Protein AF-A0A482VNZ1-F1 (afdb_monomer_lite)

InterPro domains:
  IPR006845 Pex, N-terminal [PF04757] (44-208)
  IPR018472 Large ribosomal subunit protein mL64 [PF10147] (235-432)
  IPR018472 Large ribosomal subunit protein mL64 [PTHR31761] (234-441)
  IPR043035 Large ribosomal subunit protein mL64 domain superfamily [G3DSA:6.10.280.120] (249-374)

Radius of gyration: 48.81 Å; chains: 1; bounding box: 123×78×130 Å

Sequence (446 aa):
LAMQFSEASVADVLRSAQRDENFVREMQGQVEFIGKLLGVKNYHGTQRIVPALTNAWYYFMTTLGNLQTLGEEYTGTLRLDDDNRIPTKLVELMWLALYIGGEPLFDRFMHSLQTKIKKSNELTEKAKTLFLKILDFTQQHKQTVKRIHHSLFYINGKYYNISNRAMGIKYVLVRQWLQDDTFTRSFKLLGHLSLFYVLFNFVQQIWSSKNNGDVSENVVSSSELSWKVIDEELKAREEEIERKRNKSRLKEPDRNFLYEKNPYPEPAFWHHGTLKYMRRLYGRYGAASGVDPSVCWPVKQELEEALEYERVAYPFTIPQMIEDAKKKRSEKNERVRLRQEEIVKKMEKLEDMKRELYNKIRKKETEAKAAKDRKERLIEEVRMHFGYTVDPRDEKFKEMLEKKEKEQKKALKEERRKAREETMLARMLSKKTETSKEKAQKKETD

pLDDT: mean 84.92, std 14.38, range [24.12, 97.94]

Organism: Asbolus verrucosus (NCBI:txid1661398)

Secondary structure (DSSP, 8-state):
----PEEPPHHHHHHHHHHHHHHHHHHHHHHHHHHHHT-HHHHHHHHTTHHHHHHHHHHHHTTTTTPPPHHHHHHTEEEE-TTSSPPPHHHHHHHHHHHHHHHHHHHHHHHHHHHHHHH-SSS-HHHHHHHHHHHHHHHHTHHHHHHHHHHHHHHH-S-SSHHHHHTT-EEEES-GGG---TTHHHHHHHHHHHHHHHHHHHHHHHHHHHHGGGS-S--------------HHHHHHHHHHHHHH------HHHHHHHTTS-S-SS--SGGGGSHHHHHHHHHHHGGGG---GGGGSPPHHHHHHHHHHHHHH--S-HHHHHHHHHHHHHHHHHHHHHHHHHHHHHHHTHHHHHHHHHHHHHHHHHHHHHHHHHHHHHHHHHHHHHSS---TTSHHHHHHHHHHHHHHHHHHHHHHHHHHHHHHHHHHHHHHHHHHHHHHHTTS--

Structure (mmCIF, N/CA/C/O backbone):
data_AF-A0A482VNZ1-F1
#
_entry.id   AF-A0A482VNZ1-F1
#
loop_
_atom_site.group_PDB
_atom_site.id
_atom_site.type_symbol
_atom_site.label_atom_id
_atom_site.label_alt_id
_atom_site.label_comp_id
_atom_site.label_asym_id
_atom_site.label_entity_id
_atom_site.label_seq_id
_atom_site.pdbx_PDB_ins_code
_atom_site.Cartn_x
_atom_site.Cartn_y
_atom_site.Cartn_z
_atom_site.occupancy
_atom_site.B_iso_or_equiv
_atom_site.auth_seq_id
_atom_site.auth_comp_id
_atom_site.auth_asym_id
_atom_site.auth_atom_id
_atom_site.pdbx_PDB_model_num
ATOM 1 N N . LEU A 1 1 ? -25.930 22.412 4.530 1.00 44.97 1 LEU A N 1
ATOM 2 C CA . LEU A 1 1 ? -24.501 22.285 4.891 1.00 44.97 1 LEU A CA 1
ATOM 3 C C . LEU A 1 1 ? -23.741 21.961 3.617 1.00 44.97 1 LEU A C 1
ATOM 5 O O . LEU A 1 1 ? -23.868 20.847 3.129 1.00 44.97 1 LEU A O 1
ATOM 9 N N . ALA A 1 2 ? -23.061 22.940 3.018 1.00 46.81 2 ALA A N 1
ATOM 10 C CA . ALA A 1 2 ? -22.165 22.655 1.902 1.00 46.81 2 ALA A CA 1
ATOM 11 C C . ALA A 1 2 ? -21.009 21.813 2.453 1.00 46.81 2 ALA A C 1
ATOM 13 O O . ALA A 1 2 ? -20.335 22.237 3.391 1.00 46.81 2 ALA A O 1
ATOM 14 N N . MET A 1 3 ? -20.853 20.593 1.946 1.00 58.38 3 MET A N 1
ATOM 15 C CA . MET A 1 3 ? -19.755 19.715 2.333 1.00 58.38 3 MET A CA 1
ATOM 16 C C . MET A 1 3 ? -18.462 20.379 1.852 1.00 58.38 3 MET A C 1
ATOM 18 O O . MET A 1 3 ? -18.260 20.555 0.653 1.00 58.38 3 MET A O 1
ATOM 22 N N . GLN A 1 4 ? -17.644 20.856 2.786 1.00 65.69 4 GLN A N 1
ATOM 23 C CA . GLN A 1 4 ? -16.390 21.518 2.460 1.00 65.69 4 GLN A CA 1
ATOM 24 C C . GLN A 1 4 ? -15.365 20.431 2.136 1.00 65.69 4 GLN A C 1
ATOM 26 O O . GLN A 1 4 ? -14.972 19.663 3.007 1.00 65.69 4 GLN A O 1
ATOM 31 N N . PHE A 1 5 ? -15.007 20.323 0.862 1.00 73.00 5 PHE A N 1
ATOM 32 C CA . PHE A 1 5 ? -14.013 19.378 0.371 1.00 73.00 5 PHE A CA 1
ATOM 33 C C . PHE A 1 5 ? -12.601 19.930 0.605 1.00 73.00 5 PHE A C 1
ATOM 35 O O . PHE A 1 5 ? -12.324 21.058 0.189 1.00 73.00 5 PHE A O 1
ATOM 42 N N . SER A 1 6 ? -11.705 19.157 1.228 1.00 80.06 6 SER A N 1
ATOM 43 C CA . SER A 1 6 ? -10.276 19.487 1.258 1.00 80.06 6 SER A CA 1
ATOM 44 C C . SER A 1 6 ? -9.514 18.815 0.124 1.00 80.06 6 SER A C 1
ATOM 46 O O . SER A 1 6 ? -9.825 17.702 -0.306 1.00 80.06 6 SER A O 1
ATOM 48 N N . GLU A 1 7 ? -8.496 19.506 -0.384 1.00 84.88 7 GLU A N 1
ATOM 49 C CA . GLU A 1 7 ? -7.564 18.910 -1.340 1.00 84.88 7 GLU A CA 1
ATOM 50 C C . GLU A 1 7 ? -6.804 17.757 -0.660 1.00 84.88 7 GLU A C 1
ATOM 52 O O . GLU A 1 7 ? -6.388 17.875 0.494 1.00 84.88 7 GLU A O 1
ATOM 57 N N . ALA A 1 8 ? -6.640 16.633 -1.364 1.00 86.62 8 ALA A N 1
ATOM 58 C CA . ALA A 1 8 ? -5.899 15.493 -0.831 1.00 86.62 8 ALA A CA 1
ATOM 59 C C . ALA A 1 8 ? -4.407 15.834 -0.679 1.00 86.62 8 ALA A C 1
ATOM 61 O O . ALA A 1 8 ? -3.820 16.500 -1.537 1.00 86.62 8 ALA A O 1
ATOM 62 N N . SER A 1 9 ? -3.770 15.344 0.390 1.00 88.94 9 SER A N 1
ATOM 63 C CA . SER A 1 9 ? -2.328 15.520 0.570 1.00 88.94 9 SER A CA 1
ATOM 64 C C . SER A 1 9 ? -1.551 14.688 -0.455 1.00 88.94 9 SER A C 1
ATOM 66 O O . SER A 1 9 ? -2.003 13.632 -0.902 1.00 88.94 9 SER A O 1
ATOM 68 N N . VAL A 1 10 ? -0.326 15.116 -0.782 1.00 89.94 10 VAL A N 1
ATOM 69 C CA . VAL A 1 10 ? 0.598 14.370 -1.660 1.00 89.94 10 VAL A CA 1
ATOM 70 C C . VAL A 1 10 ? 0.752 12.921 -1.177 1.00 89.94 10 VAL A C 1
ATOM 72 O O . VAL A 1 10 ? 0.766 11.992 -1.983 1.00 89.94 10 VAL A O 1
ATOM 75 N N . ALA A 1 11 ? 0.825 12.723 0.143 1.00 88.31 11 ALA A N 1
ATOM 76 C CA . ALA A 1 11 ? 0.948 11.407 0.762 1.00 88.31 11 ALA A CA 1
ATOM 77 C C . ALA A 1 11 ? -0.284 10.520 0.527 1.00 88.31 11 ALA A C 1
ATOM 79 O O . ALA A 1 11 ? -0.142 9.315 0.324 1.00 88.31 11 ALA A O 1
ATOM 80 N N . ASP A 1 12 ? -1.484 11.097 0.543 1.00 89.56 12 ASP A N 1
ATOM 81 C CA . ASP A 1 12 ? -2.736 10.365 0.330 1.00 89.56 12 ASP A CA 1
ATOM 82 C C . ASP A 1 12 ? -2.833 9.902 -1.117 1.00 89.56 12 ASP A C 1
ATOM 84 O O . ASP A 1 12 ? -3.066 8.727 -1.385 1.00 89.56 12 ASP A O 1
ATOM 88 N N . VAL A 1 13 ? -2.538 10.800 -2.057 1.00 90.19 13 VAL A N 1
ATOM 89 C CA . VAL A 1 13 ? -2.543 10.476 -3.486 1.00 90.19 13 VAL A CA 1
ATOM 90 C C . VAL A 1 13 ? -1.501 9.403 -3.815 1.00 90.19 13 VAL A C 1
ATOM 92 O O . VAL A 1 13 ? -1.794 8.470 -4.561 1.00 90.19 13 VAL A O 1
ATOM 95 N N . LEU A 1 14 ? -0.304 9.479 -3.221 1.00 90.12 14 LEU A N 1
ATOM 96 C CA . LEU A 1 14 ? 0.736 8.460 -3.398 1.00 90.12 14 LEU A CA 1
ATOM 97 C C . LEU A 1 14 ? 0.327 7.102 -2.824 1.00 90.12 14 LEU A C 1
ATOM 99 O O . LEU A 1 14 ? 0.523 6.085 -3.483 1.00 90.12 14 LEU A O 1
ATOM 103 N N . ARG A 1 15 ? -0.254 7.070 -1.618 1.00 88.88 15 ARG A N 1
ATOM 104 C CA . ARG A 1 15 ? -0.733 5.826 -0.995 1.00 88.88 15 ARG A CA 1
ATOM 105 C C . ARG A 1 15 ? -1.871 5.195 -1.795 1.00 88.88 15 ARG A C 1
ATOM 107 O O . ARG A 1 15 ? -1.863 3.980 -1.980 1.00 88.88 15 ARG A O 1
ATOM 114 N N . SER A 1 16 ? -2.796 6.012 -2.302 1.00 91.50 16 SER A N 1
ATOM 115 C CA . SER A 1 16 ? -3.868 5.576 -3.201 1.00 91.50 16 SER A CA 1
ATOM 116 C C . SER A 1 16 ? -3.286 4.945 -4.466 1.00 91.50 16 SER A C 1
ATOM 118 O O . SER A 1 16 ? -3.578 3.790 -4.771 1.00 91.50 16 SER A O 1
ATOM 120 N N . ALA A 1 17 ? -2.407 5.667 -5.169 1.00 90.94 17 ALA A N 1
ATOM 121 C CA . ALA A 1 17 ? -1.794 5.192 -6.408 1.00 90.94 17 ALA A CA 1
ATOM 122 C C . ALA A 1 17 ? -0.974 3.911 -6.192 1.00 90.94 17 ALA A C 1
ATOM 124 O O . ALA A 1 17 ? -1.108 2.956 -6.948 1.00 90.94 17 ALA A O 1
ATOM 125 N N . GLN A 1 18 ? -0.183 3.845 -5.119 1.00 92.00 18 GLN A N 1
ATOM 126 C CA . GLN A 1 18 ? 0.610 2.661 -4.790 1.00 92.00 18 GLN A CA 1
ATOM 127 C C . GLN A 1 18 ? -0.272 1.440 -4.506 1.00 92.00 18 GLN A C 1
ATOM 129 O O . GLN A 1 18 ? 0.075 0.321 -4.889 1.00 92.00 18 GLN A O 1
ATOM 134 N N . ARG A 1 19 ? -1.412 1.633 -3.832 1.00 94.94 19 ARG A N 1
ATOM 135 C CA . ARG A 1 19 ? -2.356 0.547 -3.556 1.00 94.94 19 ARG A CA 1
ATOM 136 C C . ARG A 1 19 ? -2.986 0.014 -4.842 1.00 94.94 19 ARG A C 1
ATOM 138 O O . ARG A 1 19 ? -3.027 -1.204 -5.009 1.00 94.94 19 ARG A O 1
ATOM 145 N N . ASP A 1 20 ? -3.403 0.908 -5.736 1.00 94.25 20 ASP A N 1
ATOM 146 C CA . ASP A 1 20 ? -3.930 0.549 -7.056 1.00 94.25 20 ASP A CA 1
ATOM 147 C C . ASP A 1 20 ? -2.879 -0.189 -7.898 1.00 94.25 20 ASP A C 1
ATOM 149 O O . ASP A 1 20 ? -3.146 -1.273 -8.412 1.00 94.25 20 ASP A O 1
ATOM 153 N N . GLU A 1 21 ? -1.652 0.333 -7.977 1.00 91.81 21 GLU A N 1
ATOM 154 C CA . GLU A 1 21 ? -0.563 -0.300 -8.728 1.00 91.81 21 GLU A CA 1
ATOM 155 C C . GLU A 1 21 ? -0.232 -1.702 -8.215 1.00 91.81 21 GLU A C 1
ATOM 157 O O . GLU A 1 21 ? 0.001 -2.612 -9.010 1.00 91.81 21 GLU A O 1
ATOM 162 N N . ASN A 1 22 ? -0.210 -1.899 -6.895 1.00 94.00 22 ASN A N 1
ATOM 163 C CA . ASN A 1 22 ? 0.060 -3.209 -6.308 1.00 94.00 22 ASN A CA 1
ATOM 164 C C . ASN A 1 22 ? -1.013 -4.230 -6.700 1.00 94.00 22 ASN A C 1
ATOM 166 O O . ASN A 1 22 ? -0.675 -5.354 -7.069 1.00 94.00 22 ASN A O 1
ATOM 170 N N . PHE A 1 23 ? -2.286 -3.831 -6.668 1.00 95.44 23 PHE A N 1
ATOM 171 C CA . PHE A 1 23 ? -3.388 -4.700 -7.073 1.00 95.44 23 PHE A CA 1
ATOM 172 C C . PHE A 1 23 ? -3.340 -5.018 -8.572 1.00 95.44 23 PHE A C 1
ATOM 174 O O . PHE A 1 23 ? -3.461 -6.174 -8.973 1.00 95.44 23 PHE A O 1
ATOM 181 N N . VAL A 1 24 ? -3.069 -4.018 -9.416 1.00 94.19 24 VAL A N 1
ATOM 182 C CA . VAL A 1 24 ? -2.922 -4.233 -10.862 1.00 94.19 24 VAL A CA 1
ATOM 183 C C . VAL A 1 24 ? -1.742 -5.160 -11.172 1.00 94.19 24 VAL A C 1
ATOM 185 O O . VAL A 1 24 ? -1.868 -6.019 -12.043 1.00 94.19 24 VAL A O 1
ATOM 188 N N . ARG A 1 25 ? -0.611 -5.049 -10.462 1.00 93.56 25 ARG A N 1
ATOM 189 C CA . ARG A 1 25 ? 0.529 -5.974 -10.620 1.00 93.56 25 ARG A CA 1
ATOM 190 C C . ARG A 1 25 ? 0.177 -7.404 -10.212 1.00 93.56 25 ARG A C 1
ATOM 192 O O . ARG A 1 25 ? 0.602 -8.346 -10.876 1.00 93.56 25 ARG A O 1
ATOM 199 N N . GLU A 1 26 ? -0.618 -7.579 -9.160 1.00 94.56 26 GLU A N 1
ATOM 200 C CA . GLU A 1 26 ? -1.127 -8.896 -8.768 1.00 94.56 26 GLU A CA 1
ATOM 201 C C . GLU A 1 26 ? -2.021 -9.491 -9.866 1.00 94.56 26 GLU A C 1
ATOM 203 O O . GLU A 1 26 ? -1.806 -10.629 -10.291 1.00 94.56 26 GLU A O 1
ATOM 208 N N . MET A 1 27 ? -2.949 -8.696 -10.414 1.00 93.62 27 MET A N 1
ATOM 209 C CA . MET A 1 27 ? -3.770 -9.099 -11.561 1.00 93.62 27 MET A CA 1
ATOM 210 C C . MET A 1 27 ? -2.922 -9.441 -12.793 1.00 93.62 27 MET A C 1
ATOM 212 O O . MET A 1 27 ? -3.211 -10.416 -13.484 1.00 93.62 27 MET A O 1
ATOM 216 N N . GLN A 1 28 ? -1.866 -8.669 -13.075 1.00 93.31 28 GLN A N 1
ATOM 217 C CA . GLN A 1 28 ? -0.918 -8.969 -14.156 1.00 93.31 28 GLN A CA 1
ATOM 218 C C . GLN A 1 28 ? -0.286 -10.342 -13.958 1.00 93.31 28 GLN A C 1
ATOM 220 O O . GLN A 1 28 ? -0.333 -11.154 -14.877 1.00 93.31 28 GLN A O 1
ATOM 225 N N . GLY A 1 29 ? 0.212 -10.641 -12.756 1.00 91.00 29 GLY A N 1
ATOM 226 C CA . GLY A 1 29 ? 0.785 -11.949 -12.439 1.00 91.00 29 GLY A CA 1
ATOM 227 C C . GLY A 1 29 ? -0.202 -13.103 -12.645 1.00 91.00 29 GLY A C 1
ATOM 228 O O . GLY A 1 29 ? 0.169 -14.139 -13.199 1.00 91.00 29 GLY A O 1
ATOM 229 N N . GLN A 1 30 ? -1.471 -12.919 -12.271 1.00 91.50 30 GLN A N 1
ATOM 230 C CA . GLN A 1 30 ? -2.522 -13.921 -12.487 1.00 91.50 30 GLN A CA 1
ATOM 231 C C . GLN A 1 30 ? -2.823 -14.136 -13.978 1.00 91.50 30 GLN A C 1
ATOM 233 O O . GLN A 1 30 ? -2.900 -15.276 -14.438 1.00 91.50 30 GLN A O 1
ATOM 238 N N . VAL A 1 31 ? -2.943 -13.057 -14.758 1.00 90.00 31 VAL A N 1
ATOM 239 C CA . VAL A 1 31 ? -3.182 -13.139 -16.208 1.00 90.00 31 VAL A CA 1
ATOM 240 C C . VAL A 1 31 ? -1.983 -13.760 -16.929 1.00 90.00 31 VAL A C 1
ATOM 242 O O . VAL A 1 31 ? -2.161 -14.593 -17.816 1.00 90.00 31 VAL A O 1
ATOM 245 N N . GLU A 1 32 ? -0.758 -13.422 -16.528 1.00 88.50 32 GLU A N 1
ATOM 246 C CA . GLU A 1 32 ? 0.459 -14.044 -17.053 1.00 88.50 32 GLU A CA 1
ATOM 247 C C . GLU A 1 32 ? 0.532 -15.537 -16.721 1.00 88.50 32 GLU A C 1
ATOM 249 O O . GLU A 1 32 ? 0.944 -16.329 -17.568 1.00 88.50 32 GLU A O 1
ATOM 254 N N . PHE A 1 33 ? 0.112 -15.944 -15.520 1.00 87.50 33 PHE A N 1
ATOM 255 C CA . PHE A 1 33 ? 0.037 -17.353 -15.131 1.00 87.50 33 PHE A CA 1
ATOM 256 C C . PHE A 1 33 ? -0.959 -18.134 -16.001 1.00 87.50 33 PHE A C 1
ATOM 258 O O . PHE A 1 33 ? -0.617 -19.196 -16.524 1.00 87.50 33 PHE A O 1
ATOM 265 N N . ILE A 1 34 ? -2.149 -17.576 -16.242 1.00 86.50 34 ILE A N 1
ATOM 266 C CA . ILE A 1 34 ? -3.137 -18.151 -17.169 1.00 86.50 34 ILE A CA 1
ATOM 267 C C . ILE A 1 34 ? -2.560 -18.225 -18.591 1.00 86.50 34 ILE A C 1
ATOM 269 O O . ILE A 1 34 ? -2.685 -19.246 -19.264 1.00 86.50 34 ILE A O 1
ATOM 273 N N . GLY A 1 35 ? -1.860 -17.180 -19.038 1.00 83.56 35 GLY A N 1
ATOM 274 C CA . GLY A 1 35 ? -1.185 -17.165 -20.336 1.00 83.56 35 GLY A CA 1
ATOM 275 C C . GLY A 1 35 ? -0.117 -18.257 -20.475 1.00 83.56 35 GLY A C 1
ATOM 276 O O . GLY A 1 35 ? -0.009 -18.871 -21.534 1.00 83.56 35 GLY A O 1
ATOM 277 N N . LYS A 1 36 ? 0.636 -18.549 -19.405 1.00 83.50 36 LYS A N 1
ATOM 278 C CA . LYS A 1 36 ? 1.621 -19.647 -19.370 1.00 83.50 36 LYS A CA 1
ATOM 279 C C . LYS A 1 36 ? 0.953 -21.021 -19.456 1.00 83.50 36 LYS A C 1
ATOM 281 O O . LYS A 1 36 ? 1.468 -21.885 -20.162 1.00 83.50 36 LYS A O 1
ATOM 286 N N . LEU A 1 37 ? -0.197 -21.205 -18.803 1.00 85.38 37 LEU A N 1
ATOM 287 C CA . LEU A 1 37 ? -0.996 -22.437 -18.887 1.00 85.38 37 LEU A CA 1
ATOM 288 C C . LEU A 1 37 ? -1.524 -22.702 -20.307 1.00 85.38 37 LEU A C 1
ATOM 290 O O . LEU A 1 37 ? -1.593 -23.852 -20.729 1.00 85.38 37 LEU A O 1
ATOM 294 N N . LEU A 1 38 ? -1.847 -21.647 -21.061 1.00 81.94 38 LEU A N 1
ATOM 295 C CA . LEU A 1 38 ? -2.339 -21.732 -22.444 1.00 81.94 38 LEU A CA 1
ATOM 296 C C . LEU A 1 38 ? -1.226 -21.920 -23.498 1.00 81.94 38 LEU A C 1
ATOM 298 O O . LEU A 1 38 ? -1.526 -22.069 -24.684 1.00 81.94 38 LEU A O 1
ATOM 302 N N . GLY A 1 39 ? 0.049 -21.938 -23.088 1.00 81.88 39 GLY A N 1
ATOM 303 C CA . GLY A 1 39 ? 1.193 -22.299 -23.929 1.00 81.88 39 GLY A CA 1
ATOM 304 C C . GLY A 1 39 ? 2.204 -21.173 -24.196 1.00 81.88 39 GLY A C 1
ATOM 305 O O . GLY A 1 39 ? 1.871 -20.007 -24.409 1.00 81.88 39 GLY A O 1
ATOM 306 N N . VAL A 1 40 ? 3.485 -21.555 -24.267 1.00 76.06 40 VAL A N 1
ATOM 307 C CA . VAL A 1 40 ? 4.651 -20.645 -24.345 1.00 76.06 40 VAL A CA 1
ATOM 308 C C . VAL A 1 40 ? 4.676 -19.788 -25.622 1.00 76.06 40 VAL A C 1
ATOM 310 O O . VAL A 1 40 ? 5.115 -18.640 -25.593 1.00 76.06 40 VAL A O 1
ATOM 313 N N . LYS A 1 41 ? 4.160 -20.301 -26.748 1.00 73.25 41 LYS A N 1
ATOM 314 C CA . LYS A 1 41 ? 4.111 -19.547 -28.017 1.00 73.25 41 LYS A CA 1
ATOM 315 C C . LYS A 1 41 ? 3.184 -18.327 -27.935 1.00 73.25 41 LYS A C 1
ATOM 317 O O . LYS A 1 41 ? 3.540 -17.259 -28.426 1.00 73.25 41 LYS A O 1
ATOM 322 N N . ASN A 1 42 ? 2.038 -18.463 -27.266 1.00 69.75 42 ASN A N 1
ATOM 323 C CA . ASN A 1 42 ? 1.077 -17.371 -27.084 1.00 69.75 42 ASN A CA 1
ATOM 324 C C . ASN A 1 42 ? 1.507 -16.408 -25.970 1.00 69.75 42 ASN A C 1
ATOM 326 O O . ASN A 1 42 ? 1.162 -15.226 -26.006 1.00 69.75 42 ASN A O 1
ATOM 330 N N . TYR A 1 43 ? 2.303 -16.886 -25.012 1.00 77.56 43 TYR A N 1
ATOM 331 C CA . TYR A 1 43 ? 2.810 -16.092 -23.898 1.00 77.56 43 TYR A CA 1
ATOM 332 C C . TYR A 1 43 ? 3.645 -14.884 -24.353 1.00 77.56 43 TYR A C 1
ATOM 334 O O . TYR A 1 43 ? 3.375 -13.768 -23.917 1.00 77.56 43 TYR A O 1
ATOM 342 N N . HIS A 1 44 ? 4.590 -15.058 -25.285 1.00 75.25 44 HIS A N 1
ATOM 343 C CA . HIS A 1 44 ? 5.470 -13.962 -25.723 1.00 75.25 44 HIS A CA 1
ATOM 344 C C . HIS A 1 44 ? 4.726 -12.810 -26.418 1.00 75.25 44 HIS A C 1
ATOM 346 O O . HIS A 1 44 ? 5.058 -11.644 -26.208 1.00 75.25 44 HIS A O 1
ATOM 352 N N . GLY A 1 45 ? 3.699 -13.117 -27.219 1.00 73.56 45 GLY A N 1
ATOM 353 C CA . GLY A 1 45 ? 2.852 -12.092 -27.839 1.00 73.56 45 GLY A CA 1
ATOM 354 C C . GLY A 1 45 ? 1.938 -11.401 -26.825 1.00 73.56 45 GLY A C 1
ATOM 355 O O . GLY A 1 45 ? 1.768 -10.181 -26.856 1.00 73.56 45 GLY A O 1
ATOM 356 N N . THR A 1 46 ? 1.401 -12.178 -25.884 1.00 73.62 46 THR A N 1
ATOM 357 C CA . THR A 1 46 ? 0.449 -11.703 -24.873 1.00 73.62 46 THR A CA 1
ATOM 358 C C . THR A 1 46 ? 1.136 -10.833 -23.817 1.00 73.62 46 THR A C 1
ATOM 360 O O . THR A 1 46 ? 0.586 -9.802 -23.441 1.00 73.62 46 THR A O 1
ATOM 363 N N . GLN A 1 47 ? 2.378 -11.141 -23.424 1.00 83.75 47 GLN A N 1
ATOM 364 C CA . GLN A 1 47 ? 3.139 -10.406 -22.401 1.00 83.75 47 GLN A CA 1
ATOM 365 C C . GLN A 1 47 ? 3.267 -8.902 -22.699 1.00 83.75 47 GLN A C 1
ATOM 367 O O . GLN A 1 47 ? 3.239 -8.079 -21.789 1.00 83.75 47 GLN A O 1
ATOM 372 N N . ARG A 1 48 ? 3.350 -8.512 -23.977 1.00 84.31 48 ARG A N 1
ATOM 373 C CA . ARG A 1 48 ? 3.412 -7.094 -24.368 1.00 84.31 48 ARG A CA 1
ATOM 374 C C . ARG A 1 48 ? 2.097 -6.347 -24.116 1.00 84.31 48 ARG A C 1
ATOM 376 O O . ARG A 1 48 ? 2.114 -5.142 -23.884 1.00 84.31 48 ARG A O 1
ATOM 383 N N . ILE A 1 49 ? 0.968 -7.045 -24.208 1.00 86.62 49 ILE A N 1
ATOM 384 C CA . ILE A 1 49 ? -0.382 -6.469 -24.138 1.00 86.62 49 ILE A CA 1
ATOM 385 C C . ILE A 1 49 ? -0.929 -6.537 -22.709 1.00 86.62 49 ILE A C 1
ATOM 387 O O . ILE A 1 49 ? -1.685 -5.652 -22.310 1.00 86.62 49 ILE A O 1
ATOM 391 N N . VAL A 1 50 ? -0.518 -7.539 -21.924 1.00 89.81 50 VAL A N 1
ATOM 392 C CA . VAL A 1 50 ? -1.023 -7.792 -20.565 1.00 89.81 50 VAL A CA 1
ATOM 393 C C . VAL A 1 50 ? -1.002 -6.549 -19.673 1.00 89.81 50 VAL A C 1
ATOM 395 O O . VAL A 1 50 ? -2.054 -6.253 -19.109 1.00 89.81 50 VAL A O 1
ATOM 398 N N . PRO A 1 51 ? 0.089 -5.759 -19.577 1.00 90.44 51 PRO A N 1
ATOM 399 C CA . PRO A 1 51 ? 0.091 -4.589 -18.705 1.00 90.44 51 PRO A CA 1
ATOM 400 C C . PRO A 1 51 ? -0.953 -3.540 -19.090 1.00 90.44 51 PRO A C 1
ATOM 402 O O . PRO A 1 51 ? -1.594 -2.957 -18.220 1.00 90.44 51 PRO A O 1
ATOM 405 N N . ALA A 1 52 ? -1.151 -3.304 -20.389 1.00 90.81 52 ALA A N 1
ATOM 406 C CA . ALA A 1 52 ? -2.160 -2.371 -20.877 1.00 90.81 52 ALA A CA 1
ATOM 407 C C . ALA A 1 52 ? -3.577 -2.920 -20.663 1.00 90.81 52 ALA A C 1
ATOM 409 O O . ALA A 1 52 ? -4.469 -2.179 -20.259 1.00 90.81 52 ALA A O 1
ATOM 410 N N . LEU A 1 53 ? -3.771 -4.222 -20.890 1.00 92.31 53 LEU A N 1
ATOM 411 C CA . LEU A 1 53 ? -5.055 -4.897 -20.736 1.00 92.31 53 LEU A CA 1
ATOM 412 C C . LEU A 1 53 ? -5.530 -4.905 -19.282 1.00 92.31 53 LEU A C 1
ATOM 414 O O . LEU A 1 53 ? -6.687 -4.593 -19.030 1.00 92.31 53 LEU A O 1
ATOM 418 N N . THR A 1 54 ? -4.664 -5.237 -18.323 1.00 93.62 54 THR A N 1
ATOM 419 C CA . THR A 1 54 ? -5.052 -5.283 -16.906 1.00 93.62 54 THR A CA 1
ATOM 420 C C . THR A 1 54 ? -5.322 -3.899 -16.339 1.00 93.62 54 THR A C 1
ATOM 422 O O . THR A 1 54 ? -6.305 -3.733 -15.624 1.00 93.62 54 THR A O 1
ATOM 425 N N . ASN A 1 55 ? -4.521 -2.893 -16.708 1.00 93.06 55 ASN A N 1
ATOM 426 C CA . ASN A 1 55 ? -4.811 -1.499 -16.371 1.00 93.06 55 ASN A CA 1
ATOM 427 C C . ASN A 1 55 ? -6.153 -1.058 -16.971 1.00 93.06 55 ASN A C 1
ATOM 429 O O . ASN A 1 55 ? -6.976 -0.478 -16.265 1.00 93.06 55 ASN A O 1
ATOM 433 N N . ALA A 1 56 ? -6.399 -1.362 -18.251 1.00 94.38 56 ALA A N 1
ATOM 434 C CA . ALA A 1 56 ? -7.663 -1.034 -18.907 1.00 94.38 56 ALA A CA 1
ATOM 435 C C . ALA A 1 56 ? -8.828 -1.701 -18.187 1.00 94.38 56 ALA A C 1
ATOM 437 O O . ALA A 1 56 ? -9.797 -1.032 -17.860 1.00 94.38 56 ALA A O 1
ATOM 438 N N . TRP A 1 57 ? -8.712 -2.994 -17.897 1.00 94.62 57 TRP A N 1
ATOM 439 C CA . TRP A 1 57 ? -9.756 -3.762 -17.240 1.00 94.62 57 TRP A CA 1
ATOM 440 C C . TRP A 1 57 ? -10.052 -3.234 -15.831 1.00 94.62 57 TRP A C 1
ATOM 442 O O . TRP A 1 57 ? -11.214 -2.988 -15.507 1.00 94.62 57 TRP A O 1
ATOM 452 N N . TYR A 1 58 ? -9.022 -2.985 -15.020 1.00 95.50 58 TYR A N 1
ATOM 453 C CA . TYR A 1 58 ? -9.183 -2.472 -13.661 1.00 95.50 58 TYR A CA 1
ATOM 454 C C . TYR A 1 58 ? -9.890 -1.112 -13.634 1.00 95.50 58 TYR A C 1
ATOM 456 O O . TYR A 1 58 ? -10.913 -0.951 -12.966 1.00 95.50 58 TYR A O 1
ATOM 464 N N . TYR A 1 59 ? -9.391 -0.141 -14.404 1.00 93.44 59 TYR A N 1
ATOM 465 C CA . TYR A 1 59 ? -9.966 1.206 -14.442 1.00 93.44 59 TYR A CA 1
ATOM 466 C C . TYR A 1 59 ? -11.286 1.285 -15.220 1.00 93.44 59 TYR A C 1
ATOM 468 O O . TYR A 1 59 ? -12.090 2.188 -14.983 1.00 93.44 59 TYR A O 1
ATOM 476 N N . PHE A 1 60 ? -11.549 0.329 -16.113 1.00 94.06 60 PHE A N 1
ATOM 477 C CA . PHE A 1 60 ? -12.854 0.173 -16.745 1.00 94.06 60 PHE A CA 1
ATOM 478 C C . PHE A 1 60 ? -13.917 -0.265 -15.733 1.00 94.06 60 PHE A C 1
ATOM 480 O O . PHE A 1 60 ? -14.984 0.338 -15.667 1.00 94.06 60 PHE A O 1
ATOM 487 N N . MET A 1 61 ? -13.613 -1.274 -14.912 1.00 93.25 61 MET A N 1
ATOM 488 C CA . MET A 1 61 ? -14.554 -1.771 -13.903 1.00 93.25 61 MET A CA 1
ATOM 489 C C . MET A 1 61 ? -14.757 -0.791 -12.747 1.00 93.25 61 MET A C 1
ATOM 491 O O . MET A 1 61 ? -15.854 -0.711 -12.207 1.00 93.25 61 MET A O 1
ATOM 495 N N . THR A 1 62 ? -13.717 -0.043 -12.373 1.00 93.12 62 THR A N 1
ATOM 496 C CA . THR A 1 62 ? -13.781 0.919 -11.264 1.00 93.12 62 THR A CA 1
ATOM 497 C C . THR A 1 62 ? -14.252 2.291 -11.749 1.00 93.12 62 THR A C 1
ATOM 499 O O . THR A 1 62 ? -15.439 2.605 -11.684 1.00 93.12 62 THR A O 1
ATOM 502 N N . THR A 1 63 ? -13.348 3.087 -12.321 1.00 89.06 63 THR A N 1
ATOM 503 C CA . THR A 1 63 ? -13.587 4.491 -12.685 1.00 89.06 63 THR A CA 1
ATOM 504 C C . THR A 1 63 ? -14.728 4.646 -13.698 1.00 89.06 63 THR A C 1
ATOM 506 O O . THR A 1 63 ? -15.718 5.320 -13.421 1.00 89.06 63 THR A O 1
ATOM 509 N N . LEU A 1 64 ? -14.672 3.953 -14.843 1.00 88.75 64 LEU A N 1
ATOM 510 C CA . LEU A 1 64 ? -15.754 4.027 -15.842 1.00 88.75 64 LEU A CA 1
ATOM 511 C C . LEU A 1 64 ? -17.072 3.415 -15.333 1.00 88.75 64 LEU A C 1
ATOM 513 O O . LEU A 1 64 ? -18.139 3.817 -15.798 1.00 88.75 64 LEU A O 1
ATOM 517 N N . GLY A 1 65 ? -17.022 2.551 -14.319 1.00 87.50 65 GLY A N 1
ATOM 518 C CA . GLY A 1 65 ? -18.180 2.041 -13.583 1.00 87.50 65 GLY A CA 1
ATOM 519 C C . GLY A 1 65 ? -18.779 3.003 -12.546 1.00 87.50 65 GLY A C 1
ATOM 520 O O . GLY A 1 65 ? -19.785 2.649 -11.940 1.00 87.50 65 GLY A O 1
ATOM 521 N N . ASN A 1 66 ? -18.215 4.208 -12.344 1.00 88.06 66 ASN A N 1
ATOM 522 C CA . ASN A 1 66 ? -18.542 5.112 -11.221 1.00 88.06 66 ASN A CA 1
ATOM 523 C C . ASN A 1 66 ? -18.301 4.480 -9.835 1.00 88.06 66 ASN A C 1
ATOM 525 O O . ASN A 1 66 ? -18.945 4.853 -8.854 1.00 88.06 66 ASN A O 1
ATOM 529 N N . LEU A 1 67 ? -17.385 3.520 -9.747 1.00 90.69 67 LEU A N 1
ATOM 530 C CA . LEU A 1 67 ? -16.966 2.903 -8.496 1.00 90.69 67 LEU A CA 1
ATOM 531 C C . LEU A 1 67 ? -15.615 3.476 -8.067 1.00 90.69 67 LEU A C 1
ATOM 533 O O . LEU A 1 67 ? -14.787 3.846 -8.904 1.00 90.69 67 LEU A O 1
ATOM 537 N N . GLN A 1 68 ? -15.400 3.530 -6.755 1.00 92.00 68 GLN A N 1
ATOM 538 C CA . GLN A 1 68 ? -14.112 3.928 -6.200 1.00 92.00 68 GLN A CA 1
ATOM 539 C C . GLN A 1 68 ? -13.049 2.883 -6.543 1.00 92.00 68 GLN A C 1
ATOM 541 O O . GLN A 1 68 ? -13.331 1.684 -6.616 1.00 92.00 68 GLN A O 1
ATOM 546 N N . THR A 1 69 ? -11.818 3.333 -6.777 1.00 94.88 69 THR A N 1
ATOM 547 C CA . THR A 1 69 ? -10.684 2.406 -6.871 1.00 94.88 69 THR A CA 1
ATOM 548 C C . THR A 1 69 ? -10.311 1.881 -5.482 1.00 94.88 69 THR A C 1
ATOM 550 O O . THR A 1 69 ? -10.620 2.488 -4.457 1.00 94.88 69 THR A O 1
ATOM 553 N N . LEU A 1 70 ? -9.599 0.757 -5.424 1.00 94.69 70 LEU A N 1
ATOM 554 C CA . LEU A 1 70 ? -9.118 0.187 -4.164 1.00 94.69 70 LEU A CA 1
ATOM 555 C C . LEU A 1 70 ? -8.212 1.169 -3.400 1.00 94.69 70 LEU A C 1
ATOM 557 O O . LEU A 1 70 ? -8.212 1.207 -2.170 1.00 94.69 70 LEU A O 1
ATOM 561 N N . GLY A 1 71 ? -7.419 1.954 -4.131 1.00 93.69 71 GLY A N 1
ATOM 562 C CA . GLY A 1 71 ? -6.618 3.043 -3.592 1.00 93.69 71 GLY A CA 1
ATOM 563 C C . GLY A 1 71 ? -7.473 4.160 -3.007 1.00 93.69 71 GLY A C 1
ATOM 564 O O . GLY A 1 71 ? -7.225 4.568 -1.874 1.00 93.69 71 GLY A O 1
ATOM 565 N N . GLU A 1 72 ? -8.501 4.592 -3.737 1.00 92.44 72 GLU A N 1
ATOM 566 C CA . GLU A 1 72 ? -9.448 5.620 -3.295 1.00 92.44 72 GLU A CA 1
ATOM 567 C C . GLU A 1 72 ? -10.185 5.218 -2.015 1.00 92.44 72 GLU A C 1
ATOM 569 O O . GLU A 1 72 ? -10.278 6.015 -1.079 1.00 92.44 72 GLU A O 1
ATOM 574 N N . GLU A 1 73 ? -10.638 3.966 -1.929 1.00 92.69 73 GLU A N 1
ATOM 575 C CA . GLU A 1 73 ? -11.258 3.413 -0.721 1.00 92.69 73 GLU A CA 1
ATOM 576 C C . GLU A 1 73 ? -10.274 3.361 0.455 1.00 92.69 73 GLU A C 1
ATOM 578 O O . GLU A 1 73 ? -10.632 3.691 1.589 1.00 92.69 73 GLU A O 1
ATOM 583 N N . TYR A 1 74 ? -9.023 2.971 0.189 1.00 91.94 74 TYR A N 1
ATOM 584 C CA . TYR A 1 74 ? -7.984 2.824 1.208 1.00 91.94 74 TYR A CA 1
ATOM 585 C C . TYR A 1 74 ? -7.594 4.159 1.854 1.00 91.94 74 TYR A C 1
ATOM 587 O O . TYR A 1 74 ? -7.415 4.226 3.072 1.00 91.94 74 TYR A O 1
ATOM 595 N N . THR A 1 75 ? -7.465 5.227 1.065 1.00 88.81 75 THR A N 1
ATOM 596 C CA . THR A 1 75 ? -7.093 6.563 1.563 1.00 88.81 75 THR A CA 1
ATOM 597 C C . THR A 1 75 ? -8.286 7.472 1.830 1.00 88.81 75 THR A C 1
ATOM 599 O O . THR A 1 75 ? -8.114 8.546 2.401 1.00 88.81 75 THR A O 1
ATOM 602 N N . GLY A 1 76 ? -9.500 7.069 1.447 1.00 90.00 76 GLY A N 1
ATOM 603 C CA . GLY A 1 76 ? -10.690 7.913 1.540 1.00 90.00 76 GLY A CA 1
ATOM 604 C C . GLY A 1 76 ? -10.630 9.135 0.617 1.00 90.00 76 GLY A C 1
ATOM 605 O O . GLY A 1 76 ? -11.185 10.186 0.956 1.00 90.00 76 GLY A O 1
ATOM 606 N N . THR A 1 77 ? -9.934 9.018 -0.515 1.00 91.12 77 THR A N 1
ATOM 607 C CA . THR A 1 77 ? -9.825 10.066 -1.539 1.00 91.12 77 THR A CA 1
ATOM 608 C C . THR A 1 77 ? -10.780 9.796 -2.691 1.00 91.12 77 THR A C 1
ATOM 610 O O . THR A 1 77 ? -11.060 8.648 -3.004 1.00 91.12 77 THR A O 1
ATOM 613 N N . LEU A 1 78 ? -11.246 10.846 -3.355 1.00 92.00 78 LEU A N 1
ATOM 614 C CA . LEU A 1 78 ? -12.130 10.768 -4.510 1.00 92.00 78 LEU A CA 1
ATOM 615 C C . LEU A 1 78 ? -11.541 11.565 -5.674 1.00 92.00 78 LEU A C 1
ATOM 617 O O . LEU A 1 78 ? -10.972 12.642 -5.474 1.00 92.00 78 LEU A O 1
ATOM 621 N N . ARG A 1 79 ? -11.705 11.054 -6.894 1.00 91.12 79 ARG A N 1
ATOM 622 C CA . ARG A 1 79 ? -11.362 11.772 -8.123 1.00 91.12 79 ARG A CA 1
ATOM 623 C C . ARG A 1 79 ? -12.499 12.692 -8.528 1.00 91.12 79 ARG A C 1
ATOM 625 O O . ARG A 1 79 ? -13.614 12.241 -8.773 1.00 91.12 79 ARG A O 1
ATOM 632 N N . LEU A 1 80 ? -12.198 13.979 -8.614 1.00 91.12 80 LEU A N 1
ATOM 633 C CA . LEU A 1 80 ? -13.147 15.011 -9.002 1.00 91.12 80 LEU A CA 1
ATOM 634 C C . LEU A 1 80 ? -12.541 15.911 -10.075 1.00 91.12 80 LEU A C 1
ATOM 636 O O . LEU A 1 80 ? -11.323 16.023 -10.204 1.00 91.12 80 LEU A O 1
ATOM 640 N N . ASP A 1 81 ? -13.418 16.543 -10.838 1.00 89.94 81 ASP A N 1
ATOM 641 C CA . ASP A 1 81 ? -13.080 17.610 -11.772 1.00 89.94 81 ASP A CA 1
ATOM 642 C C . ASP A 1 81 ? -12.714 18.906 -11.018 1.00 89.94 81 ASP A C 1
ATOM 644 O O . ASP A 1 81 ? -12.899 19.011 -9.796 1.00 89.94 81 ASP A O 1
ATOM 648 N N . ASP A 1 82 ? -12.237 19.924 -11.730 1.00 85.12 82 ASP A N 1
ATOM 649 C CA . ASP A 1 82 ? -11.867 21.223 -11.158 1.00 85.12 82 ASP A CA 1
ATOM 650 C C . ASP A 1 82 ? -13.038 21.886 -10.409 1.00 85.12 82 ASP A C 1
ATOM 652 O O . ASP A 1 82 ? -12.830 22.441 -9.323 1.00 85.12 82 ASP A O 1
ATOM 656 N N . ASP A 1 83 ? -14.267 21.691 -10.897 1.00 86.38 83 ASP A N 1
ATOM 657 C CA . ASP A 1 83 ? -15.527 22.139 -10.282 1.00 86.38 83 ASP A CA 1
ATOM 658 C C . ASP A 1 83 ? -16.019 21.249 -9.117 1.00 86.38 83 ASP A C 1
ATOM 660 O O . ASP A 1 83 ? -17.154 21.388 -8.655 1.00 86.38 83 ASP A O 1
ATOM 664 N N . ASN A 1 84 ? -15.194 20.311 -8.633 1.00 86.62 84 ASN A N 1
ATOM 665 C CA . ASN A 1 84 ? -15.533 19.324 -7.597 1.00 86.62 84 ASN A CA 1
ATOM 666 C C . ASN A 1 84 ? -16.736 18.430 -7.960 1.00 86.62 84 ASN A C 1
ATOM 668 O O . ASN A 1 84 ? -17.483 17.979 -7.089 1.00 86.62 84 ASN A O 1
ATOM 672 N N . ARG A 1 85 ? -16.938 18.174 -9.255 1.00 88.75 85 ARG A N 1
ATOM 673 C CA . ARG A 1 85 ? -17.967 17.262 -9.775 1.00 88.75 85 ARG A CA 1
ATOM 674 C C . ARG A 1 85 ? -17.335 15.943 -10.199 1.00 88.75 85 ARG A C 1
ATOM 676 O O . ARG A 1 85 ? -16.141 15.890 -10.479 1.00 88.75 85 ARG A O 1
ATOM 683 N N . ILE A 1 86 ? -18.132 14.880 -10.251 1.00 88.50 86 ILE A N 1
ATOM 684 C CA . ILE A 1 86 ? -17.673 13.601 -10.806 1.00 88.50 86 ILE A CA 1
ATOM 685 C C . ILE A 1 86 ? -17.414 13.815 -12.309 1.00 88.50 86 ILE A C 1
ATOM 687 O O . ILE A 1 86 ? -18.305 14.344 -12.985 1.00 88.50 86 ILE A O 1
ATOM 691 N N . PRO A 1 87 ? -16.228 13.453 -12.836 1.00 90.19 87 PRO A N 1
ATOM 692 C CA . PRO A 1 87 ? -15.916 13.621 -14.250 1.00 90.19 87 PRO A CA 1
ATOM 693 C C . PRO A 1 87 ? -16.927 12.906 -15.153 1.00 90.19 87 PRO A C 1
ATOM 695 O O . PRO A 1 87 ? -17.470 11.853 -14.819 1.00 90.19 87 PRO A O 1
ATOM 698 N N . THR A 1 88 ? -17.189 13.466 -16.334 1.00 92.19 88 THR A N 1
ATOM 699 C CA . THR A 1 88 ? -18.070 12.802 -17.307 1.00 92.19 88 THR A CA 1
ATOM 700 C C . THR A 1 88 ? -17.411 11.542 -17.871 1.00 92.19 88 THR A C 1
ATOM 702 O O . THR A 1 88 ? -16.187 11.455 -17.975 1.00 92.19 88 THR A O 1
ATOM 705 N N . LYS A 1 89 ? -18.220 10.580 -18.333 1.00 92.06 89 LYS A N 1
ATOM 706 C CA . LYS A 1 89 ? -17.713 9.322 -18.912 1.00 92.06 89 LYS A CA 1
ATOM 707 C C . LYS A 1 89 ? -16.767 9.515 -20.090 1.00 92.06 89 LYS A C 1
ATOM 709 O O . LYS A 1 89 ? -15.837 8.733 -20.258 1.00 92.06 89 LYS A O 1
ATOM 714 N N . LEU A 1 90 ? -16.963 10.574 -20.873 1.00 93.00 90 LEU A N 1
ATOM 715 C CA . LEU A 1 90 ? -16.051 10.926 -21.956 1.00 93.00 90 LEU A CA 1
ATOM 716 C C . LEU A 1 90 ? -14.682 11.347 -21.408 1.00 93.00 90 LEU A C 1
ATOM 718 O O . LEU A 1 90 ? -13.662 10.858 -21.888 1.00 93.00 90 LEU A O 1
ATOM 722 N N . VAL A 1 91 ? -14.653 12.203 -20.384 1.00 92.81 91 VAL A N 1
ATOM 723 C CA . VAL A 1 91 ? -13.411 12.660 -19.742 1.00 92.81 91 VAL A CA 1
ATOM 724 C C . VAL A 1 91 ? -12.672 11.490 -19.087 1.00 92.81 91 VAL A C 1
ATOM 726 O O . VAL A 1 91 ? -11.462 11.361 -19.260 1.00 92.81 91 VAL A O 1
ATOM 729 N N . GLU A 1 92 ? -13.384 10.581 -18.415 1.00 92.44 92 GLU A N 1
ATOM 730 C CA . GLU A 1 92 ? -12.797 9.362 -17.838 1.00 92.44 92 GLU A CA 1
ATOM 731 C C . GLU A 1 92 ? -12.229 8.420 -18.906 1.00 92.44 92 GLU A C 1
ATOM 733 O O . GLU A 1 92 ? -11.148 7.854 -18.727 1.00 92.44 92 GLU A O 1
ATOM 738 N N . LEU A 1 93 ? -12.917 8.277 -20.042 1.00 93.81 93 LEU A N 1
ATOM 739 C CA . LEU A 1 93 ? -12.454 7.456 -21.157 1.00 93.81 93 LEU A CA 1
ATOM 740 C C . LEU A 1 93 ? -11.210 8.057 -21.823 1.00 93.81 93 LEU A C 1
ATOM 742 O O . LEU A 1 93 ? -10.248 7.334 -22.085 1.00 93.81 93 LEU A O 1
ATOM 746 N N . MET A 1 94 ? -11.186 9.374 -22.056 1.00 93.81 94 MET A N 1
ATOM 747 C CA . MET A 1 94 ? -10.000 10.056 -22.587 1.00 93.81 94 MET A CA 1
ATOM 748 C C . MET A 1 94 ? -8.831 10.006 -21.602 1.00 93.81 94 MET A C 1
ATOM 750 O O . MET A 1 94 ? -7.691 9.774 -22.010 1.00 93.81 94 MET A O 1
ATOM 754 N N . TRP A 1 95 ? -9.108 10.163 -20.306 1.00 94.69 95 TRP A N 1
ATOM 755 C CA . TRP A 1 95 ? -8.121 9.976 -19.250 1.00 94.69 95 TRP A CA 1
ATOM 756 C C . TRP A 1 95 ? -7.505 8.578 -19.311 1.00 94.69 95 TRP A C 1
ATOM 758 O O . TRP A 1 95 ? -6.280 8.461 -19.306 1.00 94.69 95 TRP A O 1
ATOM 768 N N . LEU A 1 96 ? -8.331 7.532 -19.410 1.00 94.12 96 LEU A N 1
ATOM 769 C CA . LEU A 1 96 ? -7.874 6.144 -19.452 1.00 94.12 96 LEU A CA 1
ATOM 770 C C . LEU A 1 96 ? -7.049 5.862 -20.713 1.00 94.12 96 LEU A C 1
ATOM 772 O O . LEU A 1 96 ? -5.978 5.256 -20.638 1.00 94.12 96 LEU A O 1
ATOM 776 N N . ALA A 1 97 ? -7.507 6.359 -21.865 1.00 93.38 97 ALA A N 1
ATOM 777 C CA . ALA A 1 97 ? -6.787 6.248 -23.128 1.00 93.38 97 ALA A CA 1
ATOM 778 C C . ALA A 1 97 ? -5.402 6.912 -23.054 1.00 93.38 97 ALA A C 1
ATOM 780 O O . ALA A 1 97 ? -4.416 6.342 -23.522 1.00 93.38 97 ALA A O 1
ATOM 781 N N . LEU A 1 98 ? -5.305 8.084 -22.419 1.00 92.88 98 LEU A N 1
ATOM 782 C CA . LEU A 1 98 ? -4.043 8.796 -22.229 1.00 92.88 98 LEU A CA 1
ATOM 783 C C . LEU A 1 98 ? -3.158 8.147 -21.153 1.00 92.88 98 LEU A C 1
ATOM 785 O O . LEU A 1 98 ? -1.937 8.148 -21.288 1.00 92.88 98 LEU A O 1
ATOM 789 N N . TYR A 1 99 ? -3.751 7.573 -20.107 1.00 92.06 99 TYR A N 1
ATOM 790 C CA . TYR A 1 99 ? -3.031 6.881 -19.038 1.00 92.06 99 TYR A CA 1
ATOM 791 C C . TYR A 1 99 ? -2.328 5.619 -19.555 1.00 92.06 99 TYR A C 1
ATOM 793 O O . TYR A 1 99 ? -1.142 5.425 -19.301 1.00 92.06 99 TYR A O 1
ATOM 801 N N . ILE A 1 100 ? -3.028 4.798 -20.342 1.00 91.50 100 ILE A N 1
ATOM 802 C CA . ILE A 1 100 ? -2.495 3.532 -20.871 1.00 91.50 100 ILE A CA 1
ATOM 803 C C . ILE A 1 100 ? -1.696 3.754 -22.155 1.00 91.50 100 ILE A C 1
ATOM 805 O O . ILE A 1 100 ? -0.618 3.193 -22.346 1.00 91.50 100 ILE A O 1
ATOM 809 N N . GLY A 1 101 ? -2.245 4.555 -23.066 1.00 87.56 101 GLY A N 1
ATOM 810 C CA . GLY A 1 101 ? -1.733 4.725 -24.420 1.00 87.56 101 GLY A CA 1
ATOM 811 C C . GLY A 1 101 ? -0.870 5.963 -24.621 1.00 87.56 101 GLY A C 1
ATOM 812 O O . GLY A 1 101 ? -0.381 6.154 -25.730 1.00 87.56 101 GLY A O 1
ATOM 813 N N . GLY A 1 102 ? -0.668 6.809 -23.608 1.00 88.56 102 GLY A N 1
ATOM 814 C CA . GLY A 1 102 ? -0.098 8.145 -23.800 1.00 88.56 102 GLY A CA 1
ATOM 815 C C . GLY A 1 102 ? 1.271 8.165 -24.474 1.00 88.56 102 GLY A C 1
ATOM 816 O O . GLY A 1 102 ? 1.476 8.930 -25.409 1.00 88.56 102 GLY A O 1
ATOM 817 N N . GLU A 1 103 ? 2.196 7.298 -24.061 1.00 88.75 103 GLU A N 1
ATOM 818 C CA . GLU A 1 103 ? 3.532 7.239 -24.667 1.00 88.75 103 GLU A CA 1
ATOM 819 C C . GLU A 1 103 ? 3.529 6.650 -26.094 1.00 88.75 103 GLU A C 1
ATOM 821 O O . GLU A 1 103 ? 4.036 7.318 -26.997 1.00 88.75 103 GLU A O 1
ATOM 826 N N . PRO A 1 104 ? 2.897 5.489 -26.363 1.00 89.81 104 PRO A N 1
ATOM 827 C CA . PRO A 1 104 ? 2.748 4.991 -27.731 1.00 89.81 104 PRO A CA 1
ATOM 828 C C . PRO A 1 104 ? 2.005 5.951 -28.671 1.00 89.81 104 PRO A C 1
ATOM 830 O O . PRO A 1 104 ? 2.362 6.066 -29.844 1.00 89.81 104 PRO A O 1
ATOM 833 N N . LEU A 1 105 ? 0.963 6.633 -28.183 1.00 90.25 105 LEU A N 1
ATOM 834 C CA . LEU A 1 105 ? 0.211 7.622 -28.958 1.00 90.25 105 LEU A CA 1
ATOM 835 C C . LEU A 1 105 ? 1.067 8.848 -29.265 1.00 90.25 105 LEU A C 1
ATOM 837 O O . LEU A 1 105 ? 1.051 9.320 -30.399 1.00 90.25 105 LEU A O 1
ATOM 841 N N . PHE A 1 106 ? 1.845 9.322 -28.292 1.00 91.31 106 PHE A N 1
ATOM 842 C CA . PHE A 1 106 ? 2.776 10.429 -28.476 1.00 91.31 106 PHE A CA 1
ATOM 843 C C . PHE A 1 106 ? 3.838 10.109 -29.532 1.00 91.31 106 PHE A C 1
ATOM 845 O O . PHE A 1 106 ? 4.045 10.904 -30.445 1.00 91.31 106 PHE A O 1
ATOM 852 N N . ASP A 1 107 ? 4.454 8.926 -29.471 1.00 90.62 107 ASP A N 1
ATOM 853 C CA . ASP A 1 107 ? 5.471 8.520 -30.448 1.00 90.62 107 ASP A CA 1
ATOM 854 C C . ASP A 1 107 ? 4.877 8.408 -31.864 1.00 90.62 107 ASP A C 1
ATOM 856 O O . ASP A 1 107 ? 5.464 8.888 -32.836 1.00 90.62 107 ASP A O 1
ATOM 860 N N . ARG A 1 108 ? 3.666 7.843 -31.993 1.00 92.19 108 ARG A N 1
ATOM 861 C CA . ARG A 1 108 ? 2.941 7.786 -33.275 1.00 92.19 108 ARG A CA 1
ATOM 862 C C . ARG A 1 108 ? 2.583 9.174 -33.798 1.00 92.19 108 ARG A C 1
ATOM 864 O O . ARG A 1 108 ? 2.715 9.423 -34.995 1.00 92.19 108 ARG A O 1
ATOM 871 N N . PHE A 1 109 ? 2.128 10.065 -32.922 1.00 92.62 109 PHE A N 1
ATOM 872 C CA . PHE A 1 109 ? 1.777 11.437 -33.271 1.00 92.62 109 PHE A CA 1
ATOM 873 C C . PHE A 1 109 ? 3.003 12.212 -33.761 1.00 92.62 109 PHE A C 1
ATOM 875 O O . PHE A 1 109 ? 2.957 12.793 -34.845 1.00 92.62 109 PHE A O 1
ATOM 882 N N . MET A 1 110 ? 4.121 12.137 -33.035 1.00 91.31 110 MET A N 1
ATOM 883 C CA . MET A 1 110 ? 5.382 12.771 -33.428 1.00 91.31 110 MET A CA 1
ATOM 884 C C . MET A 1 110 ? 5.893 12.243 -34.771 1.00 91.31 110 MET A C 1
ATOM 886 O O . MET A 1 110 ? 6.200 13.035 -35.663 1.00 91.31 110 MET A O 1
ATOM 890 N N . HIS A 1 111 ? 5.869 10.925 -34.983 1.00 91.81 111 HIS A N 1
ATOM 891 C CA . HIS A 1 111 ? 6.239 10.330 -36.268 1.00 91.81 111 HIS A CA 1
ATOM 892 C C . HIS A 1 111 ? 5.290 10.753 -37.407 1.00 91.81 111 HIS A C 1
ATOM 894 O O . HIS A 1 111 ? 5.715 11.022 -38.537 1.00 91.81 111 HIS A O 1
ATOM 900 N N . SER A 1 112 ? 3.985 10.857 -37.135 1.00 91.19 112 SER A N 1
ATOM 901 C CA . SER A 1 112 ? 3.016 11.350 -38.118 1.00 91.19 112 SER A CA 1
ATOM 902 C C . SER A 1 112 ? 3.269 12.811 -38.492 1.00 91.19 112 SER A C 1
ATOM 904 O O . SER A 1 112 ? 3.130 13.163 -39.663 1.00 91.19 112 SER A O 1
ATOM 906 N N . LEU A 1 113 ? 3.649 13.660 -37.538 1.00 90.88 113 LEU A N 1
ATOM 907 C CA . LEU A 1 113 ? 4.002 15.048 -37.822 1.00 90.88 113 LEU A CA 1
ATOM 908 C C . LEU A 1 113 ? 5.312 15.145 -38.610 1.00 90.88 113 LEU A C 1
ATOM 910 O O . LEU A 1 113 ? 5.342 15.826 -39.632 1.00 90.88 113 LEU A O 1
ATOM 914 N N . GLN A 1 114 ? 6.358 14.409 -38.219 1.00 91.00 114 GLN A N 1
ATOM 915 C CA . GLN A 1 114 ? 7.624 14.348 -38.964 1.00 91.00 114 GLN A CA 1
ATOM 916 C C . GLN A 1 114 ? 7.399 13.917 -40.420 1.00 91.00 114 GLN A C 1
ATOM 918 O O . GLN A 1 114 ? 7.940 14.522 -41.343 1.00 91.00 114 GLN A O 1
ATOM 923 N N . THR A 1 115 ? 6.578 12.889 -40.650 1.00 89.44 115 THR A N 1
ATOM 924 C CA . THR A 1 115 ? 6.268 12.402 -42.005 1.00 89.44 115 THR A CA 1
ATOM 925 C C . THR A 1 115 ? 5.434 13.394 -42.814 1.00 89.44 115 THR A C 1
ATOM 927 O O . THR A 1 115 ? 5.697 13.553 -44.005 1.00 89.44 115 THR A O 1
ATOM 930 N N . LYS A 1 116 ? 4.479 14.103 -42.196 1.00 89.81 116 LYS A N 1
ATOM 931 C CA . LYS A 1 116 ? 3.719 15.180 -42.856 1.00 89.81 116 LYS A CA 1
ATOM 932 C C . LYS A 1 116 ? 4.612 16.365 -43.234 1.00 89.81 116 LYS A C 1
ATOM 934 O O . LYS A 1 116 ? 4.536 16.821 -44.367 1.00 89.81 116 LYS A O 1
ATOM 939 N N . ILE A 1 117 ? 5.504 16.796 -42.339 1.00 89.31 117 ILE A N 1
ATOM 940 C CA . ILE A 1 117 ? 6.457 17.897 -42.581 1.00 89.31 117 ILE A CA 1
ATOM 941 C C . ILE A 1 117 ? 7.469 17.530 -43.678 1.00 89.31 117 ILE A C 1
ATOM 943 O O . ILE A 1 117 ? 7.816 18.362 -44.513 1.00 89.31 117 ILE A O 1
ATOM 947 N N . LYS A 1 118 ? 7.922 16.269 -43.729 1.00 87.19 118 LYS A N 1
ATOM 948 C CA . LYS A 1 118 ? 8.806 15.783 -44.804 1.00 87.19 118 LYS A CA 1
ATOM 949 C C . LYS A 1 118 ? 8.113 15.748 -46.170 1.00 87.19 118 LYS A C 1
ATOM 951 O O . LYS A 1 118 ? 8.771 15.967 -47.179 1.00 87.19 118 LYS A O 1
ATOM 956 N N . LYS A 1 119 ? 6.804 15.471 -46.206 1.00 86.94 119 LYS A N 1
ATOM 957 C CA . LYS A 1 119 ? 6.010 15.350 -47.443 1.00 86.94 119 LYS A CA 1
ATOM 958 C C . LYS A 1 119 ? 5.389 16.665 -47.927 1.00 86.94 119 LYS A C 1
ATOM 960 O O . LYS A 1 119 ? 4.933 16.720 -49.063 1.00 86.94 119 LYS A O 1
ATOM 965 N N . SER A 1 120 ? 5.320 17.700 -47.092 1.00 84.12 120 SER A N 1
ATOM 966 C CA . SER A 1 120 ? 4.710 18.978 -47.467 1.00 84.12 120 SER A CA 1
ATOM 967 C C . SER A 1 120 ? 5.604 19.761 -48.432 1.00 84.12 120 SER A C 1
ATOM 969 O O . SER A 1 120 ? 6.742 20.092 -48.092 1.00 84.12 120 SER A O 1
ATOM 971 N N . ASN A 1 121 ? 5.066 20.116 -49.600 1.00 76.12 121 ASN A N 1
ATOM 972 C CA . ASN A 1 121 ? 5.759 20.937 -50.601 1.00 76.12 121 ASN A CA 1
ATOM 973 C C . ASN A 1 121 ? 5.615 22.451 -50.357 1.00 76.12 121 ASN A C 1
ATOM 975 O O . ASN A 1 121 ? 6.302 23.235 -50.996 1.00 76.12 121 ASN A O 1
ATOM 979 N N . GLU A 1 122 ? 4.755 22.859 -49.421 1.00 82.44 122 GLU A N 1
ATOM 980 C CA . GLU A 1 122 ? 4.448 24.270 -49.136 1.00 82.44 122 GLU A CA 1
ATOM 981 C C . GLU A 1 122 ? 5.469 24.952 -48.207 1.00 82.44 122 GLU A C 1
ATOM 983 O O . GLU A 1 122 ? 5.529 26.177 -48.144 1.00 82.44 122 GLU A O 1
ATOM 988 N N . LEU A 1 123 ? 6.283 24.181 -47.475 1.00 80.06 123 LEU A N 1
ATOM 989 C CA . LEU A 1 123 ? 7.251 24.729 -46.521 1.00 80.06 123 LEU A CA 1
ATOM 990 C C . LEU A 1 123 ? 8.637 24.935 -47.142 1.00 80.06 123 LEU A C 1
ATOM 992 O O . LEU A 1 123 ? 9.191 24.040 -47.777 1.00 80.06 123 LEU A O 1
ATOM 996 N N . THR A 1 124 ? 9.255 26.076 -46.835 1.00 84.94 124 THR A N 1
ATOM 997 C CA . THR A 1 124 ? 10.668 26.360 -47.123 1.00 84.94 124 THR A CA 1
ATOM 998 C C . THR A 1 124 ? 11.593 25.338 -46.447 1.00 84.94 124 THR A C 1
ATOM 1000 O O . THR A 1 124 ? 11.392 24.990 -45.283 1.00 84.94 124 THR A O 1
ATOM 1003 N N . GLU A 1 125 ? 12.677 24.927 -47.113 1.00 83.06 125 GLU A N 1
ATOM 1004 C CA . GLU A 1 125 ? 13.653 23.946 -46.588 1.00 83.06 125 GLU A CA 1
ATOM 1005 C C . GLU A 1 125 ? 14.260 24.339 -45.223 1.00 83.06 125 GLU A C 1
ATOM 1007 O O . GLU A 1 125 ? 14.449 23.506 -44.332 1.00 83.06 125 GLU A O 1
ATOM 1012 N N . LYS A 1 126 ? 14.473 25.640 -44.986 1.00 83.94 126 LYS A N 1
ATOM 1013 C CA . LYS A 1 126 ? 14.896 26.162 -43.673 1.00 83.94 126 LYS A CA 1
ATOM 1014 C C . LYS A 1 126 ? 13.833 25.953 -42.585 1.00 83.94 126 LYS A C 1
ATOM 1016 O O . LYS A 1 126 ? 14.170 25.612 -41.459 1.00 83.94 126 LYS A O 1
ATOM 1021 N N . ALA A 1 127 ? 12.552 26.123 -42.910 1.00 84.88 127 ALA A N 1
ATOM 1022 C CA . ALA A 1 127 ? 11.462 25.903 -41.961 1.00 84.88 127 ALA A CA 1
ATOM 1023 C C . ALA A 1 127 ? 11.283 24.408 -41.657 1.00 84.88 127 ALA A C 1
ATOM 1025 O O . ALA A 1 127 ? 11.141 24.034 -40.494 1.00 84.88 127 ALA A O 1
ATOM 1026 N N . LYS A 1 128 ? 11.379 23.539 -42.674 1.00 87.56 128 LYS A N 1
ATOM 1027 C CA . LYS A 1 128 ? 11.322 22.078 -42.496 1.00 87.56 128 LYS A CA 1
ATOM 1028 C C . LYS A 1 128 ? 12.403 21.576 -41.544 1.00 87.56 128 LYS A C 1
ATOM 1030 O O . LYS A 1 128 ? 12.103 20.844 -40.605 1.00 87.56 128 LYS A O 1
ATOM 1035 N N . THR A 1 129 ? 13.650 21.990 -41.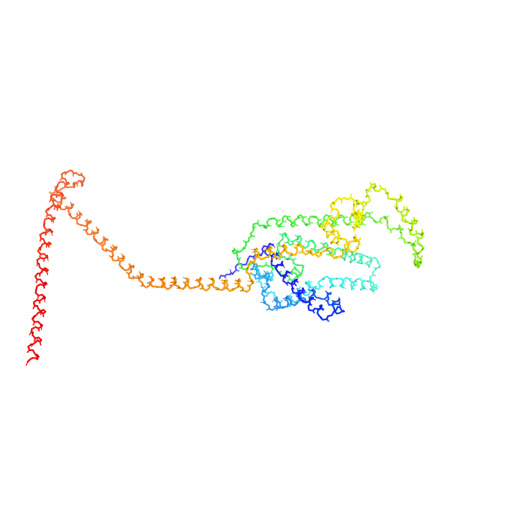757 1.00 87.19 129 THR A N 1
ATOM 1036 C CA . THR A 1 129 ? 14.780 21.577 -40.910 1.00 87.19 129 THR A CA 1
ATOM 1037 C C . THR A 1 129 ? 14.653 22.088 -39.474 1.00 87.19 129 THR A C 1
ATOM 1039 O O . THR A 1 129 ? 14.974 21.347 -38.546 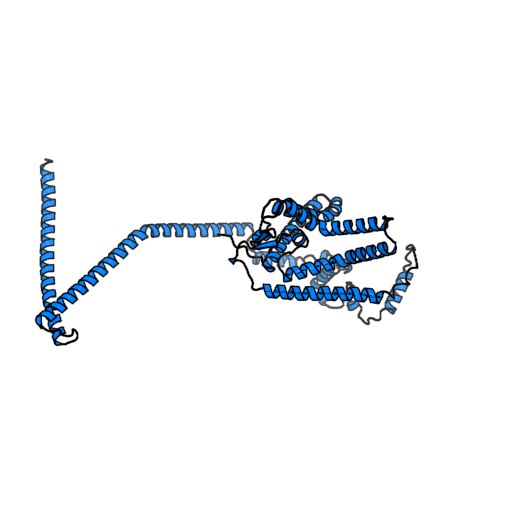1.00 87.19 129 THR A O 1
ATOM 1042 N N . LEU A 1 130 ? 14.130 23.301 -39.259 1.00 88.12 130 LEU A N 1
ATOM 1043 C CA . LEU A 1 130 ? 13.836 23.817 -37.917 1.00 88.12 130 LEU A CA 1
ATOM 1044 C C . LEU A 1 130 ? 12.730 23.018 -37.219 1.00 88.12 130 LEU A C 1
ATOM 1046 O O . LEU A 1 130 ? 12.922 22.593 -36.081 1.00 88.12 130 LEU A O 1
ATOM 1050 N N . PHE A 1 131 ? 11.601 22.766 -37.889 1.00 89.44 131 PHE A N 1
ATOM 1051 C CA . PHE A 1 131 ? 10.514 21.986 -37.297 1.00 89.44 131 PHE A CA 1
ATOM 1052 C C . PHE A 1 131 ? 10.948 20.556 -36.981 1.00 89.44 131 PHE A C 1
ATOM 1054 O O . PHE A 1 131 ? 10.683 20.079 -35.883 1.00 89.44 131 PHE A O 1
ATOM 1061 N N . LEU A 1 132 ? 11.675 19.892 -37.882 1.00 89.62 132 LEU A N 1
ATOM 1062 C CA . LEU A 1 132 ? 12.198 18.549 -37.623 1.00 89.62 132 LEU A CA 1
ATOM 1063 C C . LEU A 1 132 ? 13.154 18.532 -36.423 1.00 89.62 132 LEU A C 1
ATOM 1065 O O . LEU A 1 132 ? 12.977 17.699 -35.542 1.00 89.62 132 LEU A O 1
ATOM 1069 N N . LYS A 1 133 ? 14.069 19.506 -36.310 1.00 89.56 133 LYS A N 1
ATOM 1070 C CA . LYS A 1 133 ? 14.933 19.645 -35.123 1.00 89.56 133 LYS A CA 1
ATOM 1071 C C . LYS A 1 133 ? 14.128 19.818 -33.833 1.00 89.56 133 LYS A C 1
ATOM 1073 O O . LYS A 1 133 ? 14.475 19.213 -32.824 1.00 89.56 133 LYS A O 1
ATOM 1078 N N . ILE A 1 134 ? 13.054 20.612 -33.851 1.00 89.56 134 ILE A N 1
ATOM 1079 C CA . ILE A 1 134 ? 12.183 20.815 -32.680 1.00 89.56 134 ILE A CA 1
ATOM 1080 C C . ILE A 1 134 ? 11.435 19.526 -32.316 1.00 89.56 134 ILE A C 1
ATOM 1082 O O . ILE A 1 134 ? 11.338 19.187 -31.134 1.00 89.56 134 ILE A O 1
ATOM 1086 N N . LEU A 1 135 ? 10.909 18.796 -33.303 1.00 91.50 135 LEU A N 1
ATOM 1087 C CA . LEU A 1 135 ? 10.220 17.529 -33.057 1.00 91.50 135 LEU A CA 1
ATOM 1088 C C . LEU A 1 135 ? 11.180 16.473 -32.501 1.00 91.50 135 LEU A C 1
ATOM 1090 O O . LEU A 1 135 ? 10.855 15.837 -31.499 1.00 91.50 135 LEU A O 1
ATOM 1094 N N . ASP A 1 136 ? 12.369 16.343 -33.088 1.00 88.00 136 ASP A N 1
ATOM 1095 C CA . ASP A 1 136 ? 13.395 15.399 -32.638 1.00 88.00 136 ASP A CA 1
ATOM 1096 C C . ASP A 1 136 ? 13.860 15.736 -31.217 1.00 88.00 136 ASP A C 1
ATOM 1098 O O . ASP A 1 136 ? 13.926 14.856 -30.360 1.00 88.00 136 ASP A O 1
ATOM 1102 N N . PHE A 1 137 ? 14.075 17.022 -30.925 1.00 89.19 137 PHE A N 1
ATOM 1103 C CA . PHE A 1 137 ? 14.379 17.506 -29.578 1.00 89.19 137 PHE A CA 1
ATOM 1104 C C . PHE A 1 137 ? 13.265 17.150 -28.581 1.00 89.19 137 PHE A C 1
ATOM 1106 O O . PHE A 1 137 ? 13.520 16.620 -27.497 1.00 89.19 137 PHE A O 1
ATOM 1113 N N . THR A 1 138 ? 12.004 17.379 -28.953 1.00 88.38 138 THR A N 1
ATOM 1114 C CA . THR A 1 138 ? 10.850 17.072 -28.093 1.00 88.38 138 THR A CA 1
ATOM 1115 C C . THR A 1 138 ? 10.738 15.565 -27.832 1.00 88.38 138 THR A C 1
ATOM 1117 O O . THR A 1 138 ? 10.448 15.143 -26.710 1.00 88.38 138 THR A O 1
ATOM 1120 N N . GLN A 1 139 ? 11.017 14.739 -28.843 1.00 88.81 139 GLN A N 1
ATOM 1121 C CA . GLN A 1 139 ? 11.003 13.282 -28.737 1.00 88.81 139 GLN A CA 1
ATOM 1122 C C . GLN A 1 139 ? 12.152 12.755 -27.864 1.00 88.81 139 GLN A C 1
ATOM 1124 O O . GLN A 1 139 ? 11.930 11.868 -27.037 1.00 88.81 139 GLN A O 1
ATOM 1129 N N . GLN A 1 140 ? 13.350 13.335 -27.981 1.00 88.94 140 GLN A N 1
ATOM 1130 C CA . GLN A 1 140 ? 14.515 12.996 -27.155 1.00 88.94 140 GLN A CA 1
ATOM 1131 C C . GLN A 1 140 ? 14.299 13.333 -25.672 1.00 88.94 140 GLN A C 1
ATOM 1133 O O . GLN A 1 140 ? 14.736 12.588 -24.794 1.00 88.94 140 GLN A O 1
ATOM 1138 N N . HIS A 1 141 ? 13.578 14.417 -25.373 1.00 89.19 141 HIS A N 1
ATOM 1139 C CA . HIS A 1 141 ? 13.402 14.910 -24.003 1.00 89.19 141 HIS A CA 1
ATOM 1140 C C . HIS A 1 141 ? 12.059 14.550 -23.347 1.00 89.19 141 HIS A C 1
ATOM 1142 O O . HIS A 1 141 ? 11.756 15.039 -22.254 1.00 89.19 141 HIS A O 1
ATOM 1148 N N . LYS A 1 142 ? 11.267 13.638 -23.930 1.00 89.38 142 LYS A N 1
ATOM 1149 C CA . LYS A 1 142 ? 9.964 13.225 -23.368 1.00 89.38 142 LYS A CA 1
ATOM 1150 C C . LYS A 1 142 ? 10.043 12.714 -21.920 1.00 89.38 142 LYS A C 1
ATOM 1152 O O . LYS A 1 142 ? 9.151 12.983 -21.117 1.00 89.38 142 LYS A O 1
ATOM 1157 N N . GLN A 1 143 ? 11.128 12.027 -21.548 1.00 89.38 143 GLN A N 1
ATOM 1158 C CA . GLN A 1 143 ? 11.322 11.537 -20.175 1.00 89.38 143 GLN A CA 1
ATOM 1159 C C . GLN A 1 143 ? 11.594 12.674 -19.182 1.00 89.38 143 GLN A C 1
ATOM 1161 O O . GLN A 1 143 ? 11.140 12.618 -18.039 1.00 89.38 143 GLN A O 1
ATOM 1166 N N . THR A 1 144 ? 12.275 13.737 -19.615 1.00 90.56 144 THR A N 1
ATOM 1167 C CA . THR A 1 144 ? 12.498 14.938 -18.801 1.00 90.56 144 THR A CA 1
ATOM 1168 C C . THR A 1 144 ? 11.173 15.615 -18.473 1.00 90.56 144 THR A C 1
ATOM 1170 O O . THR A 1 144 ? 10.944 15.972 -17.322 1.00 90.56 144 THR A O 1
ATOM 1173 N N . VAL A 1 145 ? 10.253 15.700 -19.440 1.00 91.25 145 VAL A N 1
ATOM 1174 C CA . VAL A 1 145 ? 8.906 16.254 -19.222 1.00 91.25 145 VAL A CA 1
ATOM 1175 C C . VAL A 1 145 ? 8.140 15.459 -18.159 1.00 91.25 145 VAL A C 1
ATOM 1177 O O . VAL A 1 145 ? 7.564 16.058 -17.250 1.00 91.25 145 VAL A O 1
ATOM 1180 N N . LYS A 1 146 ? 8.188 14.117 -18.203 1.00 90.12 146 LYS A N 1
ATOM 1181 C CA . LYS A 1 146 ? 7.571 13.271 -17.163 1.00 90.12 146 LYS A CA 1
ATOM 1182 C C . LYS A 1 146 ? 8.168 13.537 -15.779 1.00 90.12 146 LYS A C 1
ATOM 1184 O O . LYS A 1 146 ? 7.426 13.682 -14.810 1.00 90.12 146 LYS A O 1
ATOM 1189 N N . ARG A 1 147 ? 9.497 13.643 -15.686 1.00 91.38 147 ARG A N 1
ATOM 1190 C CA . ARG A 1 147 ? 10.200 13.933 -14.425 1.00 91.38 147 ARG A CA 1
ATOM 1191 C C . ARG A 1 147 ? 9.842 15.314 -13.873 1.00 91.38 147 ARG A C 1
ATOM 1193 O O . ARG A 1 147 ? 9.533 15.416 -12.692 1.00 91.38 147 ARG A O 1
ATOM 1200 N N . ILE A 1 148 ? 9.802 16.344 -14.724 1.00 93.50 148 ILE A N 1
ATOM 1201 C CA . ILE A 1 148 ? 9.365 17.696 -14.341 1.00 93.50 148 ILE A CA 1
ATOM 1202 C C . ILE A 1 148 ? 7.926 17.661 -13.816 1.00 93.50 148 ILE A C 1
ATOM 1204 O O . ILE A 1 148 ? 7.647 18.234 -12.765 1.00 93.50 148 ILE A O 1
ATOM 1208 N N . HIS A 1 149 ? 7.012 16.962 -14.500 1.00 93.12 149 HIS A N 1
ATOM 1209 C CA . HIS A 1 149 ? 5.629 16.814 -14.036 1.00 93.12 149 HIS A CA 1
ATOM 1210 C C . HIS A 1 149 ? 5.549 16.151 -12.654 1.00 93.12 149 HIS A C 1
ATOM 1212 O O . HIS A 1 149 ? 4.852 16.674 -11.786 1.00 93.12 149 HIS A O 1
ATOM 1218 N N . HIS A 1 150 ? 6.295 15.065 -12.416 1.00 89.94 150 HIS A N 1
ATOM 1219 C CA . HIS A 1 150 ? 6.355 14.430 -11.094 1.00 89.94 150 HIS A CA 1
ATOM 1220 C C . HIS A 1 150 ? 6.896 15.380 -10.019 1.00 89.94 150 HIS A C 1
ATOM 1222 O O . HIS A 1 150 ? 6.311 15.476 -8.943 1.00 89.94 150 HIS A O 1
ATOM 1228 N N . SER A 1 151 ? 7.956 16.140 -10.303 1.00 92.56 151 SER A N 1
ATOM 1229 C CA . SER A 1 151 ? 8.468 17.149 -9.369 1.00 92.56 151 SER A CA 1
ATOM 1230 C C . SER A 1 151 ? 7.429 18.231 -9.057 1.00 92.56 151 SER A C 1
ATOM 1232 O O . SER A 1 151 ? 7.239 18.585 -7.895 1.00 92.56 151 SER A O 1
ATOM 1234 N N . LEU A 1 152 ? 6.690 18.712 -10.064 1.00 93.88 152 LEU A N 1
ATOM 1235 C CA . LEU A 1 152 ? 5.589 19.664 -9.871 1.00 93.88 152 LEU A CA 1
ATOM 1236 C C . LEU A 1 152 ? 4.430 19.067 -9.063 1.00 93.88 152 LEU A C 1
ATOM 1238 O O . LEU A 1 152 ? 3.775 19.789 -8.312 1.00 93.88 152 LEU A O 1
ATOM 1242 N N . PHE A 1 153 ? 4.174 17.766 -9.196 1.00 93.38 153 PHE A N 1
ATOM 1243 C CA . PHE A 1 153 ? 3.204 17.066 -8.361 1.00 93.38 153 PHE A CA 1
ATOM 1244 C C . PHE A 1 153 ? 3.618 17.079 -6.884 1.00 93.38 153 PHE A C 1
ATOM 1246 O O . PHE A 1 153 ? 2.788 17.406 -6.047 1.00 93.38 153 PHE A O 1
ATOM 1253 N N . TYR A 1 154 ? 4.884 16.825 -6.546 1.00 91.25 154 TYR A N 1
ATOM 1254 C CA . TYR A 1 154 ? 5.343 16.895 -5.150 1.00 91.25 154 TYR A CA 1
ATOM 1255 C C . TYR A 1 154 ? 5.230 18.303 -4.536 1.00 91.25 154 TYR A C 1
ATOM 1257 O O . TYR A 1 154 ? 5.059 18.432 -3.325 1.00 91.25 154 TYR A O 1
ATOM 1265 N N . ILE A 1 155 ? 5.302 19.356 -5.358 1.00 92.38 155 ILE A N 1
ATOM 1266 C CA . ILE A 1 155 ? 5.165 20.752 -4.910 1.00 92.38 155 ILE A CA 1
ATOM 1267 C C . ILE A 1 155 ? 3.686 21.125 -4.705 1.00 92.38 155 ILE A C 1
ATOM 1269 O O . ILE A 1 155 ? 3.332 21.713 -3.680 1.00 92.38 155 ILE A O 1
ATOM 1273 N N . ASN A 1 156 ? 2.825 20.782 -5.670 1.00 89.69 156 ASN A N 1
ATOM 1274 C CA . ASN A 1 156 ? 1.440 21.265 -5.723 1.00 89.69 156 ASN A CA 1
ATOM 1275 C C . ASN A 1 156 ? 0.394 20.253 -5.226 1.00 89.69 156 ASN A C 1
ATOM 1277 O O . ASN A 1 156 ? -0.697 20.661 -4.855 1.00 89.69 156 ASN A O 1
ATOM 1281 N N . GLY A 1 157 ? 0.672 18.951 -5.278 1.00 85.88 157 GLY A N 1
ATOM 1282 C CA . GLY A 1 157 ? -0.201 17.859 -4.818 1.00 85.88 157 GLY A CA 1
ATOM 1283 C C . GLY A 1 157 ? -1.434 17.541 -5.669 1.00 85.88 157 GLY A C 1
ATOM 1284 O O . GLY A 1 157 ? -2.103 16.551 -5.405 1.00 85.88 157 GLY A O 1
ATOM 1285 N N . LYS A 1 158 ? -1.726 18.318 -6.719 1.00 85.31 158 LYS A N 1
ATOM 1286 C CA . LYS A 1 158 ? -3.007 18.219 -7.448 1.00 85.31 158 LYS A CA 1
ATOM 1287 C C . LYS A 1 158 ? -3.106 17.051 -8.433 1.00 85.31 158 LYS A C 1
ATOM 1289 O O . LYS A 1 158 ? -4.093 16.320 -8.439 1.00 85.31 158 LYS A O 1
ATOM 1294 N N . TYR A 1 159 ? -2.090 16.877 -9.279 1.00 90.00 159 TYR A N 1
ATOM 1295 C CA . TYR A 1 159 ? -2.151 15.980 -10.439 1.00 90.00 159 TYR A CA 1
ATOM 1296 C C . TYR A 1 159 ? -1.000 14.977 -10.444 1.00 90.00 159 TYR A C 1
ATOM 1298 O O . TYR A 1 159 ? 0.112 15.332 -10.836 1.00 90.00 159 TYR A O 1
ATOM 1306 N N . TYR A 1 160 ? -1.263 13.731 -10.044 1.00 89.25 160 TYR A N 1
ATOM 1307 C CA . TYR A 1 160 ? -0.238 12.681 -9.995 1.00 89.25 160 TYR A CA 1
ATOM 1308 C C . TYR A 1 160 ? 0.223 12.242 -11.388 1.00 89.25 160 TYR A C 1
ATOM 1310 O O . TYR A 1 160 ? 1.404 12.346 -11.711 1.00 89.25 160 TYR A O 1
ATOM 1318 N N . ASN A 1 161 ? -0.708 11.847 -12.260 1.00 91.12 161 ASN A N 1
ATOM 1319 C CA . ASN A 1 161 ? -0.394 11.459 -13.637 1.00 91.12 161 ASN A CA 1
ATOM 1320 C C . ASN A 1 161 ? -0.536 12.637 -14.610 1.00 91.12 161 ASN A C 1
ATOM 1322 O O . ASN A 1 161 ? -1.318 13.564 -14.389 1.00 91.12 161 ASN A O 1
ATOM 1326 N N . ILE A 1 162 ? 0.173 12.576 -15.741 1.00 91.62 162 ILE A N 1
ATOM 1327 C CA . ILE A 1 162 ? -0.001 13.544 -16.839 1.00 91.62 162 ILE A CA 1
ATOM 1328 C C . ILE A 1 162 ? -1.430 13.473 -17.389 1.00 91.62 162 ILE A C 1
ATOM 1330 O O . ILE A 1 162 ? -2.012 14.504 -17.712 1.00 91.62 162 ILE A O 1
ATOM 1334 N N . SER A 1 163 ? -2.020 12.274 -17.431 1.00 93.12 163 SER A N 1
ATOM 1335 C CA . SER A 1 163 ? -3.416 12.082 -17.827 1.00 93.12 163 SER A CA 1
ATOM 1336 C C . SER A 1 163 ? -4.384 12.833 -16.913 1.00 93.12 163 SER A C 1
ATOM 1338 O O . SER A 1 163 ? -5.309 13.471 -17.407 1.00 93.12 163 SER A O 1
ATOM 1340 N N . ASN A 1 164 ? -4.146 12.827 -15.597 1.00 92.31 164 ASN A N 1
ATOM 1341 C CA . ASN A 1 164 ? -4.935 13.595 -14.633 1.00 92.31 164 ASN A CA 1
ATOM 1342 C C . ASN A 1 164 ? -4.842 15.097 -14.910 1.00 92.31 164 ASN A C 1
ATOM 1344 O O . ASN A 1 164 ? -5.863 15.773 -14.928 1.00 92.31 164 ASN A O 1
ATOM 1348 N N . ARG A 1 165 ? -3.630 15.604 -15.180 1.00 93.12 165 ARG A N 1
ATOM 1349 C CA . ARG A 1 165 ? -3.412 17.022 -15.496 1.00 93.12 165 ARG A CA 1
ATOM 1350 C C . ARG A 1 165 ? -4.089 17.435 -16.802 1.00 93.12 165 ARG A C 1
ATOM 1352 O O . ARG A 1 165 ? -4.663 18.511 -16.866 1.00 93.12 165 ARG A O 1
ATOM 1359 N N . ALA A 1 166 ? -4.008 16.600 -17.835 1.00 93.06 166 ALA A N 1
ATOM 1360 C CA . ALA A 1 166 ? -4.609 16.892 -19.133 1.00 93.06 166 ALA A CA 1
ATOM 1361 C C . ALA A 1 166 ? -6.144 16.931 -19.073 1.00 93.06 166 ALA A C 1
ATOM 1363 O O . ALA A 1 166 ? -6.757 17.672 -19.832 1.00 93.06 166 ALA A O 1
ATOM 1364 N N . MET A 1 167 ? -6.744 16.127 -18.191 1.00 93.62 167 MET A N 1
ATOM 1365 C CA . MET A 1 167 ? -8.196 15.975 -18.058 1.00 93.62 167 MET A CA 1
ATOM 1366 C C . MET A 1 167 ? -8.802 16.745 -16.874 1.00 93.62 167 MET A C 1
ATOM 1368 O O . MET A 1 167 ? -9.989 16.586 -16.625 1.00 93.62 167 MET A O 1
ATOM 1372 N N . GLY A 1 168 ? -8.015 17.525 -16.122 1.00 92.31 168 GLY A N 1
ATOM 1373 C CA . GLY A 1 168 ? -8.515 18.288 -14.964 1.00 92.31 168 GLY A CA 1
ATOM 1374 C C . GLY A 1 168 ? -8.945 17.433 -13.763 1.00 92.31 168 GLY A C 1
ATOM 1375 O O . GLY A 1 168 ? -9.674 17.895 -12.894 1.00 92.31 168 GLY A O 1
ATOM 1376 N N . ILE A 1 169 ? -8.498 16.174 -13.675 1.00 92.38 169 ILE A N 1
ATOM 1377 C CA . ILE A 1 169 ? -8.940 15.250 -12.619 1.00 92.38 169 ILE A CA 1
ATOM 1378 C C . ILE A 1 169 ? -8.009 15.338 -11.408 1.00 92.38 169 ILE A C 1
ATOM 1380 O O . ILE A 1 169 ? -6.899 14.788 -11.420 1.00 92.38 169 ILE A O 1
ATOM 1384 N N . LYS A 1 170 ? -8.474 15.985 -10.342 1.00 92.06 170 LYS A N 1
ATOM 1385 C CA . LYS A 1 170 ? -7.762 16.131 -9.065 1.00 92.06 170 LYS A CA 1
ATOM 1386 C C . LYS A 1 170 ? -8.279 15.148 -8.012 1.00 92.06 170 LYS A C 1
ATOM 1388 O O . LYS A 1 170 ? -9.385 14.619 -8.116 1.00 92.06 170 LYS A O 1
ATOM 1393 N N . TYR A 1 171 ? -7.467 14.908 -6.986 1.00 91.25 171 TYR A N 1
ATOM 1394 C CA . TYR A 1 171 ? -7.846 14.086 -5.837 1.00 91.25 171 TYR A CA 1
ATOM 1395 C C . TYR A 1 171 ? -8.289 14.966 -4.671 1.00 91.25 171 TYR A C 1
ATOM 1397 O O . TYR A 1 171 ? -7.617 15.930 -4.299 1.00 91.25 171 TYR A O 1
ATOM 1405 N N . VAL A 1 172 ? -9.422 14.610 -4.083 1.00 90.88 172 VAL A N 1
ATOM 1406 C CA . VAL A 1 172 ? -10.056 15.328 -2.978 1.00 90.88 172 VAL A CA 1
ATOM 1407 C C . VAL A 1 172 ? -10.265 14.362 -1.823 1.00 90.88 172 VAL A C 1
ATOM 1409 O O . VAL A 1 172 ? -10.652 13.215 -2.036 1.00 90.88 172 VAL A O 1
ATOM 1412 N N . LEU A 1 173 ? -10.004 14.801 -0.596 1.00 90.06 173 LEU A N 1
ATOM 1413 C CA . LEU A 1 173 ? -10.199 13.974 0.586 1.00 90.06 173 LEU A CA 1
ATOM 1414 C C . LEU A 1 173 ? -11.660 14.064 1.047 1.00 90.06 173 LEU A C 1
ATOM 1416 O O . LEU A 1 173 ? -12.191 15.148 1.277 1.00 90.06 173 LEU A O 1
ATOM 1420 N N . VAL A 1 174 ? -12.323 12.915 1.196 1.00 85.00 174 VAL A N 1
ATOM 1421 C CA . VAL A 1 174 ? -13.725 12.856 1.650 1.00 85.00 174 VAL A CA 1
ATOM 1422 C C . VAL A 1 174 ? -13.812 12.972 3.176 1.00 85.00 174 VAL A C 1
ATOM 1424 O O . VAL A 1 174 ? -14.781 13.501 3.720 1.00 85.00 174 VAL A O 1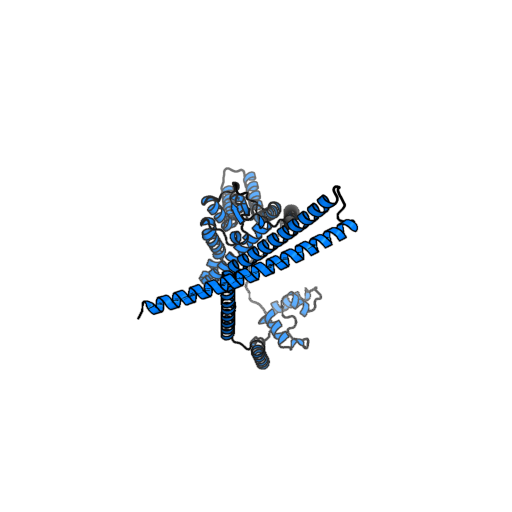
ATOM 1427 N N . ARG A 1 175 ? -12.794 12.473 3.890 1.00 81.50 175 ARG A N 1
ATOM 1428 C CA . ARG A 1 175 ? -12.744 12.431 5.358 1.00 81.50 175 ARG A CA 1
ATOM 1429 C C . ARG A 1 175 ? -11.748 13.453 5.891 1.00 81.50 175 ARG A C 1
ATOM 1431 O O . ARG A 1 175 ? -10.580 13.136 6.079 1.00 81.50 175 ARG A O 1
ATOM 1438 N N . GLN A 1 176 ? -12.230 14.654 6.200 1.00 73.94 176 GLN A N 1
ATOM 1439 C CA . GLN A 1 176 ? -11.400 15.766 6.685 1.00 73.94 176 GLN A CA 1
ATOM 1440 C C . GLN A 1 176 ? -10.511 15.403 7.892 1.00 73.94 176 GLN A C 1
ATOM 1442 O O . GLN A 1 176 ? -9.386 15.873 7.998 1.00 73.94 176 GLN A O 1
ATOM 1447 N N . TRP A 1 177 ? -10.992 14.548 8.799 1.00 74.88 177 TRP A N 1
ATOM 1448 C CA . TRP A 1 177 ? -10.254 14.138 10.004 1.00 74.88 177 TRP A CA 1
ATOM 1449 C C . TRP A 1 177 ? -9.132 13.119 9.744 1.00 74.88 177 TRP A C 1
ATOM 1451 O O . TRP A 1 177 ? -8.406 12.777 10.673 1.00 74.88 177 TRP A O 1
ATOM 1461 N N . LEU A 1 178 ? -9.016 12.594 8.519 1.00 73.31 178 LEU A N 1
ATOM 1462 C CA . LEU A 1 178 ? -7.929 11.703 8.101 1.00 73.31 178 LEU A CA 1
ATOM 1463 C C . LEU A 1 178 ? -6.755 12.482 7.482 1.00 73.31 178 LEU A C 1
ATOM 1465 O O . LEU A 1 178 ? -5.728 11.883 7.171 1.00 73.31 178 LEU A O 1
ATOM 1469 N N . GLN A 1 179 ? -6.908 13.798 7.296 1.00 73.94 179 GLN A N 1
ATOM 1470 C CA . GLN A 1 179 ? -5.883 14.646 6.704 1.00 73.94 179 GLN A CA 1
ATOM 1471 C C . GLN A 1 179 ? -4.656 14.708 7.620 1.00 73.94 179 GLN A C 1
ATOM 1473 O O . GLN A 1 179 ? -4.728 15.219 8.738 1.00 73.94 179 GLN A O 1
ATOM 1478 N N . ASP A 1 180 ? -3.528 14.193 7.132 1.00 71.88 180 ASP A N 1
ATOM 1479 C CA . ASP A 1 180 ? -2.243 14.252 7.822 1.00 71.88 180 ASP A CA 1
ATOM 1480 C C . ASP A 1 180 ? -1.310 15.240 7.107 1.00 71.88 180 ASP A C 1
ATOM 1482 O O . ASP A 1 180 ? -0.741 14.955 6.049 1.00 71.88 180 ASP A O 1
ATOM 1486 N N . ASP A 1 181 ? -1.169 16.434 7.687 1.00 74.50 181 ASP A N 1
ATOM 1487 C CA . ASP A 1 181 ? -0.335 17.509 7.140 1.00 74.50 181 ASP A CA 1
ATOM 1488 C C . ASP A 1 181 ? 1.127 17.450 7.623 1.00 74.50 181 ASP A C 1
ATOM 1490 O O . ASP A 1 181 ? 1.945 18.293 7.233 1.00 74.50 181 ASP A O 1
ATOM 1494 N N . THR A 1 182 ? 1.495 16.465 8.454 1.00 77.88 182 THR A N 1
ATOM 1495 C CA . THR A 1 182 ? 2.832 16.382 9.073 1.00 77.88 182 THR A CA 1
ATOM 1496 C C . THR A 1 182 ? 3.968 16.335 8.046 1.00 77.88 182 THR A C 1
ATOM 1498 O O . THR A 1 182 ? 5.003 16.979 8.235 1.00 77.88 182 THR A O 1
ATOM 1501 N N . PHE A 1 183 ? 3.771 15.643 6.919 1.00 78.12 183 PHE A N 1
ATOM 1502 C CA . PHE A 1 183 ? 4.801 15.446 5.890 1.00 78.12 183 PHE A CA 1
ATOM 1503 C C . PHE A 1 183 ? 4.710 16.403 4.694 1.00 78.12 183 PHE A C 1
ATOM 1505 O O . PHE A 1 183 ? 5.577 16.373 3.817 1.00 78.12 183 PHE A O 1
ATOM 1512 N N . THR A 1 184 ? 3.714 17.291 4.643 1.00 82.38 184 THR A N 1
ATOM 1513 C CA . THR A 1 184 ? 3.464 18.157 3.477 1.00 82.38 184 THR A CA 1
ATOM 1514 C C . THR A 1 184 ? 4.667 19.048 3.143 1.00 82.38 184 THR A C 1
ATOM 1516 O O . THR A 1 184 ? 5.003 19.241 1.973 1.00 82.38 184 THR A O 1
ATOM 1519 N N . ARG A 1 185 ? 5.382 19.556 4.157 1.00 86.44 185 ARG A N 1
ATOM 1520 C CA . ARG A 1 185 ? 6.606 20.360 3.957 1.00 86.44 185 ARG A CA 1
ATOM 1521 C C . ARG A 1 185 ? 7.761 19.530 3.396 1.00 86.44 185 ARG A C 1
ATOM 1523 O O . ARG A 1 185 ? 8.455 19.994 2.495 1.00 86.44 185 ARG A O 1
ATOM 1530 N N . SER A 1 186 ? 7.935 18.307 3.889 1.00 88.38 186 SER A N 1
ATOM 1531 C CA . SER A 1 186 ? 8.984 17.386 3.440 1.00 88.38 186 SER A CA 1
ATOM 1532 C C . SER A 1 186 ? 8.805 17.010 1.968 1.00 88.38 186 SER A C 1
ATOM 1534 O O . SER A 1 186 ? 9.770 17.043 1.206 1.00 88.38 186 SER A O 1
ATOM 1536 N N . PHE A 1 187 ? 7.567 16.744 1.536 1.00 89.06 187 PHE A N 1
ATOM 1537 C CA . PHE A 1 187 ? 7.266 16.483 0.126 1.00 89.06 187 PHE A CA 1
ATOM 1538 C C . PHE A 1 187 ? 7.496 17.708 -0.764 1.00 89.06 187 PHE A C 1
ATOM 1540 O O . PHE A 1 187 ? 8.087 17.565 -1.832 1.00 89.06 187 PHE A O 1
ATOM 1547 N N . LYS A 1 188 ? 7.127 18.915 -0.316 1.00 91.31 188 LYS A N 1
ATOM 1548 C CA . LYS A 1 188 ? 7.414 20.151 -1.065 1.00 91.31 188 LYS A CA 1
ATOM 1549 C C . LYS A 1 188 ? 8.916 20.382 -1.245 1.00 91.31 188 LYS A C 1
ATOM 1551 O O . LYS A 1 188 ? 9.352 20.697 -2.350 1.00 91.31 188 LYS A O 1
ATOM 1556 N N . LEU A 1 189 ? 9.716 20.174 -0.195 1.00 94.62 189 LEU A N 1
ATOM 1557 C CA . LEU A 1 189 ? 11.180 20.259 -0.274 1.00 94.62 189 LEU A CA 1
ATOM 1558 C C . LEU A 1 189 ? 11.758 19.232 -1.255 1.00 94.62 189 LEU A C 1
ATOM 1560 O O . LEU A 1 189 ? 12.571 19.592 -2.106 1.00 94.62 189 LEU A O 1
ATOM 1564 N N . LEU A 1 190 ? 11.295 17.980 -1.194 1.00 90.50 190 LEU A N 1
ATOM 1565 C CA . LEU A 1 190 ? 11.682 16.934 -2.144 1.00 90.50 190 LEU A CA 1
ATOM 1566 C C . LEU A 1 190 ? 11.299 17.305 -3.589 1.00 90.50 190 LEU A C 1
ATOM 1568 O O . LEU A 1 190 ? 12.069 17.080 -4.524 1.00 90.50 190 LEU A O 1
ATOM 1572 N N . GLY A 1 191 ? 10.131 17.921 -3.775 1.00 91.56 191 GLY A N 1
ATOM 1573 C CA . GLY A 1 191 ? 9.663 18.442 -5.056 1.00 91.56 191 GLY A CA 1
ATOM 1574 C C . GLY A 1 191 ? 10.581 19.524 -5.624 1.00 91.56 191 GLY A C 1
ATOM 1575 O O . GLY A 1 191 ? 11.010 19.416 -6.770 1.00 91.56 191 GLY A O 1
ATOM 1576 N N . HIS A 1 192 ? 10.961 20.521 -4.822 1.00 94.25 192 HIS A N 1
ATOM 1577 C CA . HIS A 1 192 ? 11.904 21.560 -5.249 1.00 94.25 192 HIS A CA 1
ATOM 1578 C C . HIS A 1 192 ? 13.298 21.003 -5.554 1.00 94.25 192 HIS A C 1
ATOM 1580 O O . HIS A 1 192 ? 13.886 21.362 -6.574 1.00 94.25 192 HIS A O 1
ATOM 1586 N N . LEU A 1 193 ? 13.807 20.093 -4.718 1.00 95.31 193 LEU A N 1
ATOM 1587 C CA . LEU A 1 193 ? 15.113 19.468 -4.919 1.00 95.31 193 LEU A CA 1
ATOM 1588 C C . LEU A 1 193 ? 15.141 18.616 -6.195 1.00 95.31 193 LEU A C 1
ATOM 1590 O O . LEU A 1 193 ? 16.075 18.714 -6.991 1.00 95.31 193 LEU A O 1
ATOM 1594 N N . SER A 1 194 ? 14.099 17.812 -6.419 1.00 91.12 194 SER A N 1
ATOM 1595 C CA . SER A 1 194 ? 13.973 17.008 -7.637 1.00 91.12 194 SER A CA 1
ATOM 1596 C C . SER A 1 194 ? 13.803 17.881 -8.880 1.00 91.12 194 SER A C 1
ATOM 1598 O O . SER A 1 194 ? 14.436 17.602 -9.895 1.00 91.12 194 SER A O 1
ATOM 1600 N N . LEU A 1 195 ? 13.030 18.971 -8.798 1.00 95.62 195 LEU A N 1
ATOM 1601 C CA . LEU A 1 195 ? 12.876 19.918 -9.901 1.00 95.62 195 LEU A CA 1
ATOM 1602 C C . LEU A 1 195 ? 14.219 20.560 -10.256 1.00 95.62 195 LEU A C 1
ATOM 1604 O O . LEU A 1 195 ? 14.598 20.575 -11.424 1.00 95.62 195 LEU A O 1
ATOM 1608 N N . PHE A 1 196 ? 14.961 21.033 -9.251 1.00 96.62 196 PHE A N 1
ATOM 1609 C CA . PHE A 1 196 ? 16.296 21.591 -9.443 1.00 96.62 196 PHE A CA 1
ATOM 1610 C C . PHE A 1 196 ? 17.238 20.573 -10.092 1.00 96.62 196 PHE A C 1
ATOM 1612 O O . PHE A 1 196 ? 17.885 20.891 -11.085 1.00 96.62 196 PHE A O 1
ATOM 1619 N N . TYR A 1 197 ? 17.268 19.335 -9.592 1.00 94.50 197 TYR A N 1
ATOM 1620 C CA . TYR A 1 197 ? 18.099 18.271 -10.153 1.00 94.50 197 TYR A CA 1
ATOM 1621 C C . TYR A 1 197 ? 17.754 17.979 -11.618 1.00 94.50 197 TYR A C 1
ATOM 1623 O O . TYR A 1 197 ? 18.650 17.882 -12.456 1.00 94.50 197 TYR A O 1
ATOM 1631 N N . VAL A 1 198 ? 16.468 17.860 -11.958 1.00 92.75 198 VAL A N 1
ATOM 1632 C CA . VAL A 1 198 ? 16.033 17.576 -13.334 1.00 92.75 198 VAL A CA 1
ATOM 1633 C C . VAL A 1 198 ? 16.365 18.741 -14.265 1.00 92.75 198 VAL A C 1
ATOM 1635 O O . VAL A 1 198 ? 16.867 18.503 -15.361 1.00 92.75 198 VAL A O 1
ATOM 1638 N N . LEU A 1 199 ? 16.154 19.986 -13.829 1.00 94.19 199 LEU A N 1
ATOM 1639 C CA . LEU A 1 199 ? 16.514 21.176 -14.603 1.00 94.19 199 LEU A CA 1
ATOM 1640 C C . LEU A 1 199 ? 18.029 21.300 -14.784 1.00 94.19 199 LEU A C 1
ATOM 1642 O O . LEU A 1 199 ? 18.487 21.577 -15.888 1.00 94.19 199 LEU A O 1
ATOM 1646 N N . PHE A 1 200 ? 18.810 21.033 -13.739 1.00 94.31 200 PHE A N 1
ATOM 1647 C CA . PHE A 1 200 ? 20.267 21.039 -13.810 1.00 94.31 200 PHE A CA 1
ATOM 1648 C C . PHE A 1 200 ? 20.784 19.999 -14.810 1.00 94.31 200 PHE A C 1
ATOM 1650 O O . PHE A 1 200 ? 21.560 20.341 -15.699 1.00 94.31 200 PHE A O 1
ATOM 1657 N N . ASN A 1 201 ? 20.304 18.752 -14.731 1.00 91.06 201 ASN A N 1
ATOM 1658 C CA . ASN A 1 201 ? 20.669 17.708 -15.693 1.00 91.06 201 ASN A CA 1
ATOM 1659 C C . ASN A 1 201 ? 20.224 18.057 -17.115 1.00 91.06 201 ASN A C 1
ATOM 1661 O O . ASN A 1 201 ? 20.955 17.792 -18.062 1.00 91.06 201 ASN A O 1
ATOM 1665 N N . PHE A 1 202 ? 19.055 18.677 -17.276 1.00 90.69 202 PHE A N 1
ATOM 1666 C CA . PHE A 1 202 ? 18.573 19.116 -18.582 1.00 90.69 202 PHE A CA 1
ATOM 1667 C C . PHE A 1 202 ? 19.470 20.205 -19.187 1.00 90.69 202 PHE A C 1
ATOM 1669 O O . PHE A 1 202 ? 19.857 20.105 -20.348 1.00 90.69 202 PHE A O 1
ATOM 1676 N N . VAL A 1 203 ? 19.876 21.201 -18.392 1.00 91.44 203 VAL A N 1
ATOM 1677 C CA . VAL A 1 203 ? 20.818 22.245 -18.826 1.00 91.44 203 VAL A CA 1
ATOM 1678 C C . VAL A 1 203 ? 22.184 21.645 -19.161 1.00 91.44 203 VAL A C 1
ATOM 1680 O O . VAL A 1 203 ? 22.732 21.969 -20.211 1.00 91.44 203 VAL A O 1
ATOM 1683 N N . GLN A 1 204 ? 22.704 20.735 -18.330 1.00 88.50 204 GLN A N 1
ATOM 1684 C CA . GLN A 1 204 ? 23.954 20.011 -18.594 1.00 88.50 204 GLN A CA 1
ATOM 1685 C C . GLN A 1 204 ? 23.878 19.186 -19.883 1.00 88.50 204 GLN A C 1
ATOM 1687 O O . GLN A 1 204 ? 24.813 19.202 -20.677 1.00 88.50 204 GLN A O 1
ATOM 1692 N N . GLN A 1 205 ? 22.755 18.513 -20.136 1.00 86.75 205 GLN A N 1
ATOM 1693 C CA . GLN A 1 205 ? 22.540 17.737 -21.354 1.00 86.75 205 GLN A CA 1
ATOM 1694 C C . GLN A 1 205 ? 22.518 18.634 -22.603 1.00 86.75 205 GLN A C 1
ATOM 1696 O O . GLN A 1 205 ? 23.149 18.299 -23.604 1.00 86.75 205 GLN A O 1
ATOM 1701 N N . ILE A 1 206 ? 21.861 19.797 -22.537 1.00 87.19 206 ILE A N 1
ATOM 1702 C CA . ILE A 1 206 ? 21.853 20.783 -23.632 1.00 87.19 206 ILE A CA 1
ATOM 1703 C C . ILE A 1 206 ? 23.255 21.368 -23.853 1.00 87.19 206 ILE A C 1
ATOM 1705 O O . ILE A 1 206 ? 23.702 21.487 -24.993 1.00 87.19 206 ILE A O 1
ATOM 1709 N N . TRP A 1 207 ? 23.967 21.714 -22.778 1.00 86.69 207 TRP A N 1
ATOM 1710 C CA . TRP A 1 207 ? 25.329 22.249 -22.847 1.00 86.69 207 TRP A CA 1
ATOM 1711 C C . TRP A 1 207 ? 26.327 21.229 -23.400 1.00 86.69 207 TRP A C 1
ATOM 1713 O O . TRP A 1 207 ? 27.106 21.561 -24.289 1.00 86.69 207 TRP A O 1
ATOM 1723 N N . SER A 1 208 ? 26.270 19.978 -22.943 1.00 81.38 208 SER A N 1
ATOM 1724 C CA . SER A 1 208 ? 27.109 18.888 -23.450 1.00 81.38 208 SER A CA 1
ATOM 1725 C C . SER A 1 208 ? 26.809 18.579 -24.917 1.00 81.38 208 SER A C 1
ATOM 1727 O O . SER A 1 208 ? 27.740 18.408 -25.698 1.00 81.38 208 SER A O 1
ATOM 1729 N N . SER A 1 209 ? 25.537 18.605 -25.330 1.00 75.31 209 SER A N 1
ATOM 1730 C CA . SER A 1 209 ? 25.164 18.439 -26.740 1.00 75.31 209 SER A CA 1
ATOM 1731 C C . SER A 1 209 ? 25.658 19.587 -27.627 1.00 75.31 209 SER A C 1
ATOM 1733 O O . SER A 1 209 ? 25.879 19.369 -28.815 1.00 75.31 209 SER A O 1
ATOM 1735 N N . LYS A 1 210 ? 25.831 20.795 -27.074 1.00 71.44 210 LYS A N 1
ATOM 1736 C CA . LYS A 1 210 ? 26.390 21.952 -27.787 1.00 71.44 210 LYS A CA 1
ATOM 1737 C C . LYS A 1 210 ? 27.923 21.907 -27.854 1.00 71.44 210 LYS A C 1
ATOM 1739 O O . LYS A 1 210 ? 28.475 22.274 -28.882 1.00 71.44 210 LYS A O 1
ATOM 1744 N N . ASN A 1 211 ? 28.593 21.421 -26.805 1.00 62.06 211 ASN A N 1
ATOM 1745 C CA . ASN A 1 211 ? 30.056 21.268 -26.758 1.00 62.06 211 ASN A CA 1
ATOM 1746 C C . ASN A 1 211 ? 30.576 20.049 -27.539 1.00 62.06 211 ASN A C 1
ATOM 1748 O O . ASN A 1 211 ? 31.664 20.110 -28.095 1.00 62.06 211 ASN A O 1
ATOM 1752 N N . ASN A 1 212 ? 29.811 18.959 -27.619 1.00 53.94 212 ASN A N 1
ATOM 1753 C CA . ASN A 1 212 ? 30.170 17.781 -28.421 1.00 53.94 212 ASN A CA 1
ATOM 1754 C C . ASN A 1 212 ? 29.856 17.947 -29.923 1.00 53.94 212 ASN A C 1
ATOM 1756 O O . ASN A 1 212 ? 30.080 17.018 -30.697 1.00 53.94 212 ASN A O 1
ATOM 1760 N N . GLY A 1 213 ? 29.348 19.112 -30.343 1.00 45.84 213 GLY A N 1
ATOM 1761 C CA . GLY A 1 213 ? 29.024 19.421 -31.739 1.00 45.84 213 GLY A CA 1
ATOM 1762 C C . GLY A 1 213 ? 30.228 19.507 -32.689 1.00 45.84 213 GLY A C 1
ATOM 1763 O O . GLY A 1 213 ? 30.005 19.489 -33.892 1.00 45.84 213 GLY A O 1
ATOM 1764 N N . ASP A 1 214 ? 31.464 19.537 -32.174 1.00 38.00 214 ASP A N 1
ATOM 1765 C CA . ASP A 1 214 ? 32.706 19.646 -32.970 1.00 38.00 214 ASP A CA 1
ATOM 1766 C C . ASP A 1 214 ? 33.495 18.325 -33.123 1.00 38.00 214 ASP A C 1
ATOM 1768 O O . ASP A 1 214 ? 34.557 18.314 -33.737 1.00 38.00 214 ASP A O 1
ATOM 1772 N N . VAL A 1 215 ? 33.019 17.190 -32.586 1.00 40.50 215 VAL A N 1
ATOM 1773 C CA . VAL A 1 215 ? 33.815 15.933 -32.535 1.00 40.50 215 VAL A CA 1
ATOM 1774 C C . VAL A 1 215 ? 33.113 14.735 -33.202 1.00 40.50 215 VAL A C 1
ATOM 1776 O O . VAL A 1 215 ? 33.490 13.588 -32.991 1.00 40.50 215 VAL A O 1
ATOM 1779 N N . SER A 1 216 ? 32.085 14.957 -34.028 1.00 33.97 216 SER A N 1
ATOM 1780 C CA . SER A 1 216 ? 31.306 13.860 -34.648 1.00 33.97 216 SER A CA 1
ATOM 1781 C C . SER A 1 216 ? 31.336 13.802 -36.181 1.00 33.97 216 SER A C 1
ATOM 1783 O O . SER A 1 216 ? 30.421 13.265 -36.797 1.00 33.97 216 SER A O 1
ATOM 1785 N N . GLU A 1 217 ? 32.414 14.279 -36.804 1.00 31.95 217 GLU A N 1
ATOM 1786 C CA . GLU A 1 217 ? 32.814 13.838 -38.147 1.00 31.95 217 GLU A CA 1
ATOM 1787 C C . GLU A 1 217 ? 34.075 12.976 -38.017 1.00 31.95 217 GLU A C 1
ATOM 1789 O O . GLU A 1 217 ? 35.032 13.377 -37.360 1.00 31.95 217 GLU A O 1
ATOM 1794 N N . ASN A 1 218 ? 34.075 11.804 -38.657 1.00 31.89 218 ASN A N 1
ATOM 1795 C CA . ASN A 1 218 ? 35.061 10.712 -38.576 1.00 31.89 218 ASN A CA 1
ATOM 1796 C C . ASN A 1 218 ? 34.820 9.699 -37.449 1.00 31.89 218 ASN A C 1
ATOM 1798 O O . ASN A 1 218 ? 35.494 9.739 -36.434 1.00 31.89 218 ASN A O 1
ATOM 1802 N N . VAL A 1 219 ? 33.909 8.745 -37.666 1.00 28.84 219 VAL A N 1
ATOM 1803 C CA . VAL A 1 219 ? 34.243 7.306 -37.771 1.00 28.84 219 VAL A CA 1
ATOM 1804 C C . VAL A 1 219 ? 33.025 6.595 -38.374 1.00 28.84 219 VAL A C 1
ATOM 1806 O O . VAL A 1 219 ? 32.103 6.209 -37.664 1.00 28.84 219 VAL A O 1
ATOM 1809 N N . VAL A 1 220 ? 33.042 6.385 -39.690 1.00 26.62 220 VAL A N 1
ATOM 1810 C CA . VAL A 1 220 ? 32.387 5.235 -40.331 1.00 26.62 220 VAL A CA 1
ATOM 1811 C C . VAL A 1 220 ? 33.288 4.803 -41.482 1.00 26.62 220 VAL A C 1
ATOM 1813 O O . VAL A 1 220 ? 33.359 5.504 -42.483 1.00 26.62 220 VAL A O 1
ATOM 1816 N N . SER A 1 221 ? 33.998 3.683 -41.329 1.00 24.56 221 SER A N 1
ATOM 1817 C CA . SER A 1 221 ? 34.151 2.653 -42.371 1.00 24.56 221 SER A CA 1
ATOM 1818 C C . SER A 1 221 ? 35.212 1.624 -41.972 1.00 24.56 221 SER A C 1
ATOM 1820 O O . SER A 1 221 ? 36.387 1.952 -41.822 1.00 24.56 221 SER A O 1
ATOM 1822 N N . SER A 1 222 ? 34.757 0.384 -41.796 1.00 24.84 222 SER A N 1
ATOM 1823 C CA . SER A 1 222 ? 35.435 -0.921 -41.931 1.00 24.84 222 SER A CA 1
ATOM 1824 C C . SER A 1 222 ? 34.788 -1.853 -40.900 1.00 24.84 222 SER A C 1
ATOM 1826 O O . SER A 1 222 ? 34.662 -1.499 -39.736 1.00 24.84 222 SER A O 1
ATOM 1828 N N . SER A 1 223 ? 34.278 -3.035 -41.209 1.00 25.84 223 SER A N 1
ATOM 1829 C CA . SER A 1 223 ? 34.183 -3.816 -42.439 1.00 25.84 223 SER A CA 1
ATOM 1830 C C . SER A 1 223 ? 33.257 -4.998 -42.123 1.00 25.84 223 SER A C 1
ATOM 1832 O O . SER A 1 223 ? 33.220 -5.475 -40.987 1.00 25.84 223 SER A O 1
ATOM 1834 N N . GLU A 1 224 ? 32.510 -5.463 -43.117 1.00 28.91 224 GLU A N 1
ATOM 1835 C CA . GLU A 1 224 ? 31.623 -6.624 -43.035 1.00 28.91 224 GLU A CA 1
ATOM 1836 C C . GLU A 1 224 ? 32.381 -7.965 -42.915 1.00 28.91 224 GLU A C 1
ATOM 1838 O O . GLU A 1 224 ? 33.438 -8.154 -43.508 1.00 28.91 224 GLU A O 1
ATOM 1843 N N . LEU A 1 225 ? 31.767 -8.876 -42.145 1.00 29.50 225 LEU A N 1
ATOM 1844 C CA . LEU A 1 225 ? 31.681 -10.345 -42.267 1.00 29.50 225 LEU A CA 1
ATOM 1845 C C . LEU A 1 225 ? 32.919 -11.171 -42.689 1.00 29.50 225 LEU A C 1
ATOM 1847 O O . LEU A 1 225 ? 33.291 -11.230 -43.856 1.00 29.50 225 LEU A O 1
ATOM 1851 N N . SER A 1 226 ? 33.402 -12.007 -41.757 1.00 24.12 226 SER A N 1
ATOM 1852 C CA . SER A 1 226 ? 34.172 -13.226 -42.053 1.00 24.12 226 SER A CA 1
ATOM 1853 C C . SER A 1 226 ? 33.733 -14.389 -41.151 1.00 24.12 226 SER A C 1
ATOM 1855 O O . SER A 1 226 ? 33.410 -14.210 -39.976 1.00 24.12 226 SER A O 1
ATOM 1857 N N . TRP A 1 227 ? 33.663 -15.577 -41.749 1.00 30.27 227 TRP A N 1
ATOM 1858 C CA . TRP A 1 227 ? 33.121 -16.819 -41.208 1.00 30.27 227 TRP A CA 1
ATOM 1859 C C . TRP A 1 227 ? 34.084 -17.517 -40.236 1.00 30.27 227 TRP A C 1
ATOM 1861 O O . TRP A 1 227 ? 35.299 -17.490 -40.403 1.00 30.27 227 TRP A O 1
ATOM 1871 N N . LYS A 1 228 ? 33.513 -18.186 -39.225 1.00 30.34 228 LYS A N 1
ATOM 1872 C CA . LYS A 1 228 ? 34.220 -18.980 -38.211 1.00 30.34 228 LYS A CA 1
ATOM 1873 C C . LYS A 1 228 ? 34.740 -20.301 -38.788 1.00 30.34 228 LYS A C 1
ATOM 1875 O O . LYS A 1 228 ? 33.960 -21.228 -38.985 1.00 30.34 228 LYS A O 1
ATOM 1880 N N . VAL A 1 229 ? 36.059 -20.409 -38.905 1.00 35.97 229 VAL A N 1
ATOM 1881 C CA . VAL A 1 229 ? 36.811 -21.647 -38.661 1.00 35.97 229 VAL A CA 1
ATOM 1882 C C . VAL A 1 229 ? 37.837 -21.277 -37.592 1.00 35.97 229 VAL A C 1
ATOM 1884 O O . VAL A 1 229 ? 38.706 -20.444 -37.824 1.00 35.97 229 VAL A O 1
ATOM 1887 N N . ILE A 1 230 ? 37.631 -21.770 -36.371 1.00 42.56 230 ILE A N 1
ATOM 1888 C CA . ILE A 1 230 ? 38.471 -21.452 -35.212 1.00 42.56 230 ILE A CA 1
ATOM 1889 C C . ILE A 1 230 ? 39.618 -22.460 -35.207 1.00 42.56 230 ILE A C 1
ATOM 1891 O O . ILE A 1 230 ? 39.392 -23.623 -34.884 1.00 42.56 230 ILE A O 1
ATOM 1895 N N . ASP A 1 231 ? 40.823 -22.006 -35.551 1.00 51.53 231 ASP A N 1
ATOM 1896 C CA . ASP A 1 231 ? 42.055 -22.700 -35.180 1.00 51.53 231 ASP A CA 1
ATOM 1897 C C . ASP A 1 231 ? 42.275 -22.514 -33.675 1.00 51.53 231 ASP A C 1
ATOM 1899 O O . ASP A 1 231 ? 42.346 -21.391 -33.164 1.00 51.53 231 ASP A O 1
ATOM 1903 N N . GLU A 1 232 ? 42.389 -23.624 -32.955 1.00 56.06 232 GLU A N 1
ATOM 1904 C CA . GLU A 1 232 ? 42.666 -23.681 -31.513 1.00 56.06 232 GLU A CA 1
ATOM 1905 C C . GLU A 1 232 ? 43.956 -22.909 -31.151 1.00 56.06 232 GLU A C 1
ATOM 1907 O O . GLU A 1 232 ? 44.072 -22.315 -30.077 1.00 56.06 232 GLU A O 1
ATOM 1912 N N . GLU A 1 233 ? 44.882 -22.809 -32.110 1.00 62.50 233 GLU A N 1
ATOM 1913 C CA . GLU A 1 233 ? 46.145 -22.082 -32.001 1.00 62.50 233 GLU A CA 1
ATOM 1914 C C . GLU A 1 233 ? 45.977 -20.549 -32.014 1.00 62.50 233 GLU A C 1
ATOM 1916 O O . GLU A 1 233 ? 46.690 -19.838 -31.301 1.00 62.50 233 GLU A O 1
ATOM 1921 N N . LEU A 1 234 ? 45.007 -20.016 -32.769 1.00 61.75 234 LEU A N 1
ATOM 1922 C CA . LEU A 1 234 ? 44.707 -18.577 -32.783 1.00 61.75 234 LEU A CA 1
ATOM 1923 C C . LEU A 1 234 ? 44.104 -18.131 -31.453 1.00 61.75 234 LEU A C 1
ATOM 1925 O O . LEU A 1 234 ? 44.511 -17.105 -30.913 1.00 61.75 234 LEU A O 1
ATOM 1929 N N . LYS A 1 235 ? 43.208 -18.942 -30.883 1.00 64.81 235 LYS A N 1
ATOM 1930 C CA . LYS A 1 235 ? 42.605 -18.665 -29.576 1.00 64.81 235 LYS A CA 1
ATOM 1931 C C . LYS A 1 235 ? 43.657 -18.659 -28.464 1.00 64.81 235 LYS A C 1
ATOM 1933 O O . LYS A 1 235 ? 43.672 -17.745 -27.644 1.00 64.81 235 LYS A O 1
ATOM 1938 N N . ALA A 1 236 ? 44.597 -19.607 -28.490 1.00 72.06 236 ALA A N 1
ATOM 1939 C CA . ALA A 1 236 ? 45.717 -19.635 -27.550 1.00 72.06 236 ALA A CA 1
ATOM 1940 C C . ALA A 1 236 ? 46.628 -18.395 -27.682 1.00 72.06 236 ALA A C 1
ATOM 1942 O O . ALA A 1 236 ? 47.032 -17.811 -26.672 1.00 72.06 236 ALA A O 1
ATOM 1943 N N . ARG A 1 237 ? 46.913 -17.942 -28.915 1.00 77.69 237 ARG A N 1
ATOM 1944 C CA . ARG A 1 237 ? 47.680 -16.704 -29.162 1.00 77.69 237 ARG A CA 1
ATOM 1945 C C . ARG A 1 237 ? 46.931 -15.455 -28.694 1.00 77.69 237 ARG A C 1
ATOM 1947 O O . ARG A 1 237 ? 47.545 -14.573 -28.094 1.00 77.69 237 ARG A O 1
ATOM 1954 N N . GLU A 1 238 ? 45.626 -15.368 -28.936 1.00 76.00 238 GLU A N 1
ATOM 1955 C CA . GLU A 1 238 ? 44.779 -14.259 -28.481 1.00 76.00 238 GLU A CA 1
ATOM 1956 C C . GLU A 1 238 ? 44.699 -14.195 -26.950 1.00 76.00 238 GLU A C 1
ATOM 1958 O O . GLU A 1 238 ? 44.909 -13.126 -26.374 1.00 76.00 238 GLU A O 1
ATOM 1963 N N . GLU A 1 239 ? 44.514 -15.333 -26.278 1.00 77.25 239 GLU A N 1
ATOM 1964 C CA . GLU A 1 239 ? 44.534 -15.437 -24.814 1.00 77.25 239 GLU A CA 1
ATOM 1965 C C . GLU A 1 239 ? 45.900 -15.018 -24.238 1.00 77.25 239 GLU A C 1
ATOM 1967 O O . GLU A 1 239 ? 45.977 -14.326 -23.217 1.00 77.25 239 GLU A O 1
ATOM 1972 N N . GLU A 1 240 ? 47.007 -15.362 -24.904 1.00 80.94 240 GLU A N 1
ATOM 1973 C CA . GLU A 1 240 ? 48.342 -14.919 -24.499 1.00 80.94 240 GLU A CA 1
ATOM 1974 C C . GLU A 1 240 ? 48.547 -13.406 -24.678 1.00 80.94 240 GLU A C 1
ATOM 1976 O O . GLU A 1 240 ? 49.122 -12.744 -23.804 1.00 80.94 240 GLU A O 1
ATOM 1981 N N . ILE A 1 241 ? 48.040 -12.831 -25.771 1.00 81.81 241 ILE A N 1
ATOM 1982 C CA . ILE A 1 241 ? 48.054 -11.383 -26.002 1.00 81.81 241 ILE A CA 1
ATOM 1983 C C . ILE A 1 241 ? 47.204 -10.666 -24.944 1.00 81.81 241 ILE A C 1
ATOM 1985 O O . ILE A 1 241 ? 47.643 -9.651 -24.397 1.00 81.81 241 ILE A O 1
ATOM 1989 N N . GLU A 1 242 ? 46.025 -11.186 -24.598 1.00 79.56 242 GLU A N 1
ATOM 1990 C CA . GLU A 1 242 ? 45.183 -10.630 -23.534 1.00 79.56 242 GLU A CA 1
ATOM 1991 C C . GLU A 1 242 ? 45.861 -10.690 -22.162 1.00 79.56 242 GLU A C 1
ATOM 1993 O O . GLU A 1 242 ? 45.819 -9.704 -21.416 1.00 79.56 242 GLU A O 1
ATOM 1998 N N . ARG A 1 243 ? 46.561 -11.790 -21.842 1.00 79.25 243 ARG A N 1
ATOM 1999 C CA . ARG A 1 243 ? 47.381 -11.881 -20.622 1.00 79.25 243 ARG A CA 1
ATOM 2000 C C . ARG A 1 243 ? 48.453 -10.793 -20.585 1.00 79.25 243 ARG A C 1
ATOM 2002 O O . ARG A 1 243 ? 48.584 -10.121 -19.566 1.00 79.25 243 ARG A O 1
ATOM 2009 N N . LYS A 1 244 ? 49.167 -10.560 -21.693 1.00 82.38 244 LYS A N 1
ATOM 2010 C CA . LYS A 1 244 ? 50.193 -9.500 -21.800 1.00 82.38 244 LYS A CA 1
ATOM 2011 C C . LYS A 1 244 ? 49.599 -8.085 -21.727 1.00 82.38 244 LYS A C 1
ATOM 2013 O O . LYS A 1 244 ? 50.247 -7.172 -21.219 1.00 82.38 244 LYS A O 1
ATOM 2018 N N . ARG A 1 245 ? 48.365 -7.885 -22.206 1.00 83.62 245 ARG A N 1
ATOM 2019 C CA . ARG A 1 245 ? 47.637 -6.602 -22.131 1.00 83.62 245 ARG A CA 1
ATOM 2020 C C . ARG A 1 245 ? 47.087 -6.297 -20.736 1.00 83.62 245 ARG A C 1
ATOM 2022 O O . ARG A 1 245 ? 46.810 -5.134 -20.437 1.00 83.62 245 ARG A O 1
ATOM 2029 N N . ASN A 1 246 ? 46.937 -7.303 -19.876 1.00 78.38 246 ASN A N 1
ATOM 2030 C CA . ASN A 1 246 ? 46.410 -7.125 -18.530 1.00 78.38 246 ASN A CA 1
ATOM 2031 C C . ASN A 1 246 ? 47.419 -6.401 -17.617 1.00 78.38 246 ASN A C 1
ATOM 2033 O O . ASN A 1 246 ? 48.335 -7.002 -17.063 1.00 78.38 246 ASN A O 1
ATOM 2037 N N . LYS A 1 247 ? 47.209 -5.097 -17.407 1.00 83.44 247 LYS A N 1
ATOM 2038 C CA . LYS A 1 247 ? 48.017 -4.252 -16.506 1.00 83.44 247 LYS A CA 1
ATOM 2039 C C . LYS A 1 247 ? 47.414 -4.099 -15.104 1.00 83.44 247 LYS A C 1
ATOM 2041 O O . LYS A 1 247 ? 47.916 -3.306 -14.314 1.00 83.44 247 LYS A O 1
ATOM 2046 N N . SER A 1 248 ? 46.336 -4.825 -14.792 1.00 80.56 248 SER A N 1
ATOM 2047 C CA . SER A 1 248 ? 45.526 -4.579 -13.588 1.00 80.56 248 SER A CA 1
ATOM 2048 C C . SER A 1 248 ? 46.219 -4.940 -12.271 1.00 80.56 248 SER A C 1
ATOM 2050 O O . SER A 1 248 ? 45.786 -4.475 -11.223 1.00 80.56 248 SER A O 1
ATOM 2052 N N . ARG A 1 249 ? 47.292 -5.749 -12.309 1.00 83.50 249 ARG A N 1
ATOM 2053 C CA . ARG A 1 249 ? 48.022 -6.267 -11.129 1.00 83.50 249 ARG A CA 1
ATOM 2054 C C . ARG A 1 249 ? 47.143 -7.025 -10.116 1.00 83.50 249 ARG A C 1
ATOM 2056 O O . ARG A 1 249 ? 47.615 -7.355 -9.032 1.00 83.50 249 ARG A O 1
ATOM 2063 N N . LEU A 1 250 ? 45.890 -7.313 -10.465 1.00 86.12 250 LEU A N 1
ATOM 2064 C CA . LEU A 1 250 ? 44.969 -8.105 -9.657 1.00 86.12 250 LEU A CA 1
ATOM 2065 C C . LEU A 1 250 ? 45.403 -9.570 -9.675 1.00 86.12 250 LEU A C 1
ATOM 2067 O O . LEU A 1 250 ? 45.836 -10.080 -10.713 1.00 86.12 250 LEU A O 1
ATOM 2071 N N . LYS A 1 251 ? 45.253 -10.254 -8.536 1.00 88.31 251 LYS A N 1
ATOM 2072 C CA . LYS A 1 251 ? 45.432 -11.706 -8.485 1.00 88.31 251 LYS A CA 1
ATOM 2073 C C . LYS A 1 251 ? 44.328 -12.379 -9.298 1.00 88.31 251 LYS A C 1
ATOM 2075 O O . LYS A 1 251 ? 43.231 -11.843 -9.453 1.00 88.31 251 LYS A O 1
ATOM 2080 N N . GLU A 1 252 ? 44.612 -13.574 -9.799 1.00 86.19 252 GLU A N 1
ATOM 2081 C CA . GLU A 1 252 ? 43.674 -14.334 -10.628 1.00 86.19 252 GLU A CA 1
ATOM 2082 C C . GLU A 1 252 ? 42.303 -14.571 -9.956 1.00 86.19 252 GLU A C 1
ATOM 2084 O O . GLU A 1 252 ? 41.294 -14.319 -10.618 1.00 86.19 252 GLU A O 1
ATOM 2089 N N . PRO A 1 253 ? 42.209 -14.890 -8.645 1.00 88.94 253 PRO A N 1
ATOM 2090 C CA . PRO A 1 253 ? 40.917 -15.012 -7.964 1.00 88.94 253 PRO A CA 1
ATOM 2091 C C . PRO A 1 253 ? 40.128 -13.697 -7.887 1.00 88.94 253 PRO A C 1
ATOM 2093 O O . PRO A 1 253 ? 38.915 -13.696 -8.096 1.00 88.94 253 PRO A O 1
ATOM 2096 N N . ASP A 1 254 ? 40.804 -12.570 -7.640 1.00 89.06 254 ASP A N 1
ATOM 2097 C CA . ASP A 1 254 ? 40.172 -11.243 -7.561 1.00 89.06 254 ASP A CA 1
ATOM 2098 C C . ASP A 1 254 ? 39.649 -10.807 -8.935 1.00 89.06 254 ASP A C 1
ATOM 2100 O O . ASP A 1 254 ? 38.576 -10.213 -9.064 1.00 89.06 254 ASP A O 1
ATOM 2104 N N . ARG A 1 255 ? 40.390 -11.159 -9.992 1.00 88.31 255 ARG A N 1
ATOM 2105 C CA . ARG A 1 255 ? 39.969 -10.952 -11.377 1.00 88.31 255 ARG A CA 1
ATOM 2106 C C . ARG A 1 255 ? 38.767 -11.828 -11.725 1.00 88.31 255 ARG A C 1
ATOM 2108 O O . ARG A 1 255 ? 37.810 -11.331 -12.309 1.00 88.31 255 ARG A O 1
ATOM 2115 N N . ASN A 1 256 ? 38.793 -13.105 -11.359 1.00 90.12 256 ASN A N 1
ATOM 2116 C CA . ASN A 1 256 ? 37.675 -14.019 -11.589 1.00 90.12 256 ASN A CA 1
ATOM 2117 C C . ASN A 1 256 ? 36.411 -13.544 -10.866 1.00 90.12 256 ASN A C 1
ATOM 2119 O O . ASN A 1 256 ? 35.331 -13.597 -11.447 1.00 90.12 256 ASN A O 1
ATOM 2123 N N . PHE A 1 257 ? 36.550 -12.981 -9.664 1.00 87.19 257 PHE A N 1
ATOM 2124 C CA . PHE A 1 257 ? 35.441 -12.356 -8.949 1.00 87.19 257 PHE A CA 1
ATOM 2125 C C . PHE A 1 257 ? 34.817 -11.186 -9.728 1.00 87.19 257 PHE A C 1
ATOM 2127 O O . PHE A 1 257 ? 33.595 -11.125 -9.841 1.00 87.19 257 PHE A O 1
ATOM 2134 N N . LEU A 1 258 ? 35.634 -10.297 -10.309 1.00 87.50 258 LEU A N 1
ATOM 2135 C CA . LEU A 1 258 ? 35.159 -9.159 -11.114 1.00 87.50 258 LEU A CA 1
ATOM 2136 C C . LEU A 1 258 ? 34.378 -9.595 -12.364 1.00 87.50 258 LEU A C 1
ATOM 2138 O O . LEU A 1 258 ? 33.433 -8.922 -12.762 1.00 87.50 258 LEU A O 1
ATOM 2142 N N . TYR A 1 259 ? 34.774 -10.713 -12.976 1.00 87.19 259 TYR A N 1
ATOM 2143 C CA . TYR A 1 259 ? 34.128 -11.265 -14.171 1.00 87.19 259 TYR A CA 1
ATOM 2144 C C . TYR A 1 259 ? 33.062 -12.322 -13.861 1.00 87.19 259 TYR A C 1
ATOM 2146 O O . TYR A 1 259 ? 32.675 -13.062 -14.763 1.00 87.19 259 TYR A O 1
ATOM 2154 N N . GLU A 1 260 ? 32.622 -12.429 -12.604 1.00 86.88 260 GLU A N 1
ATOM 2155 C CA . GLU A 1 260 ? 31.612 -13.403 -12.167 1.00 86.88 260 GLU A CA 1
ATOM 2156 C C . GLU A 1 260 ? 31.964 -14.862 -12.531 1.00 86.88 260 GLU A C 1
ATOM 2158 O O . GLU A 1 260 ? 31.095 -15.698 -12.770 1.00 86.88 260 GLU A O 1
ATOM 2163 N N . LYS A 1 261 ? 33.258 -15.196 -12.532 1.00 88.56 261 LYS A N 1
ATOM 2164 C CA . LYS A 1 261 ? 33.778 -16.558 -12.712 1.00 88.56 261 LYS A CA 1
ATOM 2165 C C . LYS A 1 261 ? 34.157 -17.168 -11.367 1.00 88.56 261 LYS A C 1
ATOM 2167 O O . LYS A 1 261 ? 34.387 -16.446 -10.397 1.00 88.56 261 LYS A O 1
ATOM 2172 N N . ASN A 1 262 ? 34.262 -18.499 -11.318 1.00 89.06 262 ASN A N 1
ATOM 2173 C CA . ASN A 1 262 ? 34.729 -19.201 -10.125 1.00 89.06 262 ASN A CA 1
ATOM 2174 C C . ASN A 1 262 ? 36.119 -18.661 -9.704 1.00 89.06 262 ASN A C 1
ATOM 2176 O O . ASN A 1 262 ? 37.077 -18.807 -10.469 1.00 89.06 262 ASN A O 1
ATOM 2180 N N . PRO A 1 263 ? 36.252 -18.042 -8.513 1.00 89.50 263 PRO A N 1
ATOM 2181 C CA . PRO A 1 263 ? 37.519 -17.472 -8.068 1.00 89.50 263 PRO A CA 1
ATOM 2182 C C . PRO A 1 263 ? 38.611 -18.520 -7.857 1.00 89.50 263 PRO A C 1
ATOM 2184 O O . PRO A 1 263 ? 39.778 -18.237 -8.113 1.00 89.50 263 PRO A O 1
ATOM 2187 N N . TYR A 1 264 ? 38.229 -19.722 -7.421 1.00 88.94 264 TYR A N 1
ATOM 2188 C CA . TYR A 1 264 ? 39.143 -20.816 -7.109 1.00 88.94 264 TYR A CA 1
ATOM 2189 C C . TYR A 1 264 ? 38.657 -22.094 -7.803 1.00 88.94 264 TYR A C 1
ATOM 2191 O O . TYR A 1 264 ? 37.801 -22.795 -7.258 1.00 88.94 264 TYR A O 1
ATOM 2199 N N . PRO A 1 265 ? 39.173 -22.398 -9.009 1.00 85.12 265 PRO A N 1
ATOM 2200 C CA . PRO A 1 265 ? 38.881 -23.655 -9.700 1.00 85.12 265 PRO A CA 1
ATOM 2201 C C . PRO A 1 265 ? 39.309 -24.872 -8.874 1.00 85.12 265 PRO A C 1
ATOM 2203 O O . PRO A 1 265 ? 38.608 -25.878 -8.849 1.00 85.12 265 PRO A O 1
ATOM 2206 N N . GLU A 1 266 ? 40.420 -24.741 -8.146 1.00 85.69 266 GLU A N 1
ATOM 2207 C CA . GLU A 1 266 ? 40.939 -25.760 -7.237 1.00 85.69 266 GLU A CA 1
ATOM 2208 C C . GLU A 1 266 ? 40.808 -25.323 -5.763 1.00 85.69 266 GLU A C 1
ATOM 2210 O O . GLU A 1 266 ? 40.932 -24.129 -5.449 1.00 85.69 266 GLU A O 1
ATOM 2215 N N . PRO A 1 267 ? 40.576 -26.256 -4.819 1.00 88.44 267 PRO A N 1
ATOM 2216 C CA . PRO A 1 267 ? 40.453 -25.942 -3.396 1.00 88.44 267 PRO A CA 1
ATOM 2217 C C . PRO A 1 267 ? 41.754 -25.392 -2.776 1.00 88.44 267 PRO A C 1
ATOM 2219 O O . PRO A 1 267 ? 42.578 -26.132 -2.254 1.00 88.44 267 PRO A O 1
ATOM 2222 N N . ALA A 1 268 ? 41.922 -24.066 -2.778 1.00 89.00 268 ALA A N 1
ATOM 2223 C CA . ALA A 1 268 ? 43.091 -23.411 -2.174 1.00 89.00 268 ALA A CA 1
ATOM 2224 C C . ALA A 1 268 ? 43.073 -23.336 -0.629 1.00 89.00 268 ALA A C 1
ATOM 2226 O O . ALA A 1 268 ? 44.128 -23.276 -0.001 1.00 89.00 268 ALA A O 1
ATOM 2227 N N . PHE A 1 269 ? 41.892 -23.314 0.002 1.00 90.88 269 PHE A N 1
ATOM 2228 C CA . PHE A 1 269 ? 41.742 -23.195 1.459 1.00 90.88 269 PHE A CA 1
ATOM 2229 C C . PHE A 1 269 ? 40.934 -24.361 2.036 1.00 90.88 269 PHE A C 1
ATOM 2231 O O . PHE A 1 269 ? 40.038 -24.881 1.375 1.00 90.88 269 PHE A O 1
ATOM 2238 N N . TRP A 1 270 ? 41.163 -24.707 3.309 1.00 92.31 270 TRP A N 1
ATOM 2239 C CA . TRP A 1 270 ? 40.483 -25.823 3.993 1.00 92.31 270 TRP A CA 1
ATOM 2240 C C . TRP A 1 270 ? 38.948 -25.768 3.887 1.00 92.31 270 TRP A C 1
ATOM 2242 O O . TRP A 1 270 ? 38.288 -26.786 3.696 1.00 92.31 270 TRP A O 1
ATOM 2252 N N . HIS A 1 271 ? 38.367 -24.567 3.961 1.00 91.81 271 HIS A N 1
ATOM 2253 C CA . HIS A 1 271 ? 36.919 -24.385 3.930 1.00 91.81 271 HIS A CA 1
ATOM 2254 C C . HIS A 1 271 ? 36.323 -24.578 2.528 1.00 91.81 271 HIS A C 1
ATOM 2256 O O . HIS A 1 271 ? 35.117 -24.796 2.423 1.00 91.81 271 HIS A O 1
ATOM 2262 N N . HIS A 1 272 ? 37.134 -24.545 1.461 1.00 90.31 272 HIS A N 1
ATOM 2263 C CA . HIS A 1 272 ? 36.678 -24.850 0.100 1.00 90.31 272 HIS A CA 1
ATOM 2264 C C . HIS A 1 272 ? 36.229 -26.309 -0.043 1.00 90.31 272 HIS A C 1
ATOM 2266 O O . HIS A 1 272 ? 35.359 -26.598 -0.858 1.00 90.31 272 HIS A O 1
ATOM 2272 N N . GLY A 1 273 ? 36.758 -27.204 0.799 1.00 88.94 273 GLY A N 1
ATOM 2273 C CA . GLY A 1 273 ? 36.336 -28.603 0.874 1.00 88.94 273 GLY A CA 1
ATOM 2274 C C . GLY A 1 273 ? 35.021 -28.834 1.627 1.00 88.94 273 GLY A C 1
ATOM 2275 O O . GLY A 1 273 ? 34.529 -29.956 1.661 1.00 88.94 273 GLY A O 1
ATOM 2276 N N . THR A 1 274 ? 34.434 -27.808 2.254 1.00 93.06 274 THR A N 1
ATOM 2277 C CA . THR A 1 274 ? 33.188 -27.982 3.019 1.00 93.06 274 THR A CA 1
ATOM 2278 C C . THR A 1 274 ? 31.968 -28.038 2.101 1.00 93.06 274 THR A C 1
ATOM 2280 O O . THR A 1 274 ? 31.853 -27.243 1.164 1.00 93.06 274 THR A O 1
ATOM 2283 N N . LEU A 1 275 ? 30.988 -28.890 2.435 1.00 92.75 275 LEU A N 1
ATOM 2284 C CA . LEU A 1 275 ? 29.705 -28.963 1.716 1.00 92.75 275 LEU A CA 1
ATOM 2285 C C . LEU A 1 275 ? 29.032 -27.586 1.635 1.00 92.75 275 LEU A C 1
ATOM 2287 O O . LEU A 1 275 ? 28.534 -27.186 0.589 1.00 92.75 275 LEU A O 1
ATOM 2291 N N . LYS A 1 276 ? 29.093 -26.802 2.720 1.00 93.44 276 LYS A N 1
ATOM 2292 C CA . LYS A 1 276 ? 28.562 -25.433 2.770 1.00 93.44 276 LYS A CA 1
ATOM 2293 C C . LYS A 1 276 ? 29.185 -24.517 1.711 1.00 93.44 276 LYS A C 1
ATOM 2295 O O . LYS A 1 276 ? 28.467 -23.738 1.084 1.00 93.44 276 LYS A O 1
ATOM 2300 N N . TYR A 1 277 ? 30.503 -24.582 1.520 1.00 93.31 277 TYR A N 1
ATOM 2301 C CA . TYR A 1 277 ? 31.181 -23.782 0.504 1.00 93.31 277 TYR A CA 1
ATOM 2302 C C . TYR A 1 277 ? 30.810 -24.243 -0.904 1.00 93.31 277 TYR A C 1
ATOM 2304 O O . TYR A 1 277 ? 30.438 -23.403 -1.720 1.00 93.31 277 TYR A O 1
ATOM 2312 N N . MET A 1 278 ? 30.838 -25.554 -1.160 1.00 92.50 278 MET A N 1
ATOM 2313 C CA . MET A 1 278 ? 30.484 -26.131 -2.461 1.00 92.50 278 MET A CA 1
ATOM 2314 C C . MET A 1 278 ? 29.043 -25.794 -2.869 1.00 92.50 278 MET A C 1
ATOM 2316 O O . MET A 1 278 ? 28.815 -25.320 -3.979 1.00 92.50 278 MET A O 1
ATOM 2320 N N . ARG A 1 279 ? 28.081 -25.907 -1.940 1.00 94.06 279 ARG A N 1
ATOM 2321 C CA . ARG A 1 279 ? 26.676 -25.500 -2.139 1.00 94.06 279 ARG A CA 1
ATOM 2322 C C . ARG A 1 279 ? 26.555 -24.019 -2.504 1.00 94.06 279 ARG A C 1
ATOM 2324 O O . ARG A 1 279 ? 25.827 -23.658 -3.425 1.00 94.06 279 ARG A O 1
ATOM 2331 N N . ARG A 1 280 ? 27.291 -23.147 -1.804 1.00 93.00 280 ARG A N 1
ATOM 2332 C CA . ARG A 1 280 ? 27.319 -21.701 -2.085 1.00 93.00 280 ARG A CA 1
ATOM 2333 C C . ARG A 1 280 ? 27.953 -21.393 -3.442 1.00 93.00 280 ARG A C 1
ATOM 2335 O O . ARG A 1 280 ? 27.498 -20.479 -4.124 1.00 93.00 280 ARG A O 1
ATOM 2342 N N . LEU A 1 281 ? 29.000 -22.127 -3.810 1.00 92.25 281 LEU A N 1
ATOM 2343 C CA . LEU A 1 281 ? 29.709 -21.966 -5.074 1.00 92.25 281 LEU A CA 1
ATOM 2344 C C . LEU A 1 281 ? 28.814 -22.360 -6.254 1.00 92.25 281 LEU A C 1
ATOM 2346 O O . LEU A 1 281 ? 28.654 -21.564 -7.179 1.00 92.25 281 LEU A O 1
ATOM 2350 N N . TYR A 1 282 ? 28.156 -23.521 -6.168 1.00 93.31 282 TYR A N 1
ATOM 2351 C CA . TYR A 1 282 ? 27.175 -23.965 -7.157 1.00 93.31 282 TYR A CA 1
ATOM 2352 C C . TYR A 1 282 ? 25.982 -23.006 -7.247 1.00 93.31 282 TYR A C 1
ATOM 2354 O O . TYR A 1 282 ? 25.570 -22.634 -8.338 1.00 93.31 282 TYR A O 1
ATOM 2362 N N . GLY A 1 283 ? 25.469 -22.509 -6.117 1.00 92.19 283 GLY A N 1
ATOM 2363 C CA . GLY A 1 283 ? 24.370 -21.537 -6.122 1.00 92.19 283 GLY A CA 1
ATOM 2364 C C . GLY A 1 283 ? 24.709 -20.206 -6.806 1.00 92.19 283 GLY A C 1
ATOM 2365 O O . GLY A 1 283 ? 23.815 -19.547 -7.328 1.00 92.19 283 GLY A O 1
ATOM 2366 N N . ARG A 1 284 ? 25.987 -19.801 -6.814 1.00 90.75 284 ARG A N 1
ATOM 2367 C CA . ARG A 1 284 ? 26.429 -18.522 -7.391 1.00 90.75 284 ARG A CA 1
ATOM 2368 C C . ARG A 1 284 ? 26.871 -18.643 -8.855 1.00 90.75 284 ARG A C 1
ATOM 2370 O O . ARG A 1 284 ? 26.587 -17.742 -9.632 1.00 90.75 284 ARG A O 1
ATOM 2377 N N . TYR A 1 285 ? 27.544 -19.736 -9.222 1.00 90.75 285 TYR A N 1
ATOM 2378 C CA . TYR A 1 285 ? 28.133 -19.924 -10.559 1.00 90.75 285 TYR A CA 1
ATOM 2379 C C . TYR A 1 285 ? 27.507 -21.079 -11.365 1.00 90.75 285 TYR A C 1
ATOM 2381 O O . TYR A 1 285 ? 27.886 -21.317 -12.511 1.00 90.75 285 TYR A O 1
ATOM 2389 N N . GLY A 1 286 ? 26.550 -21.814 -10.795 1.00 90.38 286 GLY A N 1
ATOM 2390 C CA . GLY A 1 286 ? 25.876 -22.942 -11.441 1.00 90.38 286 GLY A CA 1
ATOM 2391 C C . GLY A 1 286 ? 26.841 -24.052 -11.862 1.00 90.38 286 GLY A C 1
ATOM 2392 O O . GLY A 1 286 ? 27.850 -24.307 -11.203 1.00 90.38 286 GLY A O 1
ATOM 2393 N N . ALA A 1 287 ? 26.563 -24.684 -13.005 1.00 89.56 287 ALA A N 1
ATOM 2394 C CA . ALA A 1 287 ? 27.397 -25.751 -13.566 1.00 89.56 287 ALA A CA 1
ATOM 2395 C C . ALA A 1 287 ? 28.828 -25.298 -13.920 1.00 89.56 287 ALA A C 1
ATOM 2397 O O . ALA A 1 287 ? 29.741 -26.118 -13.935 1.00 89.56 287 ALA A O 1
ATOM 2398 N N . ALA A 1 288 ? 29.054 -23.996 -14.140 1.00 88.94 288 ALA A N 1
ATOM 2399 C CA . ALA A 1 288 ? 30.392 -23.456 -14.394 1.00 88.94 288 ALA A CA 1
ATOM 2400 C C . ALA A 1 288 ? 31.314 -23.524 -13.159 1.00 88.94 288 ALA A C 1
ATOM 2402 O O . ALA A 1 288 ? 32.519 -23.320 -13.282 1.00 88.94 288 ALA A O 1
ATOM 2403 N N . SER A 1 289 ? 30.766 -23.813 -11.970 1.00 87.56 289 SER A N 1
ATOM 2404 C CA . SER A 1 289 ? 31.557 -24.058 -10.758 1.00 87.56 289 SER A CA 1
ATOM 2405 C C . SER A 1 289 ? 32.313 -25.390 -10.763 1.00 87.56 289 SER A C 1
ATOM 2407 O O . SER A 1 289 ? 33.243 -25.531 -9.975 1.00 87.56 289 SER A O 1
ATOM 2409 N N . GLY A 1 290 ? 31.921 -26.356 -11.604 1.00 87.81 290 GLY A N 1
ATOM 2410 C CA . GLY A 1 290 ? 32.481 -27.713 -11.594 1.00 87.81 290 GLY A CA 1
ATOM 2411 C C . GLY A 1 290 ? 32.069 -28.566 -10.386 1.00 87.81 290 GLY A C 1
ATOM 2412 O O . GLY A 1 290 ? 32.613 -29.647 -10.199 1.00 87.81 290 GLY A O 1
ATOM 2413 N N . VAL A 1 291 ? 31.128 -28.092 -9.559 1.00 91.19 291 VAL A N 1
ATOM 2414 C CA . VAL A 1 291 ? 30.585 -28.843 -8.418 1.00 91.19 291 VAL A CA 1
ATOM 2415 C C . VAL A 1 291 ? 29.416 -29.712 -8.879 1.00 91.19 291 VAL A C 1
ATOM 2417 O O . VAL A 1 291 ? 28.515 -29.226 -9.568 1.00 91.19 291 VAL A O 1
ATOM 2420 N N . ASP A 1 292 ? 29.396 -30.973 -8.446 1.00 90.62 292 ASP A N 1
ATOM 2421 C CA . ASP A 1 292 ? 28.289 -31.885 -8.724 1.00 90.62 292 ASP A CA 1
ATOM 2422 C C . ASP A 1 292 ? 26.980 -31.381 -8.088 1.00 90.62 292 ASP A C 1
ATOM 2424 O O . ASP A 1 292 ? 26.938 -31.122 -6.878 1.00 90.62 292 ASP A O 1
ATOM 2428 N N . PRO A 1 293 ? 25.872 -31.289 -8.851 1.00 93.00 293 PRO A N 1
ATOM 2429 C CA . PRO A 1 293 ? 24.603 -30.786 -8.327 1.00 93.00 293 PRO A CA 1
ATOM 2430 C C . PRO A 1 293 ? 24.053 -31.596 -7.144 1.00 93.00 293 PRO A C 1
ATOM 2432 O O . PRO A 1 293 ? 23.336 -31.045 -6.315 1.00 93.00 293 PRO A O 1
ATOM 2435 N N . SER A 1 294 ? 24.405 -32.882 -7.022 1.00 92.12 294 SER A N 1
ATOM 2436 C CA . SER A 1 294 ? 23.971 -33.765 -5.927 1.00 92.12 294 SER A CA 1
ATOM 2437 C C . SER A 1 294 ? 24.366 -33.248 -4.540 1.00 92.12 294 SER A C 1
ATOM 2439 O O . SER A 1 294 ? 23.655 -33.493 -3.568 1.00 92.12 294 SER A O 1
ATOM 2441 N N . VAL A 1 295 ? 25.447 -32.467 -4.445 1.00 91.31 295 VAL A N 1
ATOM 2442 C CA . VAL A 1 295 ? 25.945 -31.870 -3.194 1.00 91.31 295 VAL A CA 1
ATOM 2443 C C . VAL A 1 295 ? 24.951 -30.866 -2.594 1.00 91.31 295 VAL A C 1
ATOM 2445 O O . VAL A 1 295 ? 24.965 -30.612 -1.387 1.00 91.31 295 VAL A O 1
ATOM 2448 N N . CYS A 1 296 ? 24.058 -30.292 -3.404 1.00 90.31 296 CYS A N 1
ATOM 2449 C CA . CYS A 1 296 ? 23.021 -29.374 -2.930 1.00 90.31 296 CYS A CA 1
ATOM 2450 C C . CYS A 1 296 ? 21.891 -30.062 -2.152 1.00 90.31 296 CYS A C 1
ATOM 2452 O O . CYS A 1 296 ? 21.115 -29.369 -1.495 1.00 90.31 296 CYS A O 1
ATOM 2454 N N . TRP A 1 297 ? 21.820 -31.393 -2.175 1.00 92.31 297 TRP A N 1
ATOM 2455 C CA . TRP A 1 297 ? 20.821 -32.151 -1.442 1.00 92.31 297 TRP A CA 1
ATOM 2456 C C . TRP A 1 297 ? 21.347 -32.465 -0.033 1.00 92.31 297 TRP A C 1
ATOM 2458 O O . TRP A 1 297 ? 22.563 -32.621 0.151 1.00 92.31 297 TRP A O 1
ATOM 2468 N N . PRO A 1 298 ? 20.466 -32.512 0.983 1.00 94.06 298 PRO A N 1
ATOM 2469 C CA . PRO A 1 298 ? 20.864 -32.897 2.328 1.00 94.06 298 PRO A CA 1
ATOM 2470 C C . PRO A 1 298 ? 21.464 -34.301 2.353 1.00 94.06 298 PRO A C 1
ATOM 2472 O O . PRO A 1 298 ? 20.980 -35.215 1.682 1.00 94.06 298 PRO A O 1
ATOM 2475 N N . VAL A 1 299 ? 22.502 -34.478 3.165 1.00 93.62 299 VAL A N 1
ATOM 2476 C CA . VAL A 1 299 ? 23.024 -35.814 3.475 1.00 93.62 299 VAL A CA 1
ATOM 2477 C C . VAL A 1 299 ? 22.029 -36.525 4.396 1.00 93.62 299 VAL A C 1
ATOM 2479 O O . VAL A 1 299 ? 21.276 -35.879 5.118 1.00 93.62 299 VAL A O 1
ATOM 2482 N N . LYS A 1 300 ? 22.034 -37.862 4.416 1.00 95.50 300 LYS A N 1
ATOM 2483 C CA . LYS A 1 300 ? 21.157 -38.663 5.286 1.00 95.50 300 LYS A CA 1
ATOM 2484 C C . LYS A 1 300 ? 21.163 -38.196 6.753 1.00 95.50 300 LYS A C 1
ATOM 2486 O O . LYS A 1 300 ? 20.097 -38.085 7.340 1.00 95.50 300 LYS A O 1
ATOM 2491 N N . GLN A 1 301 ? 22.335 -37.874 7.305 1.00 95.56 301 GLN A N 1
ATOM 2492 C CA . GLN A 1 301 ? 22.465 -37.343 8.669 1.00 95.56 301 GLN A CA 1
ATOM 2493 C C . GLN A 1 301 ? 21.786 -35.972 8.828 1.00 95.56 301 GLN A C 1
ATOM 2495 O O . GLN A 1 301 ? 20.967 -35.805 9.722 1.00 95.56 301 GLN A O 1
ATOM 2500 N N . GLU A 1 302 ? 22.044 -35.021 7.920 1.00 94.69 302 GLU A N 1
ATOM 2501 C CA . GLU A 1 302 ? 21.384 -33.700 7.931 1.00 94.69 302 GLU A CA 1
ATOM 2502 C C . GLU A 1 302 ? 19.855 -33.829 7.796 1.00 94.69 302 GLU A C 1
ATOM 2504 O O . GLU A 1 302 ? 19.105 -33.046 8.373 1.00 94.69 302 GLU A O 1
ATOM 2509 N N . LEU A 1 303 ? 19.384 -34.821 7.032 1.00 95.31 303 LEU A N 1
ATOM 2510 C CA . LEU A 1 303 ? 17.962 -35.107 6.869 1.00 95.31 303 LEU A CA 1
ATOM 2511 C C . LEU A 1 303 ? 17.342 -35.671 8.155 1.00 95.31 303 LEU A C 1
ATOM 2513 O O . LEU A 1 303 ? 16.250 -35.254 8.531 1.00 95.31 303 LEU A O 1
ATOM 2517 N N . GLU A 1 304 ? 18.022 -36.599 8.831 1.00 96.88 304 GLU A N 1
ATOM 2518 C CA . GLU A 1 304 ? 17.585 -37.152 10.120 1.00 96.88 304 GLU A CA 1
ATOM 2519 C C . GLU A 1 304 ? 17.496 -36.055 11.193 1.00 96.88 304 GLU A C 1
ATOM 2521 O O . GLU A 1 304 ? 16.470 -35.947 11.864 1.00 96.88 304 GLU A O 1
ATOM 2526 N N . GLU A 1 305 ? 18.504 -35.182 11.278 1.00 96.75 305 GLU A N 1
ATOM 2527 C CA . GLU A 1 305 ? 18.511 -34.022 12.180 1.00 96.75 305 GLU A CA 1
ATOM 2528 C C . GLU A 1 305 ? 17.374 -33.038 11.865 1.00 96.75 305 GLU A C 1
ATOM 2530 O O . GLU A 1 305 ? 16.692 -32.556 12.772 1.00 96.75 305 GLU A O 1
ATOM 2535 N N . ALA A 1 306 ? 17.128 -32.755 10.581 1.00 95.19 306 ALA A N 1
ATOM 2536 C CA . ALA A 1 306 ? 16.040 -31.875 10.161 1.00 95.19 306 ALA A CA 1
ATOM 2537 C C . ALA A 1 306 ? 14.660 -32.445 10.534 1.00 95.19 306 ALA A C 1
ATOM 2539 O O . ALA A 1 306 ? 13.801 -31.706 11.015 1.00 95.19 306 ALA A O 1
ATOM 2540 N N . LEU A 1 307 ? 14.461 -33.756 10.361 1.00 95.94 307 LEU A N 1
ATOM 2541 C CA . LEU A 1 307 ? 13.224 -34.446 10.735 1.00 95.94 307 LEU A CA 1
ATOM 2542 C C . LEU A 1 307 ? 13.020 -34.492 12.255 1.00 95.94 307 LEU A C 1
ATOM 2544 O O . LEU A 1 307 ? 11.891 -34.359 12.733 1.00 95.94 307 LEU A O 1
ATOM 2548 N N . GLU A 1 308 ? 14.090 -34.690 13.028 1.00 96.38 308 GLU A N 1
ATOM 2549 C CA . GLU A 1 308 ? 14.029 -34.635 14.490 1.00 96.38 308 GLU A CA 1
ATOM 2550 C C . GLU A 1 308 ? 13.688 -33.222 14.974 1.00 96.38 308 GLU A C 1
ATOM 2552 O O . GLU A 1 308 ? 12.786 -33.053 15.798 1.00 96.38 308 GLU A O 1
ATOM 2557 N N . TYR A 1 309 ? 14.333 -32.200 14.404 1.00 96.38 309 TYR A N 1
ATOM 2558 C CA . TYR A 1 309 ? 14.027 -30.804 14.697 1.00 96.38 309 TYR A CA 1
ATOM 2559 C C . TYR A 1 309 ? 12.567 -30.465 14.386 1.00 96.38 309 TYR A C 1
ATOM 2561 O O . TYR A 1 309 ? 11.886 -29.891 15.234 1.00 96.38 309 TYR A O 1
ATOM 2569 N N . GLU A 1 310 ? 12.061 -30.850 13.209 1.00 95.38 310 GLU A N 1
ATOM 2570 C CA . GLU A 1 310 ? 10.666 -30.617 12.823 1.00 95.38 310 GLU A CA 1
ATOM 2571 C C . GLU A 1 310 ? 9.701 -31.280 13.812 1.00 95.38 310 GLU A C 1
ATOM 2573 O O . GLU A 1 310 ? 8.765 -30.638 14.283 1.00 95.38 310 GLU A O 1
ATOM 2578 N N . ARG A 1 311 ? 9.977 -32.526 14.212 1.00 94.44 311 ARG A N 1
ATOM 2579 C CA . ARG A 1 311 ? 9.163 -33.259 15.190 1.00 94.44 311 ARG A CA 1
ATOM 2580 C C . ARG A 1 311 ? 9.129 -32.581 16.561 1.00 94.44 311 ARG A C 1
ATOM 2582 O O . ARG A 1 311 ? 8.078 -32.559 17.199 1.00 94.44 311 ARG A O 1
ATOM 2589 N N . VAL A 1 312 ? 10.267 -32.075 17.036 1.00 96.31 312 VAL A N 1
ATOM 2590 C CA . VAL A 1 312 ? 10.385 -31.461 18.369 1.00 96.31 312 VAL A CA 1
ATOM 2591 C C . VAL A 1 312 ? 9.832 -30.036 18.379 1.00 96.31 312 VAL A C 1
ATOM 2593 O O . VAL A 1 312 ? 9.100 -29.668 19.297 1.00 96.31 312 VAL A O 1
ATOM 2596 N N . ALA A 1 313 ? 10.162 -29.229 17.370 1.00 95.81 313 ALA A N 1
ATOM 2597 C CA . ALA A 1 313 ? 9.727 -27.838 17.275 1.00 95.81 313 ALA A CA 1
ATOM 2598 C C . ALA A 1 313 ? 8.248 -27.716 16.878 1.00 95.81 313 ALA A C 1
ATOM 2600 O O . ALA A 1 313 ? 7.547 -26.825 17.366 1.00 95.81 313 ALA A O 1
ATOM 2601 N N . TYR A 1 314 ? 7.766 -28.621 16.021 1.00 94.25 314 TYR A N 1
ATOM 2602 C CA . TYR A 1 314 ? 6.420 -28.601 15.449 1.00 94.25 314 TYR A CA 1
ATOM 2603 C C . TYR A 1 314 ? 5.710 -29.951 15.655 1.00 94.25 314 TYR A C 1
ATOM 2605 O O . TYR A 1 314 ? 5.445 -30.681 14.701 1.00 94.25 314 TYR A O 1
ATOM 2613 N N . PRO A 1 315 ? 5.345 -30.291 16.907 1.00 94.38 315 PRO A N 1
ATOM 2614 C CA . PRO A 1 315 ? 4.787 -31.605 17.237 1.00 94.38 315 PRO A CA 1
ATOM 2615 C C . PRO A 1 315 ? 3.368 -31.838 16.697 1.00 94.38 315 PRO A C 1
ATOM 2617 O O . PRO A 1 315 ? 2.917 -32.981 16.630 1.00 94.38 315 PRO A O 1
ATOM 2620 N N . PHE A 1 316 ? 2.639 -30.776 16.339 1.00 94.56 316 PHE A N 1
ATOM 2621 C CA . PHE A 1 316 ? 1.251 -30.862 15.888 1.00 94.56 316 PHE A CA 1
ATOM 2622 C C . PHE A 1 316 ? 1.138 -30.666 14.385 1.00 94.56 316 PHE A C 1
ATOM 2624 O O . PHE A 1 316 ? 1.715 -29.747 13.807 1.00 94.56 316 PHE A O 1
ATOM 2631 N N . THR A 1 317 ? 0.302 -31.491 13.765 1.00 94.19 317 THR A N 1
ATOM 2632 C CA . THR A 1 317 ? -0.034 -31.329 12.350 1.00 94.19 317 THR A CA 1
ATOM 2633 C C . THR A 1 317 ? -0.984 -30.146 12.146 1.00 94.19 317 THR A C 1
ATOM 2635 O O . THR A 1 317 ? -1.760 -29.783 13.035 1.00 94.19 317 THR A O 1
ATOM 2638 N N . ILE A 1 318 ? -0.979 -29.558 10.947 1.00 93.69 318 ILE A N 1
ATOM 2639 C CA . ILE A 1 318 ? -1.864 -28.432 10.605 1.00 93.69 318 ILE A CA 1
ATOM 2640 C C . ILE A 1 318 ? -3.352 -28.731 10.896 1.00 93.69 318 ILE A C 1
ATOM 2642 O O . ILE A 1 318 ? -4.008 -27.876 11.496 1.00 93.69 318 ILE A O 1
ATOM 2646 N N . PRO A 1 319 ? -3.909 -29.919 10.572 1.00 96.44 319 PRO A N 1
ATOM 2647 C CA . PRO A 1 319 ? -5.288 -30.254 10.934 1.00 96.44 319 PRO A CA 1
ATOM 2648 C C . PRO A 1 319 ? -5.546 -30.224 12.447 1.00 96.44 319 PRO A C 1
ATOM 2650 O O . PRO A 1 319 ? -6.534 -29.633 12.881 1.00 96.44 319 PRO A O 1
ATOM 2653 N N . GLN A 1 320 ? -4.630 -30.766 13.255 1.00 96.31 320 GLN A N 1
ATOM 2654 C CA . GLN A 1 320 ? -4.742 -30.747 14.720 1.00 96.31 320 GLN A CA 1
ATOM 2655 C C . GLN A 1 320 ? -4.693 -29.317 15.273 1.00 96.31 320 GLN A C 1
ATOM 2657 O O . GLN A 1 320 ? -5.473 -28.965 16.157 1.00 96.31 320 GLN A O 1
ATOM 2662 N N . MET A 1 321 ? -3.830 -28.457 14.720 1.00 94.94 321 MET A N 1
ATOM 2663 C CA . MET A 1 321 ? -3.785 -27.038 15.094 1.00 94.94 321 MET A CA 1
ATOM 2664 C C . MET A 1 321 ? -5.103 -26.320 14.775 1.00 94.94 321 MET A C 1
ATOM 2666 O O . MET A 1 321 ? -5.563 -25.481 15.551 1.00 94.94 321 MET A O 1
ATOM 2670 N N . ILE A 1 322 ? -5.735 -26.653 13.646 1.00 95.25 322 ILE A N 1
ATOM 2671 C CA . ILE A 1 322 ? -7.036 -26.097 13.258 1.00 95.25 322 ILE A CA 1
ATOM 2672 C C . ILE A 1 322 ? -8.137 -26.566 14.219 1.00 95.25 322 ILE A C 1
ATOM 2674 O O . ILE A 1 322 ? -8.993 -25.765 14.599 1.00 95.25 322 ILE A O 1
ATOM 2678 N N . GLU A 1 323 ? -8.132 -27.836 14.621 1.00 97.25 323 GLU A N 1
ATOM 2679 C CA . GLU A 1 323 ? -9.081 -28.382 15.598 1.00 97.25 323 GLU A CA 1
ATOM 2680 C C . GLU A 1 323 ? -8.938 -27.719 16.971 1.00 97.25 323 GLU A C 1
ATOM 2682 O O . GLU A 1 323 ? -9.936 -27.267 17.540 1.00 97.25 323 GLU A O 1
ATOM 2687 N N . ASP A 1 324 ? -7.710 -27.563 17.467 1.00 97.06 324 ASP A N 1
ATOM 2688 C CA . ASP A 1 324 ? -7.438 -26.863 18.726 1.00 97.06 324 ASP A CA 1
ATOM 2689 C C . ASP A 1 324 ? -7.870 -25.387 18.661 1.00 97.06 324 ASP A C 1
ATOM 2691 O O . ASP A 1 324 ? -8.537 -24.876 19.565 1.00 97.06 324 ASP A O 1
ATOM 2695 N N . ALA A 1 325 ? -7.596 -24.698 17.548 1.00 96.69 325 ALA A N 1
ATOM 2696 C CA . ALA A 1 325 ? -8.053 -23.326 17.338 1.00 96.69 325 ALA A CA 1
ATOM 2697 C C . ALA A 1 325 ? -9.590 -23.217 17.308 1.00 96.69 325 ALA A C 1
ATOM 2699 O O . ALA A 1 325 ? -10.159 -22.289 17.897 1.00 96.69 325 ALA A O 1
ATOM 2700 N N . LYS A 1 326 ? -10.282 -24.168 16.662 1.00 97.69 326 LYS A N 1
ATOM 2701 C CA . LYS A 1 326 ? -11.753 -24.251 16.668 1.00 97.69 326 LYS A CA 1
ATOM 2702 C C . LYS A 1 326 ? -12.287 -24.462 18.084 1.00 97.69 326 LYS A C 1
ATOM 2704 O O . LYS A 1 326 ? -13.205 -23.743 18.479 1.00 97.69 326 LYS A O 1
ATOM 2709 N N . LYS A 1 327 ? -11.680 -25.367 18.856 1.00 97.56 327 LYS A N 1
ATOM 2710 C CA . LYS A 1 327 ? -12.050 -25.648 20.249 1.00 97.56 327 LYS A CA 1
ATOM 2711 C C . LYS A 1 327 ? -11.863 -24.424 21.152 1.00 97.56 327 LYS A C 1
ATOM 2713 O O . LYS A 1 327 ? -12.789 -24.014 21.848 1.00 97.56 327 LYS A O 1
ATOM 2718 N N . LYS A 1 328 ? -10.714 -23.749 21.070 1.00 97.31 328 LYS A N 1
ATOM 2719 C CA . LYS A 1 328 ? -10.461 -22.495 21.804 1.00 97.31 328 LYS A CA 1
ATOM 2720 C C . LYS A 1 328 ? -11.470 -21.405 21.442 1.00 97.31 328 LYS A C 1
ATOM 2722 O O . LYS A 1 328 ? -11.909 -20.643 22.305 1.00 97.31 328 LYS A O 1
ATOM 2727 N N . ARG A 1 329 ? -11.871 -21.326 20.168 1.00 96.50 329 ARG A N 1
ATOM 2728 C CA . ARG A 1 329 ? -12.895 -20.378 19.709 1.00 96.50 329 ARG A CA 1
ATOM 2729 C C . ARG A 1 329 ? -14.276 -20.709 20.277 1.00 96.50 329 ARG A C 1
ATOM 2731 O O . ARG A 1 329 ? -14.952 -19.787 20.732 1.00 96.50 329 ARG A O 1
ATOM 2738 N N . SER A 1 330 ? -14.689 -21.978 20.285 1.00 96.38 330 SER A N 1
ATOM 2739 C CA . SER A 1 330 ? -15.971 -22.382 20.878 1.00 96.38 330 SER A CA 1
ATOM 2740 C C . SER A 1 330 ? -16.005 -22.125 22.384 1.00 96.38 330 SER A C 1
ATOM 2742 O O . SER A 1 330 ? -16.961 -21.522 22.865 1.00 96.38 330 SER A O 1
ATOM 2744 N N . GLU A 1 331 ? -14.935 -22.461 23.109 1.00 97.88 331 GLU A N 1
ATOM 2745 C CA . GLU A 1 331 ? -14.819 -22.197 24.550 1.00 97.88 331 GLU A CA 1
ATOM 2746 C C . GLU A 1 331 ? -14.891 -20.697 24.864 1.00 97.88 331 GLU A C 1
ATOM 2748 O O . GLU A 1 331 ? -15.579 -20.271 25.794 1.00 97.88 331 GLU A O 1
ATOM 2753 N N . LYS A 1 332 ? -14.215 -19.859 24.067 1.00 96.94 332 LYS A N 1
ATOM 2754 C CA . LYS A 1 332 ? -14.290 -18.400 24.213 1.00 96.94 332 LYS A CA 1
ATOM 2755 C C . LYS A 1 332 ? -15.710 -17.885 23.983 1.00 96.94 332 LYS A C 1
ATOM 2757 O O . LYS A 1 332 ? -16.183 -17.061 24.764 1.00 96.94 332 LYS A O 1
ATOM 2762 N N . ASN A 1 333 ? -16.382 -18.357 22.935 1.00 96.69 333 ASN A N 1
ATOM 2763 C CA . ASN A 1 333 ? -17.754 -17.955 22.630 1.00 96.69 333 ASN A CA 1
ATOM 2764 C C . ASN A 1 333 ? -18.716 -18.347 23.756 1.00 96.69 333 ASN A C 1
ATOM 2766 O O . ASN A 1 333 ? -19.566 -17.546 24.136 1.00 96.69 333 ASN A O 1
ATOM 2770 N N . GLU A 1 334 ? -18.548 -19.535 24.333 1.00 97.25 334 GLU A N 1
ATOM 2771 C CA . GLU A 1 334 ? -19.353 -19.984 25.465 1.00 97.25 334 GLU A CA 1
ATOM 2772 C C . GLU A 1 334 ? -19.127 -19.122 26.714 1.00 97.25 334 GLU A C 1
ATOM 2774 O O . GLU A 1 334 ? -20.093 -18.683 27.336 1.00 97.25 334 GLU A O 1
ATOM 2779 N N . ARG A 1 335 ? -17.874 -18.763 27.028 1.00 97.50 335 ARG A N 1
ATOM 2780 C CA . ARG A 1 335 ? -17.570 -17.818 28.121 1.00 97.50 335 ARG A CA 1
ATOM 2781 C C . ARG A 1 335 ? -18.224 -16.453 27.905 1.00 97.50 335 ARG A C 1
ATOM 2783 O O . ARG A 1 335 ? -18.737 -15.861 28.853 1.00 97.50 335 ARG A O 1
ATOM 2790 N N . VAL A 1 336 ? -18.214 -15.948 26.670 1.00 96.38 336 VAL A N 1
ATOM 2791 C CA . VAL A 1 336 ? -18.881 -14.682 26.322 1.00 96.38 336 VAL A CA 1
ATOM 2792 C C . VAL A 1 336 ? -20.396 -14.807 26.484 1.00 96.38 336 VAL A C 1
ATOM 2794 O O . VAL A 1 336 ? -21.004 -13.908 27.061 1.00 96.38 336 VAL A O 1
ATOM 2797 N N . ARG A 1 337 ? -20.993 -15.922 26.046 1.00 97.69 337 ARG A N 1
ATOM 2798 C CA . ARG A 1 337 ? -22.431 -16.189 26.190 1.00 97.69 337 ARG A CA 1
ATOM 2799 C C . ARG A 1 337 ? -22.848 -16.202 27.661 1.00 97.69 337 ARG A C 1
ATOM 2801 O O . ARG A 1 337 ? -23.729 -15.438 28.038 1.00 97.69 337 ARG A O 1
ATOM 2808 N N . LEU A 1 338 ? -22.157 -16.984 28.494 1.00 97.94 338 LEU A N 1
ATOM 2809 C CA . LEU A 1 338 ? -22.427 -17.074 29.934 1.00 97.94 338 LEU A CA 1
ATOM 2810 C C . LEU A 1 338 ? -22.305 -15.708 30.624 1.00 97.94 338 LEU A C 1
ATOM 2812 O O . LEU A 1 338 ? -23.167 -15.325 31.414 1.00 97.94 338 LEU A O 1
ATOM 2816 N N . ARG A 1 339 ? -21.272 -14.929 30.279 1.00 97.56 339 ARG A N 1
ATOM 2817 C CA . ARG A 1 339 ? -21.109 -13.559 30.785 1.00 97.56 339 ARG A CA 1
ATOM 2818 C C . ARG A 1 339 ? -22.271 -12.658 30.365 1.00 97.56 339 ARG A C 1
ATOM 2820 O O . ARG A 1 339 ? -22.740 -11.860 31.171 1.00 97.56 339 ARG A O 1
ATOM 2827 N N . GLN A 1 340 ? -22.722 -12.756 29.116 1.00 95.88 340 GLN A N 1
ATOM 2828 C CA . GLN A 1 340 ? -23.823 -11.938 28.615 1.00 95.88 340 GLN A CA 1
ATOM 2829 C C . GLN A 1 340 ? -25.143 -12.285 29.313 1.00 95.88 340 GLN A C 1
ATOM 2831 O O . GLN A 1 340 ? -25.868 -11.378 29.714 1.00 95.88 340 GLN A O 1
ATOM 2836 N N . GLU A 1 341 ? -25.424 -13.571 29.528 1.00 96.88 341 GLU A N 1
ATOM 2837 C CA . GLU A 1 341 ? -26.581 -14.034 30.305 1.00 96.88 341 GLU A CA 1
ATOM 2838 C C . GLU A 1 341 ? -26.550 -13.495 31.744 1.00 96.88 341 GLU A C 1
ATOM 2840 O O . GLU A 1 341 ? -27.571 -13.056 32.276 1.00 96.88 341 GLU A O 1
ATOM 2845 N N . GLU A 1 342 ? -25.373 -13.472 32.375 1.00 97.44 342 GLU A N 1
ATOM 2846 C CA . GLU A 1 342 ? -25.202 -12.899 33.710 1.00 97.44 342 GLU A CA 1
ATOM 2847 C C . GLU A 1 342 ? -25.449 -11.382 33.729 1.00 97.44 342 GLU A C 1
ATOM 2849 O O . GLU A 1 342 ? -26.106 -10.870 34.639 1.00 97.44 342 GLU A O 1
ATOM 2854 N N . ILE A 1 343 ? -24.957 -10.657 32.717 1.00 95.94 343 ILE A N 1
ATOM 2855 C CA . ILE A 1 343 ? -25.202 -9.217 32.566 1.00 95.94 343 ILE A CA 1
ATOM 2856 C C . ILE A 1 343 ? -26.700 -8.956 32.427 1.00 95.94 343 ILE A C 1
ATOM 2858 O O . ILE A 1 343 ? -27.215 -8.097 33.133 1.00 95.94 343 ILE A O 1
ATOM 2862 N N . VAL A 1 344 ? -27.411 -9.711 31.586 1.00 96.19 344 VAL A N 1
ATOM 2863 C CA . VAL A 1 344 ? -28.862 -9.550 31.395 1.00 96.19 344 VAL A CA 1
ATOM 2864 C C . VAL A 1 344 ? -29.612 -9.739 32.718 1.00 96.19 344 VAL A C 1
ATOM 2866 O O . VAL A 1 344 ? -30.353 -8.845 33.122 1.00 96.19 344 VAL A O 1
ATOM 2869 N N . LYS A 1 345 ? -29.319 -10.809 33.470 1.00 95.25 345 LYS A N 1
ATOM 2870 C CA . LYS A 1 345 ? -29.909 -11.044 34.805 1.00 95.25 345 LYS A CA 1
ATOM 2871 C C . LYS A 1 345 ? -29.635 -9.903 35.792 1.00 95.25 345 LYS A C 1
ATOM 2873 O O . LYS A 1 345 ? -30.464 -9.597 36.649 1.00 95.25 345 LYS A O 1
ATOM 2878 N N . LYS A 1 346 ? -28.456 -9.276 35.716 1.00 94.88 346 LYS A N 1
ATOM 2879 C CA . LYS A 1 346 ? -28.100 -8.110 36.546 1.00 94.88 346 LYS A CA 1
ATOM 2880 C C . LYS A 1 346 ? -28.806 -6.834 36.082 1.00 94.88 346 LYS A C 1
ATOM 2882 O O . LYS A 1 346 ? -29.196 -6.033 36.928 1.00 94.88 346 LYS A O 1
ATOM 2887 N N . MET A 1 347 ? -28.989 -6.657 34.774 1.00 94.06 347 MET A N 1
ATOM 2888 C CA . MET A 1 347 ? -29.692 -5.515 34.186 1.00 94.06 347 MET A CA 1
ATOM 2889 C C . MET A 1 347 ? -31.182 -5.520 34.531 1.00 94.06 347 MET A C 1
ATOM 2891 O O . MET A 1 347 ? -31.723 -4.461 34.826 1.00 94.06 347 MET A O 1
ATOM 2895 N N . GLU A 1 348 ? -31.825 -6.688 34.587 1.00 93.75 348 GLU A N 1
ATOM 2896 C CA . GLU A 1 348 ? -33.219 -6.815 35.043 1.00 93.75 348 GLU A CA 1
ATOM 2897 C C . GLU A 1 348 ? -33.400 -6.280 36.472 1.00 93.75 348 GLU A C 1
ATOM 2899 O O . GLU A 1 348 ? -34.317 -5.511 36.745 1.00 93.75 348 GLU A O 1
ATOM 2904 N N . LYS A 1 349 ? -32.469 -6.608 37.378 1.00 94.81 349 LYS A N 1
ATOM 2905 C CA . LYS A 1 349 ? -32.495 -6.145 38.778 1.00 94.81 349 LYS A CA 1
ATOM 2906 C C . LYS A 1 349 ? -32.049 -4.691 38.960 1.00 94.81 349 LYS A C 1
ATOM 2908 O O . LYS A 1 349 ? -32.146 -4.153 40.064 1.00 94.81 349 LYS A O 1
ATOM 2913 N N . LEU A 1 350 ? -31.513 -4.051 37.921 1.00 93.44 350 LEU A N 1
ATOM 2914 C CA . LEU A 1 350 ? -30.906 -2.725 38.028 1.00 93.44 350 LEU A CA 1
ATOM 2915 C C . LEU A 1 350 ? -31.934 -1.649 38.387 1.00 93.44 350 LEU A C 1
ATOM 2917 O O . LEU A 1 350 ? -31.645 -0.785 39.214 1.00 93.44 350 LEU A O 1
ATOM 2921 N N . GLU A 1 351 ? -33.118 -1.694 37.779 1.00 91.94 351 GLU A N 1
ATOM 2922 C CA . GLU A 1 351 ? -34.154 -0.679 37.995 1.00 91.94 351 GLU A CA 1
ATOM 2923 C C . GLU A 1 351 ? -34.725 -0.731 39.416 1.00 91.94 351 GLU A C 1
ATOM 2925 O O . GLU A 1 351 ? -34.925 0.313 40.045 1.00 91.94 351 GLU A O 1
ATOM 2930 N N . ASP A 1 352 ? -34.879 -1.931 39.975 1.00 94.19 352 ASP A N 1
ATOM 2931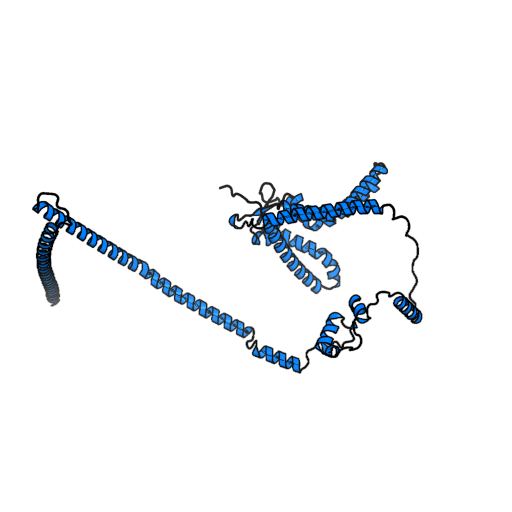 C CA . ASP A 1 352 ? -35.283 -2.108 41.370 1.00 94.19 352 ASP A CA 1
ATOM 2932 C C . ASP A 1 352 ? -34.201 -1.596 42.328 1.00 94.19 352 ASP A C 1
ATOM 2934 O O . ASP A 1 352 ? -34.493 -0.811 43.234 1.00 94.19 352 ASP A O 1
ATOM 2938 N N . MET A 1 353 ? -32.928 -1.930 42.076 1.00 94.62 353 MET A N 1
ATOM 2939 C CA . MET A 1 353 ? -31.807 -1.418 42.876 1.00 94.62 353 MET A CA 1
ATOM 2940 C C . MET A 1 353 ? -31.699 0.114 42.827 1.00 94.62 353 MET A C 1
ATOM 2942 O O . MET A 1 353 ? -31.459 0.748 43.859 1.00 94.62 353 MET A O 1
ATOM 2946 N N . LYS A 1 354 ? -31.906 0.737 41.658 1.00 94.31 354 LYS A N 1
ATOM 2947 C CA . LYS A 1 354 ? -31.953 2.204 41.524 1.00 94.31 354 LYS A CA 1
ATOM 2948 C C . LYS A 1 354 ? -33.097 2.793 42.340 1.00 94.31 354 LYS A C 1
ATOM 2950 O O . LYS A 1 354 ? -32.893 3.765 43.067 1.00 94.31 354 LYS A O 1
ATOM 2955 N N . ARG A 1 355 ? -34.294 2.208 42.250 1.00 95.44 355 ARG A N 1
ATOM 2956 C CA . ARG A 1 355 ? -35.474 2.671 42.991 1.00 95.44 355 ARG A CA 1
ATOM 2957 C C . ARG A 1 355 ? -35.243 2.605 44.497 1.00 95.44 355 ARG A C 1
ATOM 2959 O O . ARG A 1 355 ? -35.504 3.580 45.200 1.00 95.44 355 ARG A O 1
ATOM 2966 N N . GLU A 1 356 ? -34.698 1.496 44.989 1.00 96.81 356 GLU A N 1
ATOM 2967 C CA . GLU A 1 356 ? -34.322 1.359 46.396 1.00 96.81 356 GLU A CA 1
ATOM 2968 C C . GLU A 1 356 ? -33.290 2.403 46.828 1.00 96.81 356 GLU A C 1
ATOM 2970 O O . GLU A 1 356 ? -33.412 2.982 47.912 1.00 96.81 356 GLU A O 1
ATOM 2975 N N . LEU A 1 357 ? -32.282 2.662 45.992 1.00 96.06 357 LEU A N 1
ATOM 2976 C CA . LEU A 1 357 ? -31.256 3.661 46.269 1.00 96.06 357 LEU A CA 1
ATOM 2977 C C . LEU A 1 357 ? -31.860 5.066 46.365 1.00 96.06 357 LEU A C 1
ATOM 2979 O O . LEU A 1 357 ? -31.630 5.756 47.358 1.00 96.06 357 LEU A O 1
ATOM 2983 N N . TYR A 1 358 ? -32.676 5.475 45.392 1.00 96.56 358 TYR A N 1
ATOM 2984 C CA . TYR A 1 358 ? -33.334 6.782 45.417 1.00 96.56 358 TYR A CA 1
ATOM 2985 C C . TYR A 1 358 ? -34.279 6.929 46.609 1.00 96.56 358 TYR A C 1
ATOM 2987 O O . TYR A 1 358 ? -34.311 7.988 47.234 1.00 96.56 358 TYR A O 1
ATOM 2995 N N . ASN A 1 359 ? -34.989 5.867 46.992 1.00 96.56 359 ASN A N 1
ATOM 2996 C CA . ASN A 1 359 ? -35.821 5.872 48.193 1.00 96.56 359 ASN A CA 1
ATOM 2997 C C . ASN A 1 359 ? -34.982 6.051 49.468 1.00 96.56 359 ASN A C 1
ATOM 2999 O O . ASN A 1 359 ? -35.369 6.813 50.354 1.00 96.56 359 ASN A O 1
ATOM 3003 N N . LYS A 1 360 ? -33.811 5.405 49.557 1.00 97.06 360 LYS A N 1
ATOM 3004 C CA . LYS A 1 360 ? -32.868 5.590 50.675 1.00 97.06 360 LYS A CA 1
ATOM 3005 C C . LYS A 1 360 ? -32.313 7.014 50.721 1.00 97.06 360 LYS A C 1
ATOM 3007 O O . LYS A 1 360 ? -32.218 7.574 51.811 1.00 97.06 360 LYS A O 1
ATOM 3012 N N . ILE A 1 361 ? -31.979 7.596 49.568 1.00 96.31 361 ILE A N 1
ATOM 3013 C CA . ILE A 1 361 ? -31.516 8.987 49.461 1.00 96.31 361 ILE A CA 1
ATOM 3014 C C . ILE A 1 361 ? -32.614 9.935 49.946 1.00 96.31 361 ILE A C 1
ATOM 3016 O O . ILE A 1 361 ? -32.389 10.662 50.909 1.00 96.31 361 ILE A O 1
ATOM 3020 N N . ARG A 1 362 ? -33.827 9.844 49.383 1.00 95.75 362 ARG A N 1
ATOM 3021 C CA . ARG A 1 362 ? -34.971 10.681 49.785 1.00 95.75 362 ARG A CA 1
ATOM 3022 C C . ARG A 1 362 ? -35.274 10.553 51.272 1.00 95.75 362 ARG A C 1
ATOM 3024 O O . ARG A 1 362 ? -35.455 11.558 51.949 1.00 95.75 362 ARG A O 1
ATOM 3031 N N . LYS A 1 363 ? -35.280 9.331 51.815 1.00 96.75 363 LYS A N 1
ATOM 3032 C CA . LYS A 1 363 ? -35.493 9.110 53.250 1.00 96.75 363 LYS A CA 1
ATOM 3033 C C . LYS A 1 363 ? -34.435 9.836 54.084 1.00 96.75 363 LYS A C 1
ATOM 3035 O O . LYS A 1 363 ? -34.796 10.596 54.978 1.00 96.75 363 LYS A O 1
ATOM 3040 N N . LYS A 1 364 ? -33.149 9.683 53.753 1.00 96.38 364 LYS A N 1
ATOM 3041 C CA . LYS A 1 364 ? -32.064 10.389 54.452 1.00 96.38 364 LYS A CA 1
ATOM 3042 C C . LYS A 1 364 ? -32.166 11.909 54.322 1.00 96.38 364 LYS A C 1
ATOM 3044 O O . LYS A 1 364 ? -31.962 12.601 55.312 1.00 96.38 364 LYS A O 1
ATOM 3049 N N . GLU A 1 365 ? -32.510 12.430 53.147 1.00 94.88 365 GLU A N 1
ATOM 3050 C CA . GLU A 1 365 ? -32.720 13.868 52.928 1.00 94.88 365 GLU A CA 1
ATOM 3051 C C . GLU A 1 365 ? -33.874 14.404 53.778 1.00 94.88 365 GLU A C 1
ATOM 3053 O O . GLU A 1 365 ? -33.727 15.429 54.443 1.00 94.88 365 GLU A O 1
ATOM 3058 N N . THR A 1 366 ? -35.004 13.690 53.819 1.00 95.19 366 THR A N 1
ATOM 3059 C CA . THR A 1 366 ? -36.155 14.078 54.649 1.00 95.19 366 THR A CA 1
ATOM 3060 C C . THR A 1 366 ? -35.833 14.019 56.140 1.00 95.19 366 THR A C 1
ATOM 3062 O O . THR A 1 366 ? -36.191 14.938 56.874 1.00 95.19 366 THR A O 1
ATOM 3065 N N . GLU A 1 367 ? -35.107 12.996 56.600 1.00 94.75 367 GLU A N 1
ATOM 3066 C CA . GLU A 1 367 ? -34.667 12.874 57.992 1.00 94.75 367 GLU A CA 1
ATOM 3067 C C . GLU A 1 367 ? -33.675 13.982 58.373 1.00 94.75 367 GLU A C 1
ATOM 3069 O O . GLU A 1 367 ? -33.797 14.563 59.453 1.00 94.75 367 GLU A O 1
ATOM 3074 N N . ALA A 1 368 ? -32.733 14.313 57.483 1.00 94.00 368 ALA A N 1
ATOM 3075 C CA . ALA A 1 368 ? -31.771 15.394 57.675 1.00 94.00 368 ALA A CA 1
ATOM 3076 C C . ALA A 1 368 ? -32.455 16.767 57.706 1.00 94.00 368 ALA A C 1
ATOM 3078 O O . ALA A 1 368 ? -32.173 17.568 58.598 1.00 94.00 368 ALA A O 1
ATOM 3079 N N . LYS A 1 369 ? -33.398 17.020 56.789 1.00 94.38 369 LYS A N 1
ATOM 3080 C CA . LYS A 1 369 ? -34.202 18.248 56.776 1.00 94.38 369 LYS A CA 1
ATOM 3081 C C . LYS A 1 369 ? -35.040 18.365 58.047 1.00 94.38 369 LYS A C 1
ATOM 3083 O O . LYS A 1 369 ? -34.951 19.370 58.736 1.00 94.38 369 LYS A O 1
ATOM 3088 N N . ALA A 1 370 ? -35.739 17.301 58.443 1.00 93.19 370 ALA A N 1
ATOM 3089 C CA . ALA A 1 370 ? -36.505 17.288 59.686 1.00 93.19 370 ALA A CA 1
ATOM 3090 C C . ALA A 1 370 ? -35.617 17.488 60.927 1.00 93.19 370 ALA A C 1
ATOM 3092 O O . ALA A 1 370 ? -36.039 18.123 61.889 1.00 93.19 370 ALA A O 1
ATOM 3093 N N . ALA A 1 371 ? -34.388 16.960 60.937 1.00 91.19 371 ALA A N 1
ATOM 3094 C CA . ALA A 1 371 ? -33.433 17.208 6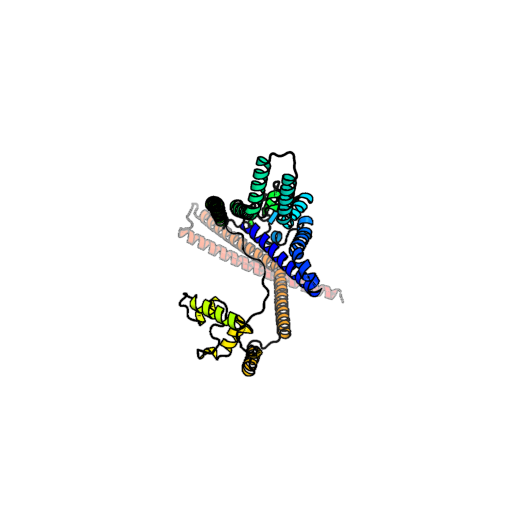2.015 1.00 91.19 371 ALA A CA 1
ATOM 3095 C C . ALA A 1 371 ? -32.974 18.673 62.055 1.00 91.19 371 ALA A C 1
ATOM 3097 O O . ALA A 1 371 ? -32.888 19.240 63.144 1.00 91.19 371 ALA A O 1
ATOM 3098 N N . LYS A 1 372 ? -32.735 19.289 60.891 1.00 91.38 372 LYS A N 1
ATOM 3099 C CA . LYS A 1 372 ? -32.423 20.717 60.770 1.00 91.38 372 LYS A CA 1
ATOM 3100 C C . LYS A 1 372 ? -33.583 21.578 61.276 1.00 91.38 372 LYS A C 1
ATOM 3102 O O . LYS A 1 372 ? -33.368 22.383 62.175 1.00 91.38 372 LYS A O 1
ATOM 3107 N N . ASP A 1 373 ? -34.804 21.319 60.813 1.00 90.56 373 ASP A N 1
ATOM 3108 C CA . ASP A 1 373 ? -36.005 22.060 61.216 1.00 90.56 373 ASP A CA 1
ATOM 3109 C C . ASP A 1 373 ? -36.305 21.901 62.719 1.00 90.56 373 ASP A C 1
ATOM 3111 O O . ASP A 1 373 ? -36.784 22.829 63.367 1.00 90.56 373 ASP A O 1
ATOM 3115 N N . ARG A 1 374 ? -36.040 20.720 63.303 1.00 87.31 374 ARG A N 1
ATOM 3116 C CA . ARG A 1 374 ? -36.144 20.505 64.760 1.00 87.31 374 ARG A CA 1
ATOM 3117 C C . ARG A 1 374 ? -35.102 21.319 65.523 1.00 87.31 374 ARG A C 1
ATOM 3119 O O . ARG A 1 374 ? -35.430 21.920 66.539 1.00 87.31 374 ARG A O 1
ATOM 3126 N N . LYS A 1 375 ? -33.860 21.341 65.035 1.00 85.56 375 LYS A N 1
ATOM 3127 C CA . LYS A 1 375 ? -32.772 22.102 65.653 1.00 85.56 375 LYS A CA 1
ATOM 3128 C C . LYS A 1 375 ? -33.030 23.609 65.582 1.00 85.56 375 LYS A C 1
ATOM 3130 O O . LYS A 1 375 ? -32.815 24.296 66.569 1.00 85.56 375 LYS A O 1
ATOM 3135 N N . GLU A 1 376 ? -33.520 24.113 64.451 1.00 86.75 376 GLU A N 1
ATOM 3136 C CA . GLU A 1 376 ? -33.898 25.523 64.292 1.00 86.75 376 GLU A CA 1
ATOM 3137 C C . GLU A 1 376 ? -35.053 25.908 65.223 1.00 86.75 376 GLU A C 1
ATOM 3139 O O . GLU A 1 376 ? -34.953 26.922 65.907 1.00 86.75 376 GLU A O 1
ATOM 3144 N N . ARG A 1 377 ? -36.087 25.061 65.350 1.00 88.06 377 ARG A N 1
ATOM 3145 C CA . ARG A 1 377 ? -37.176 25.270 66.323 1.00 88.06 377 ARG A CA 1
ATOM 3146 C C . ARG A 1 377 ? -36.677 25.350 67.763 1.00 88.06 377 ARG A C 1
ATOM 3148 O O . ARG A 1 377 ? -37.049 26.267 68.482 1.00 88.06 377 ARG A O 1
ATOM 3155 N N . LEU A 1 378 ? -35.801 24.430 68.163 1.00 82.75 378 LEU A N 1
ATOM 3156 C CA . LEU A 1 378 ? -35.186 24.433 69.493 1.00 82.75 378 LEU A CA 1
ATOM 3157 C C . LEU A 1 378 ? -34.353 25.695 69.750 1.00 82.75 378 LEU A C 1
ATOM 3159 O O . LEU A 1 378 ? -34.408 26.262 70.837 1.00 82.75 378 LEU A O 1
ATOM 3163 N N . ILE A 1 379 ? -33.592 26.145 68.751 1.00 82.19 379 ILE A N 1
ATOM 3164 C CA . ILE A 1 379 ? -32.808 27.382 68.832 1.00 82.19 379 ILE A CA 1
ATOM 3165 C C . ILE A 1 379 ? -33.735 28.590 69.001 1.00 82.19 379 ILE A C 1
ATOM 3167 O O . ILE A 1 379 ? -33.451 29.455 69.827 1.00 82.19 379 ILE A O 1
ATOM 3171 N N . GLU A 1 380 ? -34.838 28.642 68.257 1.00 82.19 380 GLU A N 1
ATOM 3172 C CA . GLU A 1 380 ? -35.789 29.750 68.314 1.00 82.19 380 GLU A CA 1
ATOM 3173 C C . GLU A 1 380 ? -36.572 29.775 69.636 1.00 82.19 380 GLU A C 1
ATOM 3175 O O . GLU A 1 380 ? -36.684 30.824 70.257 1.00 82.19 380 GLU A O 1
ATOM 3180 N N . GLU A 1 381 ? -37.019 28.625 70.149 1.00 83.06 381 GLU A N 1
ATOM 3181 C CA . GLU A 1 381 ? -37.643 28.523 71.479 1.00 83.06 381 GLU A CA 1
ATOM 3182 C C . GLU A 1 381 ? -36.707 29.013 72.596 1.00 83.06 381 GLU A C 1
ATOM 3184 O O . GLU A 1 381 ? -37.130 29.729 73.506 1.00 83.06 381 GLU A O 1
ATOM 3189 N N . VAL A 1 382 ? -35.419 28.663 72.520 1.00 81.56 382 VAL A N 1
ATOM 3190 C CA . VAL A 1 382 ? -34.410 29.143 73.474 1.00 81.56 382 VAL A CA 1
ATOM 3191 C C . VAL A 1 382 ? -34.199 30.654 73.319 1.00 81.56 382 VAL A C 1
ATOM 3193 O O . VAL A 1 382 ? -34.144 31.354 74.327 1.00 81.56 382 VAL A O 1
ATOM 3196 N N . ARG A 1 383 ? -34.155 31.192 72.090 1.00 81.38 383 ARG A N 1
ATOM 3197 C CA . ARG A 1 383 ? -34.090 32.649 71.847 1.00 81.38 383 ARG A CA 1
ATOM 3198 C C . ARG A 1 383 ? -35.292 33.389 72.434 1.00 81.38 383 ARG A C 1
ATOM 3200 O O . ARG A 1 383 ? -35.103 34.406 73.098 1.00 81.38 383 ARG A O 1
ATOM 3207 N N . MET A 1 384 ? -36.498 32.850 72.258 1.00 79.69 384 MET A N 1
ATOM 3208 C CA . MET A 1 384 ? -37.735 33.409 72.813 1.00 79.69 384 MET A CA 1
ATOM 3209 C C . MET A 1 384 ? -37.719 33.451 74.346 1.00 79.69 384 MET A C 1
ATOM 3211 O O . MET A 1 384 ? -38.235 34.396 74.933 1.00 79.69 384 MET A O 1
ATOM 3215 N N . HIS A 1 385 ? -37.089 32.471 75.003 1.00 79.56 385 HIS A N 1
ATOM 3216 C CA . HIS A 1 385 ? -36.933 32.458 76.461 1.00 79.56 385 HIS A CA 1
ATOM 3217 C C . HIS A 1 385 ? -35.977 33.552 76.973 1.00 79.56 385 HIS A C 1
ATOM 3219 O O . HIS A 1 385 ? -36.172 34.068 78.071 1.00 79.56 385 HIS A O 1
ATOM 3225 N N . PHE A 1 386 ? -34.934 33.902 76.213 1.00 76.69 386 PHE A N 1
ATOM 3226 C CA . PHE A 1 386 ? -33.986 34.952 76.607 1.00 76.69 386 PHE A CA 1
ATOM 3227 C C . PHE A 1 386 ? -34.469 36.370 76.256 1.00 76.69 386 PHE A C 1
ATOM 3229 O O . PHE A 1 386 ? -34.108 37.309 76.960 1.00 76.69 386 PHE A O 1
ATOM 3236 N N . GLY A 1 387 ? -35.294 36.542 75.216 1.00 67.88 387 GLY A N 1
ATOM 3237 C CA . GLY A 1 387 ? -35.901 37.833 74.852 1.00 67.88 387 GLY A CA 1
ATOM 3238 C C . GLY A 1 387 ? -34.970 38.827 74.135 1.00 67.88 387 GLY A C 1
ATOM 3239 O O . GLY A 1 387 ? -35.382 39.946 73.845 1.00 67.88 387 GLY A O 1
ATOM 3240 N N . TYR A 1 388 ? -33.732 38.430 73.824 1.00 74.88 388 TYR A N 1
ATOM 3241 C CA . TYR A 1 388 ? -32.757 39.170 73.011 1.00 74.88 388 TYR A CA 1
ATOM 3242 C C . TYR A 1 388 ? -31.921 38.193 72.163 1.00 74.88 388 TYR A C 1
ATOM 3244 O O . TYR A 1 388 ? -31.905 36.987 72.418 1.00 74.88 388 TYR A O 1
ATOM 3252 N N . THR A 1 389 ? -31.236 38.680 71.123 1.00 70.19 389 THR A N 1
ATOM 3253 C CA . THR A 1 389 ? -30.442 37.833 70.215 1.00 70.19 389 THR A CA 1
ATOM 3254 C C . THR A 1 389 ? -29.161 37.337 70.893 1.00 70.19 389 THR A C 1
ATOM 3256 O O . THR A 1 389 ? -28.162 38.051 70.929 1.00 70.19 389 THR A O 1
ATOM 3259 N N . VAL A 1 390 ? -29.199 36.113 71.428 1.00 70.19 390 VAL A N 1
ATOM 3260 C CA . VAL A 1 390 ? -28.048 35.411 72.026 1.00 70.19 390 VAL A CA 1
ATOM 3261 C C . VAL A 1 390 ? -27.309 34.594 70.964 1.00 70.19 390 VAL A C 1
ATOM 3263 O O . VAL A 1 390 ? -27.933 33.894 70.158 1.00 70.19 390 VAL A O 1
ATOM 3266 N N . ASP A 1 391 ? -25.976 34.645 70.979 1.00 77.50 391 ASP A N 1
ATOM 3267 C CA . ASP A 1 391 ? -25.144 33.853 70.078 1.00 77.50 391 ASP A CA 1
ATOM 3268 C C . ASP A 1 391 ? -25.199 32.351 70.419 1.00 77.50 391 ASP A C 1
ATOM 3270 O O . ASP A 1 391 ? -24.941 31.964 71.561 1.00 77.50 391 ASP A O 1
ATOM 3274 N N . PRO A 1 392 ? -25.410 31.450 69.437 1.00 74.06 392 PRO A N 1
ATOM 3275 C CA . PRO A 1 392 ? -25.492 30.002 69.680 1.00 74.06 392 PRO A CA 1
ATOM 3276 C C . PRO A 1 392 ? -24.231 29.339 70.262 1.00 74.06 392 PRO A C 1
ATOM 3278 O O . PRO A 1 392 ? -24.235 28.140 70.550 1.00 74.06 392 PRO A O 1
ATOM 3281 N N . ARG A 1 393 ? -23.116 30.072 70.359 1.00 77.81 393 ARG A N 1
ATOM 3282 C CA . ARG A 1 393 ? -21.837 29.581 70.893 1.00 77.81 393 ARG A CA 1
ATOM 3283 C C . ARG A 1 393 ? -21.649 29.880 72.384 1.00 77.81 393 ARG A C 1
ATOM 3285 O O . ARG A 1 393 ? -20.741 29.283 72.967 1.00 77.81 393 ARG A O 1
ATOM 3292 N N . ASP A 1 394 ? -22.496 30.725 72.970 1.00 83.94 394 ASP A N 1
ATOM 3293 C CA . ASP A 1 394 ? -22.484 31.083 74.392 1.00 83.94 394 ASP A CA 1
ATOM 3294 C C . ASP A 1 394 ? -22.772 29.854 75.286 1.00 83.94 394 ASP A C 1
ATOM 3296 O O . ASP A 1 394 ? -23.568 28.977 74.935 1.00 83.94 394 ASP A O 1
ATOM 3300 N N . GLU A 1 395 ? -22.099 29.759 76.434 1.00 81.75 395 GLU A N 1
ATOM 3301 C CA . GLU A 1 395 ? -22.209 28.633 77.371 1.00 81.75 395 GLU A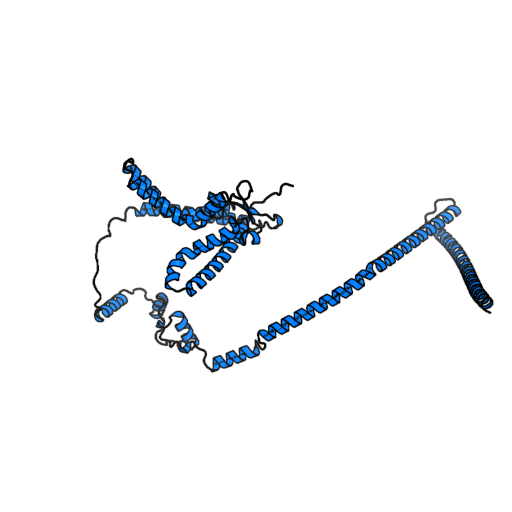 CA 1
ATOM 3302 C C . GLU A 1 395 ? -23.604 28.550 77.995 1.00 81.75 395 GLU A C 1
ATOM 3304 O O . GLU A 1 395 ? -24.203 27.472 78.024 1.00 81.75 395 GLU A O 1
ATOM 3309 N N . LYS A 1 396 ? -24.190 29.695 78.372 1.00 78.62 396 LYS A N 1
ATOM 3310 C CA . LYS A 1 396 ? -25.557 29.751 78.926 1.00 78.62 396 LYS A CA 1
ATOM 3311 C C . LYS A 1 396 ? -26.608 29.281 77.919 1.00 78.62 396 LYS A C 1
ATOM 3313 O O . LYS A 1 396 ? -27.596 28.644 78.290 1.00 78.62 396 LYS A O 1
ATOM 3318 N N . PHE A 1 397 ? -26.387 29.568 76.635 1.00 80.12 397 PHE A N 1
ATOM 3319 C CA . PHE A 1 397 ? -27.261 29.133 75.548 1.00 80.12 397 PHE A CA 1
ATOM 3320 C C . PHE A 1 397 ? -27.197 27.612 75.351 1.00 80.12 397 PHE A C 1
ATOM 3322 O O . PHE A 1 397 ? -28.234 26.961 75.221 1.00 80.12 397 PHE A O 1
ATOM 3329 N N . LYS A 1 398 ? -25.993 27.026 75.392 1.00 81.06 398 LYS A N 1
ATOM 3330 C CA . LYS A 1 398 ? -25.787 25.571 75.279 1.00 81.06 398 LYS A CA 1
ATOM 3331 C C . LYS A 1 398 ? -26.444 24.803 76.422 1.00 81.06 398 LYS A C 1
ATOM 3333 O O . LYS A 1 398 ? -27.131 23.818 76.166 1.00 81.06 398 LYS A O 1
ATOM 3338 N N . GLU A 1 399 ? -26.295 25.267 77.662 1.00 84.62 399 GLU A N 1
ATOM 3339 C CA . GLU A 1 399 ? -26.910 24.613 78.824 1.00 84.62 399 GLU A CA 1
ATOM 3340 C C . GLU A 1 399 ? -28.443 24.595 78.747 1.00 84.62 399 GLU A C 1
ATOM 3342 O O . GLU A 1 399 ? -29.082 23.589 79.072 1.00 84.62 399 GLU A O 1
ATOM 3347 N N . MET A 1 400 ? -29.049 25.698 78.298 1.00 82.69 400 MET A N 1
ATOM 3348 C CA . MET A 1 400 ? -30.502 25.791 78.134 1.00 82.69 400 MET A CA 1
ATOM 3349 C C . MET A 1 400 ? -31.009 24.959 76.954 1.00 82.69 400 MET A C 1
ATOM 3351 O O . MET A 1 400 ? -32.025 24.272 77.091 1.00 82.69 400 MET A O 1
ATOM 3355 N N . LEU A 1 401 ? -30.278 24.946 75.835 1.00 84.31 401 LEU A N 1
ATOM 3356 C CA . LEU A 1 401 ? -30.566 24.072 74.698 1.00 84.31 401 LEU A CA 1
ATOM 3357 C C . LEU A 1 401 ? -30.522 22.595 75.116 1.00 84.31 401 LEU A C 1
ATOM 3359 O O . LEU A 1 401 ? -31.446 21.845 74.813 1.00 84.31 401 LEU A O 1
ATOM 3363 N N . GLU A 1 402 ? -29.519 22.182 75.896 1.00 85.69 402 GLU A N 1
ATOM 3364 C CA . GLU A 1 402 ? -29.420 20.812 76.407 1.00 85.69 402 GLU A CA 1
ATOM 3365 C C . GLU A 1 402 ? -30.568 20.428 77.346 1.00 85.69 402 GLU A C 1
ATOM 3367 O O . GLU A 1 402 ? -31.050 19.291 77.306 1.00 85.69 402 GLU A O 1
ATOM 3372 N N . LYS A 1 403 ? -31.006 21.342 78.222 1.00 86.31 403 LYS A N 1
ATOM 3373 C CA . LYS A 1 403 ? -32.164 21.101 79.098 1.00 86.31 403 LYS A CA 1
ATOM 3374 C C . LYS A 1 403 ? -33.425 20.872 78.263 1.00 86.31 403 LYS A C 1
ATOM 3376 O O . LYS A 1 403 ? -34.129 19.888 78.497 1.00 86.31 403 LYS A O 1
ATOM 3381 N N . LYS A 1 404 ? -33.652 21.700 77.238 1.00 84.81 404 LYS A N 1
ATOM 3382 C CA . LYS A 1 404 ? -34.795 21.571 76.321 1.00 84.81 404 LYS A CA 1
ATOM 3383 C C . LYS A 1 404 ? -34.727 20.318 75.450 1.00 84.81 404 LYS A C 1
ATOM 3385 O O . LYS A 1 404 ? -35.728 19.617 75.315 1.00 84.81 404 LYS A O 1
ATOM 3390 N N . GLU A 1 405 ? -33.552 19.953 74.948 1.00 86.06 405 GLU A N 1
ATOM 3391 C CA . GLU A 1 405 ? -33.348 18.686 74.239 1.00 86.06 405 GLU A CA 1
ATOM 3392 C C . GLU A 1 405 ? -33.616 17.472 75.143 1.00 86.06 405 GLU A C 1
ATOM 3394 O O . GLU A 1 405 ? -34.229 16.494 74.706 1.00 86.06 405 GLU A O 1
ATOM 3399 N N . LYS A 1 406 ? -33.207 17.516 76.421 1.00 87.25 406 LYS A N 1
ATOM 3400 C CA . LYS A 1 406 ? -33.496 16.458 77.408 1.00 87.25 406 LYS A CA 1
ATOM 3401 C C . LYS A 1 406 ? -34.996 16.356 77.709 1.00 87.25 406 LYS A C 1
ATOM 3403 O O . LYS A 1 406 ? -35.496 15.234 77.810 1.00 87.25 406 LYS A O 1
ATOM 3408 N N . GLU A 1 407 ? -35.708 17.478 77.816 1.00 86.25 407 GLU A N 1
ATOM 3409 C CA . GLU A 1 407 ? -37.172 17.527 77.969 1.00 86.25 407 GLU A CA 1
ATOM 3410 C C . GLU A 1 407 ? -37.888 16.939 76.746 1.00 86.25 407 GLU A C 1
ATOM 3412 O O . GLU A 1 407 ? -38.642 15.973 76.887 1.00 86.25 407 GLU A O 1
ATOM 3417 N N . GLN A 1 408 ? -37.582 17.421 75.536 1.00 82.88 408 GLN A N 1
ATOM 3418 C CA . GLN A 1 408 ? -38.178 16.906 74.298 1.00 82.88 408 GLN A CA 1
ATOM 3419 C C . GLN A 1 408 ? -37.855 15.421 74.077 1.00 82.88 408 GLN A C 1
ATOM 3421 O O . GLN A 1 408 ? -38.712 14.649 73.654 1.00 82.88 408 GLN A O 1
ATOM 3426 N N . LYS A 1 409 ? -36.643 14.964 74.420 1.00 85.75 409 LYS A N 1
ATOM 3427 C CA . LYS A 1 409 ? -36.262 13.545 74.327 1.00 85.75 409 LYS A CA 1
ATOM 3428 C C . LYS A 1 409 ? -37.022 12.665 75.321 1.00 85.75 409 LYS A C 1
ATOM 3430 O O . LYS A 1 409 ? -37.269 11.498 75.013 1.00 85.75 409 LYS A O 1
ATOM 3435 N N . LYS A 1 410 ? -37.370 13.178 76.506 1.00 88.50 410 LYS A N 1
ATOM 3436 C CA . LYS A 1 410 ? -38.234 12.474 77.468 1.00 88.50 410 LYS A CA 1
ATOM 3437 C C . LYS A 1 410 ? -39.673 12.403 76.949 1.00 88.50 410 LYS A C 1
ATOM 3439 O O . LYS A 1 410 ? -40.211 11.299 76.900 1.00 88.50 410 LYS A O 1
ATOM 3444 N N . ALA A 1 411 ? -40.223 13.517 76.462 1.00 87.06 411 ALA A N 1
ATOM 3445 C CA . ALA A 1 411 ? -41.561 13.573 75.869 1.00 87.06 411 ALA A CA 1
ATOM 3446 C C . ALA A 1 411 ? -41.698 12.625 74.661 1.00 87.06 411 ALA A C 1
ATOM 3448 O O . ALA A 1 411 ? -42.564 11.757 74.650 1.00 87.06 411 ALA A O 1
ATOM 3449 N N . LEU A 1 412 ? -40.755 12.669 73.713 1.00 85.06 412 LEU A N 1
ATOM 3450 C CA . LEU A 1 412 ? -40.759 11.804 72.527 1.00 85.06 412 LEU A CA 1
ATOM 3451 C C . LEU A 1 412 ? -40.604 10.311 72.878 1.00 85.06 412 LEU A C 1
ATOM 3453 O O . LEU A 1 412 ? -41.127 9.439 72.185 1.00 85.06 412 LEU A O 1
ATOM 3457 N N . LYS A 1 413 ? -39.875 9.976 73.954 1.00 87.12 413 LYS A N 1
ATOM 3458 C CA . LYS A 1 413 ? -39.792 8.593 74.459 1.00 87.12 413 LYS A CA 1
ATOM 3459 C C . LYS A 1 413 ? -41.120 8.125 75.046 1.00 87.12 413 LYS A C 1
ATOM 3461 O O . LYS A 1 413 ? -41.470 6.963 74.850 1.00 87.12 413 LYS A O 1
ATOM 3466 N N . GLU A 1 414 ? -41.827 8.996 75.757 1.00 88.12 414 GLU A N 1
ATOM 3467 C CA . GLU A 1 414 ? -43.138 8.698 76.327 1.00 88.12 414 GLU A CA 1
ATOM 3468 C C . GLU A 1 414 ? -44.200 8.545 75.231 1.00 88.12 414 GLU A C 1
ATOM 3470 O O . GLU A 1 414 ? -44.904 7.540 75.210 1.00 88.12 414 GLU A O 1
ATOM 3475 N N . GLU A 1 415 ? -44.238 9.456 74.256 1.00 86.25 415 GLU A N 1
ATOM 3476 C CA . GLU A 1 415 ? -45.093 9.352 73.065 1.00 86.25 415 GLU A CA 1
ATOM 3477 C C . GLU A 1 415 ? -44.802 8.077 72.272 1.00 86.25 415 GLU A C 1
ATOM 3479 O O . GLU A 1 415 ? -45.715 7.344 71.900 1.00 86.25 415 GLU A O 1
ATOM 3484 N N . ARG A 1 416 ? -43.523 7.730 72.077 1.00 88.38 416 ARG A N 1
ATOM 3485 C CA . ARG A 1 416 ? -43.145 6.471 71.423 1.00 88.38 416 ARG A CA 1
ATOM 3486 C C . ARG A 1 416 ? -43.566 5.244 72.235 1.00 88.38 416 ARG A C 1
ATOM 3488 O O . ARG A 1 416 ? -43.823 4.200 71.638 1.00 88.38 416 ARG A O 1
ATOM 3495 N N . ARG A 1 417 ? -43.609 5.331 73.570 1.00 87.81 417 ARG A N 1
ATOM 3496 C CA . ARG A 1 417 ? -44.129 4.257 74.431 1.00 87.81 417 ARG A CA 1
ATOM 3497 C C . ARG A 1 417 ? -45.640 4.113 74.245 1.00 87.81 417 ARG A C 1
ATOM 3499 O O . ARG A 1 417 ? -46.081 3.008 73.954 1.00 87.81 417 ARG A O 1
ATOM 3506 N N . LYS A 1 418 ? -46.386 5.222 74.274 1.00 88.81 418 LYS A N 1
ATOM 3507 C CA . LYS A 1 418 ? -47.839 5.263 74.027 1.00 88.81 418 LYS A CA 1
ATOM 3508 C C . LYS A 1 418 ? -48.202 4.743 72.630 1.00 88.81 418 LYS A C 1
ATOM 3510 O O . LYS A 1 418 ? -49.002 3.828 72.515 1.00 88.81 418 LYS A O 1
ATOM 3515 N N . ALA A 1 419 ? -47.508 5.180 71.579 1.00 87.69 419 ALA A N 1
ATOM 3516 C CA . ALA A 1 419 ? -47.727 4.679 70.217 1.00 87.69 419 ALA A CA 1
ATOM 3517 C C . ALA A 1 419 ? -47.415 3.172 70.069 1.00 87.69 419 ALA A C 1
ATOM 3519 O O . ALA A 1 419 ? -48.052 2.454 69.296 1.00 87.69 419 ALA A O 1
ATOM 3520 N N . ARG A 1 420 ? -46.429 2.648 70.814 1.00 85.94 420 ARG A N 1
ATOM 3521 C CA . ARG A 1 420 ? -46.158 1.198 70.876 1.00 85.94 420 ARG A CA 1
ATOM 3522 C C . ARG A 1 420 ? -47.276 0.439 71.591 1.00 85.94 420 ARG A C 1
ATOM 3524 O O . ARG A 1 420 ? -47.641 -0.644 71.146 1.00 85.94 420 ARG A O 1
ATOM 3531 N N . GLU A 1 421 ? -47.806 0.993 72.675 1.00 85.56 421 GLU A N 1
ATOM 3532 C CA . GLU A 1 421 ? -48.954 0.436 73.397 1.00 85.56 421 GLU A CA 1
ATOM 3533 C C . GLU A 1 421 ? -50.207 0.422 72.494 1.00 85.56 421 GLU A C 1
ATOM 3535 O O . GLU A 1 421 ? -50.847 -0.618 72.347 1.00 85.56 421 GLU A O 1
ATOM 3540 N N . GLU A 1 422 ? -50.488 1.513 71.777 1.00 86.00 422 GLU A N 1
ATOM 3541 C CA . GLU A 1 422 ? -51.602 1.633 70.822 1.00 86.00 422 GLU A CA 1
ATOM 3542 C C . GLU A 1 422 ? -51.482 0.670 69.632 1.00 86.00 422 GLU A C 1
ATOM 3544 O O . GLU A 1 422 ? -52.446 -0.005 69.269 1.00 86.00 422 GLU A O 1
ATOM 3549 N N . THR A 1 423 ? -50.292 0.542 69.038 1.00 86.81 423 THR A N 1
ATOM 3550 C CA . THR A 1 423 ? -50.055 -0.404 67.930 1.00 86.81 423 THR A CA 1
ATOM 3551 C C . THR A 1 423 ? -50.186 -1.864 68.375 1.00 86.81 423 THR A C 1
ATOM 3553 O O . THR A 1 423 ? -50.708 -2.691 67.625 1.00 86.81 423 THR A O 1
ATOM 3556 N N . MET A 1 424 ? -49.773 -2.195 69.604 1.00 83.31 424 MET A N 1
ATOM 3557 C CA . MET A 1 424 ? -49.989 -3.516 70.207 1.00 83.31 424 MET A CA 1
ATOM 3558 C C . MET A 1 424 ? -51.479 -3.797 70.438 1.00 83.31 424 MET A C 1
ATOM 3560 O O . MET A 1 424 ? -51.948 -4.883 70.097 1.00 83.31 424 MET A O 1
ATOM 3564 N N . LEU A 1 425 ? -52.236 -2.818 70.941 1.00 83.81 425 LEU A N 1
ATOM 3565 C CA . LEU A 1 425 ? -53.689 -2.920 71.118 1.00 83.81 425 LEU A CA 1
ATOM 3566 C C . LEU A 1 425 ? -54.419 -3.095 69.780 1.00 83.81 425 LEU A C 1
ATOM 3568 O O . LEU A 1 425 ? -55.258 -3.986 69.652 1.00 83.81 425 LEU A O 1
ATOM 3572 N N . ALA A 1 426 ? -54.054 -2.321 68.756 1.00 83.88 426 ALA A N 1
ATOM 3573 C CA . ALA A 1 426 ? -54.618 -2.445 67.413 1.00 83.88 426 ALA A CA 1
ATOM 3574 C C . ALA A 1 426 ? -54.343 -3.828 66.796 1.00 83.88 426 ALA A C 1
ATOM 3576 O O . ALA A 1 426 ? -55.240 -4.435 66.212 1.00 83.88 426 ALA A O 1
ATOM 3577 N N . ARG A 1 427 ? -53.135 -4.375 66.991 1.00 83.81 427 ARG A N 1
ATOM 3578 C CA . ARG A 1 427 ? -52.776 -5.732 66.546 1.00 83.81 427 ARG A CA 1
ATOM 3579 C C . ARG A 1 427 ? -53.541 -6.824 67.302 1.00 83.81 427 ARG A C 1
ATOM 3581 O O . ARG A 1 427 ? -53.875 -7.854 66.721 1.00 83.81 427 ARG A O 1
ATOM 3588 N N . MET A 1 428 ? -53.825 -6.626 68.591 1.00 81.44 428 MET A N 1
ATOM 3589 C CA . MET A 1 428 ? -54.672 -7.545 69.361 1.00 81.44 428 MET A CA 1
ATOM 3590 C C . MET A 1 428 ? -56.131 -7.498 68.895 1.00 81.44 428 MET A C 1
ATOM 3592 O O . MET A 1 428 ? -56.766 -8.545 68.773 1.00 81.44 428 MET A O 1
ATOM 3596 N N . LEU A 1 429 ? -56.652 -6.308 68.588 1.00 79.81 429 LEU A N 1
ATOM 3597 C CA . LEU A 1 429 ? -58.002 -6.121 68.056 1.00 79.81 429 LEU A CA 1
ATOM 3598 C C . LEU A 1 429 ? -58.152 -6.718 66.652 1.00 79.81 429 LEU A C 1
ATOM 3600 O O . LEU A 1 429 ? -59.125 -7.432 66.418 1.00 79.81 429 LEU A O 1
ATOM 3604 N N . SER A 1 430 ? -57.176 -6.530 65.757 1.00 76.81 430 SER A N 1
ATOM 3605 C CA . SER A 1 430 ? -57.213 -7.116 64.408 1.00 76.81 430 SER A CA 1
ATOM 3606 C C . SER A 1 430 ? -57.208 -8.648 64.455 1.00 76.81 430 SER A C 1
ATOM 3608 O O . SER A 1 430 ? -58.022 -9.303 63.804 1.00 76.81 430 SER A O 1
ATOM 3610 N N . LYS A 1 431 ? -56.380 -9.233 65.328 1.00 76.25 431 LYS A N 1
ATOM 3611 C CA . LYS A 1 431 ? -56.340 -10.683 65.559 1.00 76.25 431 LYS A CA 1
ATOM 3612 C C . LYS A 1 431 ? -57.648 -11.207 66.170 1.00 76.25 431 LYS A C 1
ATOM 3614 O O . LYS A 1 431 ? -58.089 -12.314 65.862 1.00 76.25 431 LYS A O 1
ATOM 3619 N N . LYS A 1 432 ? -58.315 -10.406 67.009 1.00 75.06 432 LYS A N 1
ATOM 3620 C CA . LYS A 1 432 ? -59.644 -10.715 67.563 1.00 75.06 432 LYS A CA 1
ATOM 3621 C C . LYS A 1 432 ? -60.745 -10.646 66.493 1.00 75.06 432 LYS A C 1
ATOM 3623 O O . LYS A 1 432 ? -61.673 -11.450 66.527 1.00 75.06 432 LYS A O 1
ATOM 3628 N N . THR A 1 433 ? -60.638 -9.735 65.523 1.00 69.75 433 THR A N 1
ATOM 3629 C CA . THR A 1 433 ? -61.558 -9.653 64.373 1.00 69.75 433 THR A CA 1
ATOM 3630 C C . THR A 1 433 ? -61.347 -10.772 63.350 1.00 69.75 433 THR A C 1
ATOM 3632 O O . THR A 1 433 ? -62.318 -11.291 62.812 1.00 69.75 433 THR A O 1
ATOM 3635 N N . GLU A 1 434 ? -60.106 -11.208 63.120 1.00 67.69 434 GLU A N 1
ATOM 3636 C CA . GLU A 1 434 ? -59.800 -12.365 62.260 1.00 67.69 434 GLU A CA 1
ATOM 3637 C C . GLU A 1 434 ? -60.336 -13.667 62.874 1.00 67.69 434 GLU A C 1
ATOM 3639 O O . GLU A 1 434 ? -61.069 -14.406 62.225 1.00 67.69 434 GLU A O 1
ATOM 3644 N N . THR A 1 435 ? -60.098 -13.884 64.171 1.00 65.94 435 THR A N 1
ATOM 3645 C CA . THR A 1 435 ? -60.603 -15.067 64.896 1.00 65.94 435 THR A CA 1
ATOM 3646 C C . THR A 1 435 ? -62.126 -15.085 65.076 1.00 65.94 435 THR A C 1
ATOM 3648 O O . THR A 1 435 ? -62.713 -16.156 65.229 1.00 65.94 435 THR A O 1
ATOM 3651 N N . SER A 1 436 ? -62.799 -13.930 65.059 1.00 62.91 436 SER A N 1
ATOM 3652 C CA . SER A 1 436 ? -64.271 -13.866 65.067 1.00 62.91 436 SER A CA 1
ATOM 3653 C C . SER A 1 436 ? -64.875 -14.064 63.675 1.00 62.91 436 SER A C 1
ATOM 3655 O O . SER A 1 436 ? -65.912 -14.715 63.581 1.00 62.91 436 SER A O 1
ATOM 3657 N N . LYS A 1 437 ? -64.206 -13.622 62.599 1.00 60.66 437 LYS A N 1
ATOM 3658 C CA . LYS A 1 437 ? -64.580 -13.970 61.215 1.00 60.66 437 LYS A CA 1
ATOM 3659 C C . LYS A 1 437 ? -64.419 -15.468 60.931 1.00 60.66 437 LYS A C 1
ATOM 3661 O O . LYS A 1 437 ? -65.330 -16.065 60.368 1.00 60.66 437 LYS A O 1
ATOM 3666 N N . GLU A 1 438 ? -63.343 -16.098 61.408 1.00 58.56 438 GLU A N 1
ATOM 3667 C CA . GLU A 1 438 ? -63.155 -17.559 61.315 1.00 58.56 438 GLU A CA 1
ATOM 3668 C C . GLU A 1 438 ? -64.212 -18.352 62.107 1.00 58.56 438 GLU A C 1
ATOM 3670 O O . GLU A 1 438 ? -64.621 -19.435 61.691 1.00 58.56 438 GLU A O 1
ATOM 3675 N N . LYS A 1 439 ? -64.692 -17.824 63.244 1.00 59.28 439 LYS A N 1
ATOM 3676 C CA . LYS A 1 439 ? -65.780 -18.444 64.025 1.00 59.28 439 LYS A CA 1
ATOM 3677 C C . LYS A 1 439 ? -67.171 -18.224 63.421 1.00 59.28 439 LYS A C 1
ATOM 3679 O O . LYS A 1 439 ? -68.036 -19.066 63.633 1.00 59.28 439 LYS A O 1
ATOM 3684 N N . ALA A 1 440 ? -67.390 -17.125 62.699 1.00 58.31 440 ALA A N 1
ATOM 3685 C CA . ALA A 1 440 ? -68.638 -16.865 61.980 1.00 58.31 440 ALA A CA 1
ATOM 3686 C C . ALA A 1 440 ? -68.752 -17.734 60.716 1.00 58.31 440 ALA A C 1
ATOM 3688 O O . ALA A 1 440 ? -69.788 -18.354 60.513 1.00 58.31 440 ALA A O 1
ATOM 3689 N N . GLN A 1 441 ? -67.663 -17.893 59.952 1.00 54.69 441 GLN A N 1
ATOM 3690 C CA . GLN A 1 441 ? -67.634 -18.785 58.783 1.00 54.69 441 GLN A CA 1
ATOM 3691 C C . GLN A 1 441 ? -67.847 -20.262 59.138 1.00 54.69 441 GLN A C 1
ATOM 3693 O O . GLN A 1 441 ? -68.455 -20.980 58.359 1.00 54.69 441 GLN A O 1
ATOM 3698 N N . LYS A 1 442 ? -67.419 -20.718 60.324 1.00 55.56 442 LYS A N 1
ATOM 3699 C CA . LYS A 1 442 ? -67.694 -22.086 60.804 1.00 55.56 442 LYS A CA 1
ATOM 3700 C C . LYS A 1 442 ? -69.133 -22.321 61.286 1.00 55.56 442 LYS A C 1
ATOM 3702 O O . LYS A 1 442 ? -69.501 -23.469 61.468 1.00 55.56 442 LYS A O 1
ATOM 3707 N N . LYS A 1 443 ? -69.927 -21.269 61.520 1.00 55.09 443 LYS A N 1
ATOM 3708 C CA . LYS A 1 443 ? -71.343 -21.366 61.928 1.00 55.09 443 LYS A CA 1
ATOM 3709 C C . LYS A 1 443 ? -72.333 -21.277 60.760 1.00 55.09 443 LYS A C 1
ATOM 3711 O O . LYS A 1 443 ? -73.505 -21.535 60.976 1.00 55.09 443 LYS A O 1
ATOM 3716 N N . GLU A 1 444 ? -71.880 -20.882 59.571 1.00 54.25 444 GLU A N 1
ATOM 3717 C CA . GLU A 1 444 ? -72.678 -20.895 58.330 1.00 54.25 444 GLU A CA 1
ATOM 3718 C C . GLU A 1 444 ? -72.485 -22.188 57.512 1.00 54.25 444 GLU A C 1
ATOM 3720 O O . GLU A 1 444 ? -73.144 -22.370 56.493 1.00 54.25 444 GLU A O 1
ATOM 3725 N N . THR A 1 445 ? -71.580 -23.078 57.937 1.00 53.03 445 THR A N 1
ATOM 3726 C CA . THR A 1 445 ? -71.265 -24.351 57.259 1.00 53.03 445 THR A CA 1
ATOM 3727 C C . THR A 1 445 ? -71.731 -25.609 58.005 1.00 53.03 445 THR A C 1
ATOM 3729 O O . THR A 1 445 ? -71.503 -26.701 57.492 1.00 53.03 445 THR A O 1
ATOM 3732 N N . ASP A 1 446 ? -72.364 -25.457 59.171 1.00 48.75 446 ASP A N 1
ATOM 3733 C CA . ASP A 1 446 ? -73.123 -26.490 59.906 1.00 48.75 446 ASP A CA 1
ATOM 3734 C C . ASP A 1 446 ? -74.607 -26.098 59.886 1.00 48.75 446 ASP A C 1
ATOM 3736 O O . ASP A 1 446 ? -75.466 -27.003 59.773 1.00 48.75 446 ASP A O 1
#

Foldseek 3Di:
DPQDWAFAFLVLVVQLVVQLVVVLVVVLVVVLVVQVVVHDVSSVVVNVCSSLVSLCVQLCVDLLVVHHHPSCVVSQKDKAAPVRHRDDSVLSVQLSCCVRCVLVVLVVVLVVVLVCLVPDPPDDPVVSVVVNVVSVVCNVCVVLVQQLVCLVCLQPVFANDPSCVVSRIGMIHSDPVSHDCPCSVVSNVVSVVSNVVSVVVVVVVVVVVVVCPVPPDDDDDDDDDDDDDDDPVVVVVVVVVVVVVDPPPDDQLVVCVVVQAHSPLDPPDPCCPDLVNLLVQCVRNNVRSVRDPCSVDDDPVSVVVVVVCCCVVPVDDPVRVVVVVVVVVVVVVVVVVVVVVVVVVVVVCVVVVVVVVVVVVVVVVVVVVVVVVVLVVLLVVLCVVVVDDDDCVDPVSVVSSVVVVVVVVVVVVVVVVVVVVVVVVVVVVVVVVVVVVVVVVVVVVD